Protein AF-0000000069885949 (afdb_homodimer)

Foldseek 3Di:
DPPPPQFFDWDFADAPPGPDGDTDTDSDLVSSVVVNVVVNPDPDDPDDDPPVPVPCLPPPPPDLVDPNNLVVLVVCLVPDDDPVSNVVSVVVNVVNQWDLVFWFCVRAVQQCPPHDPVDGTPLVVLLVLQLVQLVVLLVVLLVCLVVQDDPLSVVSNVLSVVLVVVCVVCVLLSQQQRLPDDPVSHQAHVSQKHWFQFALPDRRNPVGDIARSSIGNVSVVQLSQKFFAFSQHRPPALSVLLSVCSVPVVPFAFQSVLSSCRRRHPNGTGTHRNVRYDPDDNPDHDDPVRGTDDPPPPPPPDPDPPDD/DDPPPQFFDWDFAAAPPGPDGDTDTDSDLVSSVVVNVVVNPDPPDPDDDCPVPVPPLPPPPPDLVDPNNLVVLVVCLVPDDDPVSNVVSVVVNVVNQWDLVFWFCVRAVQQCPPHDPVDGTPLVVLLVLQLVQLVVLLVVLLVCLVVQDDPLSVVSNVLSVVLVVVCVVCVLLSQQQRLPDDPVSHQAHVSQKHWFQFALVDRRNPVGDIARSSIGNVSVVQLSQKDFAFSQHRPPALSVLLSVCSVPVVPFAFQSVLSSCRRRHPNGTGTHRNVRYDPDDNPDHDDPVRGTDDDPPPPPPPPPPPDD

Organism: Camelus bactrianus (NCBI:txid9837)

Structure (mmCIF, N/CA/C/O backbone):
data_AF-0000000069885949-model_v1
#
loop_
_entity.id
_entity.type
_entity.pdbx_description
1 polymer 'DNAation factor subunit beta isoform X9'
#
loop_
_atom_site.group_PDB
_atom_site.id
_atom_site.type_symbol
_atom_site.label_atom_id
_atom_site.label_alt_id
_atom_site.label_comp_id
_atom_site.label_asym_id
_atom_site.label_entity_id
_atom_site.label_seq_id
_atom_site.pdbx_PDB_ins_code
_atom_site.Cartn_x
_atom_site.Cartn_y
_atom_site.Cartn_z
_atom_site.occupancy
_atom_site.B_iso_or_equiv
_atom_site.auth_seq_id
_atom_site.auth_comp_id
_atom_site.auth_asym_id
_atom_site.auth_atom_id
_atom_site.pdbx_PDB_model_num
ATOM 1 N N . MET A 1 1 ? -17.031 -23.406 45.125 1 24.39 1 MET A N 1
ATOM 2 C CA . MET A 1 1 ? -16.891 -23.359 43.656 1 24.39 1 MET A CA 1
ATOM 3 C C . MET A 1 1 ? -18.172 -22.828 43.031 1 24.39 1 MET A C 1
ATOM 5 O O . MET A 1 1 ? -19.094 -23.594 42.719 1 24.39 1 MET A O 1
ATOM 9 N N . SER A 1 2 ? -18.656 -21.734 43.438 1 26.81 2 SER A N 1
ATOM 10 C CA . SER A 1 2 ? -19.969 -21.156 43.219 1 26.81 2 SER A CA 1
ATOM 11 C C . SER A 1 2 ? -20.156 -20.812 41.719 1 26.81 2 SER A C 1
ATOM 13 O O . SER A 1 2 ? -19.312 -20.141 41.125 1 26.81 2 SER A O 1
ATOM 15 N N . ALA A 1 3 ? -20.75 -21.828 41.031 1 33.47 3 ALA A N 1
ATOM 16 C CA . ALA A 1 3 ? -21.203 -21.672 39.625 1 33.47 3 ALA A CA 1
ATOM 17 C C . ALA A 1 3 ? -21.875 -20.328 39.438 1 33.47 3 ALA A C 1
ATOM 19 O O . ALA A 1 3 ? -22.922 -20.047 40.031 1 33.47 3 ALA A O 1
ATOM 20 N N . VAL A 1 4 ? -21.094 -19.312 39.406 1 34.12 4 VAL A N 1
ATOM 21 C CA . VAL A 1 4 ? -21.641 -18.016 39.031 1 34.12 4 VAL A CA 1
ATOM 22 C C . VAL A 1 4 ? -22.609 -18.172 37.875 1 34.12 4 VAL A C 1
ATOM 24 O O . VAL A 1 4 ? -22.203 -18.562 36.781 1 34.12 4 VAL A O 1
ATOM 27 N N . THR A 1 5 ? -23.75 -18.672 38.125 1 37.5 5 THR A N 1
ATOM 28 C CA . THR A 1 5 ? -24.891 -18.766 37.219 1 37.5 5 THR A CA 1
ATOM 29 C C . THR A 1 5 ? -25.016 -17.5 36.375 1 37.5 5 THR A C 1
ATOM 31 O O . THR A 1 5 ? -25.281 -16.422 36.906 1 37.5 5 THR A O 1
ATOM 34 N N . GLN A 1 6 ? -24.125 -17.438 35.562 1 37.69 6 GLN A N 1
ATOM 35 C CA . GLN A 1 6 ? -24.281 -16.297 34.656 1 37.69 6 GLN A CA 1
ATOM 36 C C . GLN A 1 6 ? -25.734 -16.141 34.219 1 37.69 6 GLN A C 1
ATOM 38 O O . GLN A 1 6 ? -26.359 -17.109 33.75 1 37.69 6 GLN A O 1
ATOM 43 N N . LYS A 1 7 ? -26.469 -15.312 34.812 1 43.97 7 LYS A N 1
ATOM 44 C CA . LYS A 1 7 ? -27.859 -14.984 34.562 1 43.97 7 LYS A CA 1
ATOM 45 C C . LYS A 1 7 ? -28.141 -14.859 33.062 1 43.97 7 LYS A C 1
ATOM 47 O O . LYS A 1 7 ? -27.391 -14.227 32.344 1 43.97 7 LYS A O 1
ATOM 52 N N . PRO A 1 8 ? -29.016 -15.789 32.562 1 42.31 8 PRO A N 1
ATOM 53 C CA . PRO A 1 8 ? -29.375 -15.703 31.141 1 42.31 8 PRO A CA 1
ATOM 54 C C . PRO A 1 8 ? -29.859 -14.312 30.734 1 42.31 8 PRO A C 1
ATOM 56 O O . PRO A 1 8 ? -30.516 -13.633 31.516 1 42.31 8 PRO A O 1
ATOM 59 N N . LYS A 1 9 ? -29.094 -13.703 30.031 1 42.62 9 LYS A N 1
ATOM 60 C CA . LYS A 1 9 ? -29.594 -12.438 29.484 1 42.62 9 LYS A CA 1
ATOM 61 C C . LYS A 1 9 ? -30.656 -12.672 28.406 1 42.62 9 LYS A C 1
ATOM 63 O O . LYS A 1 9 ? -30.531 -13.594 27.609 1 42.62 9 LYS A O 1
ATOM 68 N N . THR A 1 10 ? -31.781 -12.289 28.547 1 43.47 10 THR A N 1
ATOM 69 C CA . THR A 1 10 ? -32.938 -12.406 27.656 1 43.47 10 THR A CA 1
ATOM 70 C C . THR A 1 10 ? -32.875 -11.375 26.547 1 43.47 10 THR A C 1
ATOM 72 O O . THR A 1 10 ? -32.594 -10.195 26.781 1 43.47 10 THR A O 1
ATOM 75 N N . PHE A 1 11 ? -32.562 -12 25.5 1 44.53 11 PHE A N 1
ATOM 76 C CA . PHE A 1 11 ? -32.625 -11.133 24.328 1 44.53 11 PHE A CA 1
ATOM 77 C C . PHE A 1 11 ? -33.969 -11.281 23.625 1 44.53 11 PHE A C 1
ATOM 79 O O . PHE A 1 11 ? -34.562 -12.367 23.609 1 44.53 11 PHE A O 1
ATOM 86 N N . LYS A 1 12 ? -34.625 -10.492 23.375 1 44.12 12 LYS A N 1
ATOM 87 C CA . LYS A 1 12 ? -35.875 -10.523 22.609 1 44.12 12 LYS A CA 1
ATOM 88 C C . LYS A 1 12 ? -35.625 -10.422 21.109 1 44.12 12 LYS A C 1
ATOM 90 O O . LYS A 1 12 ? -34.875 -9.539 20.672 1 44.12 12 LYS A O 1
ATOM 95 N N . LEU A 1 13 ? -35.781 -11.719 20.547 1 45.69 13 LEU A N 1
ATOM 96 C CA . LEU A 1 13 ? -35.594 -11.852 19.109 1 45.69 13 LEU A CA 1
ATOM 97 C C . LEU A 1 13 ? -36.906 -11.75 18.344 1 45.69 13 LEU A C 1
ATOM 99 O O . LEU A 1 13 ? -37.969 -12.102 18.875 1 45.69 13 LEU A O 1
ATOM 103 N N . ARG A 1 14 ? -36.969 -11.141 17.422 1 43.66 14 ARG A N 1
ATOM 104 C CA . ARG A 1 14 ? -38.156 -11.062 16.625 1 43.66 14 ARG A CA 1
ATOM 105 C C . ARG A 1 14 ? -37.875 -11.422 15.164 1 43.66 14 ARG A C 1
ATOM 107 O O . ARG A 1 14 ? -36.844 -11.023 14.617 1 43.66 14 ARG A O 1
ATOM 114 N N . ALA A 1 15 ? -38.562 -12.484 14.695 1 42.88 15 ALA A N 1
ATOM 115 C CA . ALA A 1 15 ? -38.5 -12.852 13.289 1 42.88 15 ALA A CA 1
ATOM 116 C C . ALA A 1 15 ? -38.812 -11.664 12.391 1 42.88 15 ALA A C 1
ATOM 118 O O . ALA A 1 15 ? -39.594 -10.789 12.773 1 42.88 15 ALA A O 1
ATOM 119 N N . LEU A 1 16 ? -38.188 -11.633 11.219 1 39.12 16 LEU A N 1
ATOM 120 C CA . LEU A 1 16 ? -38.312 -10.492 10.32 1 39.12 16 LEU A CA 1
ATOM 121 C C . LEU A 1 16 ? -39.781 -10.164 10.062 1 39.12 16 LEU A C 1
ATOM 123 O O . LEU A 1 16 ? -40.156 -8.992 10 1 39.12 16 LEU A O 1
ATOM 127 N N . HIS A 1 17 ? -40.562 -11.234 9.867 1 38.88 17 HIS A N 1
ATOM 128 C CA . HIS A 1 17 ? -41.969 -11.055 9.5 1 38.88 17 HIS A CA 1
ATOM 129 C C . HIS A 1 17 ? -42.906 -11.344 10.672 1 38.88 17 HIS A C 1
ATOM 131 O O . HIS A 1 17 ? -44.125 -11.484 10.5 1 38.88 17 HIS A O 1
ATOM 137 N N . SER A 1 18 ? -42.469 -11.633 11.773 1 41.84 18 SER A N 1
ATOM 138 C CA . SER A 1 18 ? -43.344 -11.953 12.891 1 41.84 18 SER A CA 1
ATOM 139 C C . SER A 1 18 ? -43.281 -10.875 13.969 1 41.84 18 SER A C 1
ATOM 141 O O . SER A 1 18 ? -42.25 -10.25 14.18 1 41.84 18 SER A O 1
ATOM 143 N N . GLN A 1 19 ? -44.5 -10.219 14.266 1 41.59 19 GLN A N 1
ATOM 144 C CA . GLN A 1 19 ? -44.656 -9.312 15.406 1 41.59 19 GLN A CA 1
ATOM 145 C C . GLN A 1 19 ? -44.375 -10.031 16.719 1 41.59 19 GLN A C 1
ATOM 147 O O . GLN A 1 19 ? -44.312 -9.391 17.781 1 41.59 19 GLN A O 1
ATOM 152 N N . LYS A 1 20 ? -44.312 -11.203 16.75 1 44.47 20 LYS A N 1
ATOM 153 C CA . LYS A 1 20 ? -44.125 -11.914 18 1 44.47 20 LYS A CA 1
ATOM 154 C C . LYS A 1 20 ? -42.656 -11.867 18.422 1 44.47 20 LYS A C 1
ATOM 156 O O . LYS A 1 20 ? -41.781 -12.32 17.688 1 44.47 20 LYS A O 1
ATOM 161 N N . LYS A 1 21 ? -42.531 -10.82 19.266 1 43.62 21 LYS A N 1
ATOM 162 C CA . LYS A 1 21 ? -41.25 -10.859 19.953 1 43.62 21 LYS A CA 1
ATOM 163 C C . LYS A 1 21 ? -41.125 -12.094 20.844 1 43.62 21 LYS A C 1
ATOM 165 O O . LYS A 1 21 ? -42.125 -12.516 21.453 1 43.62 21 LYS A O 1
ATOM 170 N N . PHE A 1 22 ? -40.344 -12.914 20.453 1 49.12 22 PHE A N 1
ATOM 171 C CA . PHE A 1 22 ? -40.156 -13.984 21.422 1 49.12 22 PHE A CA 1
ATOM 172 C C . PHE A 1 22 ? -38.844 -13.812 22.156 1 49.12 22 PHE A C 1
ATOM 174 O O . PHE A 1 22 ? -37.875 -13.305 21.594 1 49.12 22 PHE A O 1
ATOM 181 N N . GLY A 1 23 ? -38.906 -13.641 23.406 1 49.66 23 GLY A N 1
ATOM 182 C CA . GLY A 1 23 ? -37.75 -13.672 24.281 1 49.66 23 GLY A CA 1
ATOM 183 C C . GLY A 1 23 ? -36.938 -14.945 24.125 1 49.66 23 GLY A C 1
ATOM 184 O O . GLY A 1 23 ? -37.5 -16.047 24.047 1 49.66 23 GLY A O 1
ATOM 185 N N . VAL A 1 24 ? -35.875 -14.773 23.531 1 50.41 24 VAL A N 1
ATOM 186 C CA . VAL A 1 24 ? -35 -15.922 23.578 1 50.41 24 VAL A CA 1
ATOM 187 C C . VAL A 1 24 ? -34 -15.758 24.719 1 50.41 24 VAL A C 1
ATOM 189 O O . VAL A 1 24 ? -33.344 -14.719 24.844 1 50.41 24 VAL A O 1
ATOM 192 N N . ALA A 1 25 ? -34.156 -16.5 25.719 1 52.97 25 ALA A N 1
ATOM 193 C CA . ALA A 1 25 ? -33.188 -16.562 26.812 1 52.97 25 ALA A CA 1
ATOM 194 C C . ALA A 1 25 ? -32 -17.453 26.484 1 52.97 25 ALA A C 1
ATOM 196 O O . ALA A 1 25 ? -32.156 -18.5 25.844 1 52.97 25 ALA A O 1
ATOM 197 N N . GLY A 1 26 ? -30.922 -16.844 26.312 1 52.84 26 GLY A N 1
ATOM 198 C CA . GLY A 1 26 ? -29.719 -17.641 26.156 1 52.84 26 GLY A CA 1
ATOM 199 C C . GLY A 1 26 ? -28.594 -17.203 27.062 1 52.84 26 GLY A C 1
ATOM 200 O O . GLY A 1 26 ? -28.594 -16.094 27.578 1 52.84 26 GLY A O 1
ATOM 201 N N . LYS A 1 27 ? -27.828 -18.109 27.422 1 54.59 27 LYS A N 1
ATOM 202 C CA . LYS A 1 27 ? -26.719 -17.875 28.328 1 54.59 27 LYS A CA 1
ATOM 203 C C . LYS A 1 27 ? -25.578 -17.141 27.609 1 54.59 27 LYS A C 1
ATOM 205 O O . LYS A 1 27 ? -24.688 -16.594 28.25 1 54.59 27 LYS A O 1
ATOM 210 N N . SER A 1 28 ? -25.656 -17.297 26.141 1 48.66 28 SER A N 1
ATOM 211 C CA . SER A 1 28 ? -24.656 -16.625 25.328 1 48.66 28 SER A CA 1
ATOM 212 C C . SER A 1 28 ? -25.297 -16 24.078 1 48.66 28 SER A C 1
ATOM 214 O O . SER A 1 28 ? -26.406 -16.375 23.703 1 48.66 28 SER A O 1
ATOM 216 N N . CYS A 1 29 ? -24.766 -14.992 23.5 1 49.56 29 CYS A N 1
ATOM 217 C CA . CYS A 1 29 ? -25.234 -14.32 22.297 1 49.56 29 CYS A CA 1
ATOM 218 C C . CYS A 1 29 ? -25.375 -15.312 21.141 1 49.56 29 CYS A C 1
ATOM 220 O O . CYS A 1 29 ? -26.328 -15.227 20.359 1 49.56 29 CYS A O 1
ATOM 222 N N . GLU A 1 30 ? -24.547 -16.234 21.016 1 51.56 30 GLU A N 1
ATOM 223 C CA . GLU A 1 30 ? -24.625 -17.281 20 1 51.56 30 GLU A CA 1
ATOM 224 C C . GLU A 1 30 ? -25.891 -18.125 20.156 1 51.56 30 GLU A C 1
ATOM 226 O O . GLU A 1 30 ? -26.562 -18.438 19.172 1 51.56 30 GLU A O 1
ATOM 231 N N . GLU A 1 31 ? -26.188 -18.406 21.359 1 56.78 31 GLU A N 1
ATOM 232 C CA . GLU A 1 31 ? -27.391 -19.188 21.625 1 56.78 31 GLU A CA 1
ATOM 233 C C . GLU A 1 31 ? -28.656 -18.406 21.281 1 56.78 31 GLU A C 1
ATOM 235 O O . GLU A 1 31 ? -29.594 -18.953 20.703 1 56.78 31 GLU A O 1
ATOM 240 N N . VAL A 1 32 ? -28.578 -17.156 21.578 1 52 32 VAL A N 1
ATOM 241 C CA . VAL A 1 32 ? -29.734 -16.297 21.297 1 52 32 VAL A CA 1
ATOM 242 C C . VAL A 1 32 ? -29.906 -16.125 19.797 1 52 32 VAL A C 1
ATOM 244 O O . VAL A 1 32 ? -31.016 -16.203 19.281 1 52 32 VAL A O 1
ATOM 247 N N . LEU A 1 33 ? -28.891 -16.031 19.016 1 53.84 33 LEU A N 1
ATOM 248 C CA . LEU A 1 33 ? -28.953 -15.906 17.562 1 53.84 33 LEU A CA 1
ATOM 249 C C . LEU A 1 33 ? -29.391 -17.219 16.922 1 53.84 33 LEU A C 1
ATOM 251 O O . LEU A 1 33 ? -30.203 -17.219 15.992 1 53.84 33 LEU A O 1
ATOM 255 N N . ARG A 1 34 ? -28.922 -18.281 17.266 1 55.91 34 ARG A N 1
ATOM 256 C CA . ARG A 1 34 ? -29.344 -19.594 16.766 1 55.91 34 ARG A CA 1
ATOM 257 C C . ARG A 1 34 ? -30.828 -19.828 17.047 1 55.91 34 ARG A C 1
ATOM 259 O O . ARG A 1 34 ? -31.578 -20.234 16.141 1 55.91 34 ARG A O 1
ATOM 266 N N . LYS A 1 35 ? -31.234 -19.609 18.297 1 52.28 35 LYS A N 1
ATOM 267 C CA . LYS A 1 35 ? -32.625 -19.812 18.688 1 52.28 35 LYS A CA 1
ATOM 268 C C . LYS A 1 35 ? -33.531 -18.828 17.953 1 52.28 35 LYS A C 1
ATOM 270 O O . LYS A 1 35 ? -34.656 -19.203 17.531 1 52.28 35 LYS A O 1
ATOM 275 N N . GLY A 1 36 ? -33.031 -17.703 17.797 1 47.97 36 GLY A N 1
ATOM 276 C CA . GLY A 1 36 ? -33.812 -16.703 17.062 1 47.97 36 GLY A CA 1
ATOM 277 C C . GLY A 1 36 ? -33.969 -17.031 15.594 1 47.97 36 GLY A C 1
ATOM 278 O O . GLY A 1 36 ? -35.062 -16.922 15.039 1 47.97 36 GLY A O 1
ATOM 279 N N . CYS A 1 37 ? -32.938 -17.453 14.836 1 49.25 37 CYS A N 1
ATOM 280 C CA . CYS A 1 37 ? -33 -17.891 13.445 1 49.25 37 CYS A CA 1
ATOM 281 C C . CYS A 1 37 ? -33.906 -19.094 13.305 1 49.25 37 CYS A C 1
ATOM 283 O O . CYS A 1 37 ? -34.688 -19.203 12.336 1 49.25 37 CYS A O 1
ATOM 285 N N . LEU A 1 38 ? -33.781 -19.984 14.094 1 50 38 LEU A N 1
ATOM 286 C CA . LEU A 1 38 ? -34.625 -21.172 14.055 1 50 38 LEU A CA 1
ATOM 287 C C . LEU A 1 38 ? -36.094 -20.797 14.234 1 50 38 LEU A C 1
ATOM 289 O O . LEU A 1 38 ? -36.969 -21.375 13.578 1 50 38 LEU A O 1
ATOM 293 N N . ARG A 1 39 ? -36.344 -20.016 15.156 1 47 39 ARG A N 1
ATOM 294 C CA . ARG A 1 39 ? -37.719 -19.656 15.445 1 47 39 ARG A CA 1
ATOM 295 C C . ARG A 1 39 ? -38.344 -18.828 14.312 1 47 39 ARG A C 1
ATOM 297 O O . ARG A 1 39 ? -39.531 -18.891 14.055 1 47 39 ARG A O 1
ATOM 304 N N . LEU A 1 40 ? -37.5 -18.078 13.734 1 45.88 40 LEU A N 1
ATOM 305 C CA . LEU A 1 40 ? -37.969 -17.234 12.633 1 45.88 40 LEU A CA 1
ATOM 306 C C . LEU A 1 40 ? -38.062 -18.047 11.344 1 45.88 40 LEU A C 1
ATOM 308 O O . LEU A 1 40 ? -38.625 -17.594 10.359 1 45.88 40 LEU A O 1
ATOM 312 N N . GLN A 1 41 ? -37.406 -19.125 11.102 1 39.22 41 GLN A N 1
ATOM 313 C CA . GLN A 1 41 ? -37.562 -20.016 9.953 1 39.22 41 GLN A CA 1
ATOM 314 C C . GLN A 1 41 ? -38.969 -20.594 9.883 1 39.22 41 GLN A C 1
ATOM 316 O O . GLN A 1 41 ? -39.5 -21.062 10.891 1 39.22 41 GLN A O 1
ATOM 321 N N . HIS A 1 42 ? -39.844 -19.875 9.008 1 37.12 42 HIS A N 1
ATOM 322 C CA . HIS A 1 42 ? -41.156 -20.469 8.703 1 37.12 42 HIS A CA 1
ATOM 323 C C . HIS A 1 42 ? -41.031 -21.969 8.508 1 37.12 42 HIS A C 1
ATOM 325 O O . HIS A 1 42 ? -40.094 -22.438 7.855 1 37.12 42 HIS A O 1
ATOM 331 N N . PRO A 1 43 ? -41.812 -22.797 9.188 1 31.3 43 PRO A N 1
ATOM 332 C CA . PRO A 1 43 ? -41.969 -24.25 9.125 1 31.3 43 PRO A CA 1
ATOM 333 C C . PRO A 1 43 ? -42.188 -24.766 7.703 1 31.3 43 PRO A C 1
ATOM 335 O O . PRO A 1 43 ? -42.375 -25.953 7.496 1 31.3 43 PRO A O 1
ATOM 338 N N . ARG A 1 44 ? -42.75 -23.984 6.746 1 31.61 44 ARG A N 1
ATOM 339 C CA . ARG A 1 44 ? -43.438 -24.891 5.816 1 31.61 44 ARG A CA 1
ATOM 340 C C . ARG A 1 44 ? -42.406 -25.797 5.117 1 31.61 44 ARG A C 1
ATOM 342 O O . ARG A 1 44 ? -42.656 -27 4.977 1 31.61 44 ARG A O 1
ATOM 349 N N . ARG A 1 45 ? -41.844 -25.438 3.748 1 32.91 45 ARG A N 1
ATOM 350 C CA . ARG A 1 45 ? -41.594 -26.484 2.77 1 32.91 45 ARG A CA 1
ATOM 351 C C . ARG A 1 45 ? -40.406 -27.328 3.166 1 32.91 45 ARG A C 1
ATOM 353 O O . ARG A 1 45 ? -39.281 -26.797 3.33 1 32.91 45 ARG A O 1
ATOM 360 N N . ARG A 1 46 ? -40.438 -28.531 3.662 1 31.55 46 ARG A N 1
ATOM 361 C CA . ARG A 1 46 ? -39.562 -29.672 3.877 1 31.55 46 ARG A CA 1
ATOM 362 C C . ARG A 1 46 ? -38.562 -29.828 2.727 1 31.55 46 ARG A C 1
ATOM 364 O O . ARG A 1 46 ? -37.438 -30.25 2.932 1 31.55 46 ARG A O 1
ATOM 371 N N . GLY A 1 47 ? -39.062 -30.156 1.399 1 31.08 47 GLY A N 1
ATOM 372 C CA . GLY A 1 47 ? -38.344 -30.844 0.344 1 31.08 47 GLY A CA 1
ATOM 373 C C . GLY A 1 47 ? -37.219 -30.016 -0.24 1 31.08 47 GLY A C 1
ATOM 374 O O . GLY A 1 47 ? -36.312 -30.547 -0.896 1 31.08 47 GLY A O 1
ATOM 375 N N . ALA A 1 48 ? -37.625 -28.828 -0.956 1 30.53 48 ALA A N 1
ATOM 376 C CA . ALA A 1 48 ? -36.688 -28.234 -1.891 1 30.53 48 ALA A CA 1
ATOM 377 C C . ALA A 1 48 ? -35.469 -27.641 -1.151 1 30.53 48 ALA A C 1
ATOM 379 O O . ALA A 1 48 ? -35.594 -27.219 0.006 1 30.53 48 ALA A O 1
ATOM 380 N N . ARG A 1 49 ? -34.25 -27.766 -1.77 1 30.44 49 ARG A N 1
ATOM 381 C CA . ARG A 1 49 ? -32.938 -27.328 -1.383 1 30.44 49 ARG A CA 1
ATOM 382 C C . ARG A 1 49 ? -32.969 -25.906 -0.826 1 30.44 49 ARG A C 1
ATOM 384 O O . ARG A 1 49 ? -33.469 -24.984 -1.477 1 30.44 49 ARG A O 1
ATOM 391 N N . ALA A 1 50 ? -33.125 -25.812 0.403 1 30.55 50 ALA A N 1
ATOM 392 C CA . ALA A 1 50 ? -33.125 -24.625 1.238 1 30.55 50 ALA A CA 1
ATOM 393 C C . ALA A 1 50 ? -32.094 -23.594 0.724 1 30.55 50 ALA A C 1
ATOM 395 O O . ALA A 1 50 ? -30.891 -23.828 0.807 1 30.55 50 ALA A O 1
ATOM 396 N N . SER A 1 51 ? -32.375 -23.156 -0.603 1 29.05 51 SER A N 1
ATOM 397 C CA . SER A 1 51 ? -31.562 -21.984 -0.907 1 29.05 51 SER A CA 1
ATOM 398 C C . SER A 1 51 ? -31.484 -21.047 0.294 1 29.05 51 SER A C 1
ATOM 400 O O . SER A 1 51 ? -32.5 -20.531 0.764 1 29.05 51 SER A O 1
ATOM 402 N N . HIS A 1 52 ? -30.781 -21.5 1.282 1 30.06 52 HIS A N 1
ATOM 403 C CA . HIS A 1 52 ? -30.438 -20.703 2.457 1 30.06 52 HIS A CA 1
ATOM 404 C C . HIS A 1 52 ? -30.344 -19.219 2.111 1 30.06 52 HIS A C 1
ATOM 406 O O . HIS A 1 52 ? -29.391 -18.781 1.479 1 30.06 52 HIS A O 1
ATOM 412 N N . HIS A 1 53 ? -31.484 -18.688 1.683 1 29.06 53 HIS A N 1
ATOM 413 C CA . HIS A 1 53 ? -31.594 -17.234 1.645 1 29.06 53 HIS A CA 1
ATOM 414 C C . HIS A 1 53 ? -30.969 -16.609 2.887 1 29.06 53 HIS A C 1
ATOM 416 O O . HIS A 1 53 ? -31.312 -16.984 4.012 1 29.06 53 HIS A O 1
ATOM 422 N N . TRP A 1 54 ? -29.688 -16.562 2.877 1 29.23 54 TRP A N 1
ATOM 423 C CA . TRP A 1 54 ? -28.922 -15.805 3.869 1 29.23 54 TRP A CA 1
ATOM 424 C C . TRP A 1 54 ? -29.734 -14.617 4.391 1 29.23 54 TRP A C 1
ATOM 426 O O . TRP A 1 54 ? -30.141 -13.75 3.619 1 29.23 54 TRP A O 1
ATOM 436 N N . PRO A 1 55 ? -30.562 -14.844 5.371 1 29.45 55 PRO A N 1
ATOM 437 C CA . PRO A 1 55 ? -31.281 -13.75 6.039 1 29.45 55 PRO A CA 1
ATOM 438 C C . PRO A 1 55 ? -30.516 -12.43 6.008 1 29.45 55 PRO A C 1
ATOM 440 O O . PRO A 1 55 ? -29.312 -12.422 5.727 1 29.45 55 PRO A O 1
ATOM 443 N N . ASP A 1 56 ? -31.281 -11.242 6.297 1 28.48 56 ASP A N 1
ATOM 444 C CA . ASP A 1 56 ? -31.062 -9.805 6.195 1 28.48 56 ASP A CA 1
ATOM 445 C C . ASP A 1 56 ? -29.828 -9.391 7 1 28.48 56 ASP A C 1
ATOM 447 O O . ASP A 1 56 ? -29.906 -9.219 8.219 1 28.48 56 ASP A O 1
ATOM 451 N N . LEU A 1 57 ? -28.75 -9.969 6.93 1 30.2 57 LEU A N 1
ATOM 452 C CA . LEU A 1 57 ? -27.5 -9.531 7.516 1 30.2 57 LEU A CA 1
ATOM 453 C C . LEU A 1 57 ? -27.422 -8.008 7.562 1 30.2 57 LEU A C 1
ATOM 455 O O . LEU A 1 57 ? -26.453 -7.441 8.078 1 30.2 57 LEU A O 1
ATOM 459 N N . ALA A 1 58 ? -28.297 -7.324 6.828 1 29.75 58 ALA A N 1
ATOM 460 C CA . ALA A 1 58 ? -28.125 -5.887 6.621 1 29.75 58 ALA A CA 1
ATOM 461 C C . ALA A 1 58 ? -28.297 -5.121 7.934 1 29.75 58 ALA A C 1
ATOM 463 O O . ALA A 1 58 ? -27.797 -4 8.07 1 29.75 58 ALA A O 1
ATOM 464 N N . GLY A 1 59 ? -29.297 -5.48 8.75 1 31.34 59 GLY A N 1
ATOM 465 C CA . GLY A 1 59 ? -29.609 -4.555 9.828 1 31.34 59 GLY A CA 1
ATOM 466 C C . GLY A 1 59 ? -28.547 -4.539 10.922 1 31.34 59 GLY A C 1
ATOM 467 O O . GLY A 1 59 ? -28.859 -4.777 12.086 1 31.34 59 GLY A O 1
ATOM 468 N N . LEU A 1 60 ? -27.391 -5.031 10.734 1 28.59 60 LEU A N 1
ATOM 469 C CA . LEU A 1 60 ? -26.547 -5.023 11.922 1 28.59 60 LEU A CA 1
ATOM 470 C C . LEU A 1 60 ? -26.281 -3.596 12.383 1 28.59 60 LEU A C 1
ATOM 472 O O . LEU A 1 60 ? -25.672 -2.807 11.656 1 28.59 60 LEU A O 1
ATOM 476 N N . VAL A 1 61 ? -27.266 -2.877 12.922 1 32.19 61 VAL A N 1
ATOM 477 C CA . VAL A 1 61 ? -27.031 -1.626 13.641 1 32.19 61 VAL A CA 1
ATOM 478 C C . VAL A 1 61 ? -25.781 -1.757 14.508 1 32.19 61 VAL A C 1
ATOM 480 O O . VAL A 1 61 ? -25.719 -2.637 15.375 1 32.19 61 VAL A O 1
ATOM 483 N N . PHE A 1 62 ? -24.656 -1.312 13.883 1 31.5 62 PHE A N 1
ATOM 484 C CA . PHE A 1 62 ? -23.359 -1.401 14.539 1 31.5 62 PHE A CA 1
ATOM 485 C C . PHE A 1 62 ? -23.375 -0.682 15.883 1 31.5 62 PHE A C 1
ATOM 487 O O . PHE A 1 62 ? -23.375 0.55 15.93 1 31.5 62 PHE A O 1
ATOM 494 N N . GLN A 1 63 ? -24.5 -0.816 16.719 1 35.53 63 GLN A N 1
ATOM 495 C CA . GLN A 1 63 ? -24.109 -0.369 18.047 1 35.53 63 GLN A CA 1
ATOM 496 C C . GLN A 1 63 ? -22.688 -0.82 18.391 1 35.53 63 GLN A C 1
ATOM 498 O O . GLN A 1 63 ? -22.125 -1.677 17.703 1 35.53 63 GLN A O 1
ATOM 503 N N . LYS A 1 64 ? -22.156 -0.239 19.344 1 42.72 64 LYS A N 1
ATOM 504 C CA . LYS A 1 64 ? -20.859 -0.718 19.797 1 42.72 64 LYS A CA 1
ATOM 505 C C . LYS A 1 64 ? -20.703 -2.219 19.547 1 42.72 64 LYS A C 1
ATOM 507 O O . LYS A 1 64 ? -21.578 -3 19.922 1 42.72 64 LYS A O 1
ATOM 512 N N . PRO A 1 65 ? -20.062 -2.473 18.375 1 49.47 65 PRO A N 1
ATOM 513 C CA . PRO A 1 65 ? -19.938 -3.879 18 1 49.47 65 PRO A CA 1
ATOM 514 C C . PRO A 1 65 ? -19.844 -4.816 19.203 1 49.47 65 PRO A C 1
ATOM 516 O O . PRO A 1 65 ? -18.953 -4.656 20.031 1 49.47 65 PRO A O 1
ATOM 519 N N . HIS A 1 66 ? -21.094 -5.086 19.703 1 58.66 66 HIS A N 1
ATOM 520 C CA . HIS A 1 66 ? -21.172 -6.094 20.75 1 58.66 66 HIS A CA 1
ATOM 521 C C . HIS A 1 66 ? -20.547 -7.41 20.297 1 58.66 66 HIS A C 1
ATOM 523 O O . HIS A 1 66 ? -20.453 -7.676 19.094 1 58.66 66 HIS A O 1
ATOM 529 N N . ALA A 1 67 ? -19.828 -8.016 21.188 1 65.88 67 ALA A N 1
ATOM 530 C CA . ALA A 1 67 ? -19.234 -9.344 21.062 1 65.88 67 ALA A CA 1
ATOM 531 C C . ALA A 1 67 ? -20.156 -10.273 20.266 1 65.88 67 ALA A C 1
ATOM 533 O O . ALA A 1 67 ? -19.688 -11.078 19.469 1 65.88 67 ALA A O 1
ATOM 534 N N . GLY A 1 68 ? -21.344 -9.969 20.328 1 65.69 68 GLY A N 1
ATOM 535 C CA . GLY A 1 68 ? -22.297 -10.797 19.609 1 65.69 68 GLY A CA 1
ATOM 536 C C . GLY A 1 68 ? -22.328 -10.531 18.125 1 65.69 68 GLY A C 1
ATOM 537 O O . GLY A 1 68 ? -22.406 -11.469 17.328 1 65.69 68 GLY A O 1
ATOM 538 N N . LEU A 1 69 ? -22.234 -9.312 17.719 1 68.75 69 LEU A N 1
ATOM 539 C CA . LEU A 1 69 ? -22.203 -8.961 16.297 1 68.75 69 LEU A CA 1
ATOM 540 C C . LEU A 1 69 ? -20.969 -9.531 15.617 1 68.75 69 LEU A C 1
ATOM 542 O O . LEU A 1 69 ? -21.047 -10.023 14.492 1 68.75 69 LEU A O 1
ATOM 546 N N . ILE A 1 70 ? -19.938 -9.438 16.312 1 80 70 ILE A N 1
ATOM 547 C CA . ILE A 1 70 ? -18.672 -9.93 15.789 1 80 70 ILE A CA 1
ATOM 548 C C . ILE A 1 70 ? -18.75 -11.438 15.562 1 80 70 ILE A C 1
ATOM 550 O O . ILE A 1 70 ? -18.375 -11.938 14.5 1 80 70 ILE A O 1
ATOM 554 N N . GLN A 1 71 ? -19.344 -12.102 16.516 1 80.5 71 GLN A N 1
ATOM 555 C CA . GLN A 1 71 ? -19.453 -13.555 16.406 1 80.5 71 GLN A CA 1
ATOM 556 C C . GLN A 1 71 ? -20.391 -13.945 15.273 1 80.5 71 GLN A C 1
ATOM 558 O O . GLN A 1 71 ? -20.109 -14.875 14.516 1 80.5 71 GLN A O 1
ATOM 563 N N . ALA A 1 72 ? -21.438 -13.242 15.172 1 76.06 72 ALA A N 1
ATOM 564 C CA . ALA A 1 72 ? -22.375 -13.516 14.102 1 76.06 72 ALA A CA 1
ATOM 565 C C . ALA A 1 72 ? -21.75 -13.281 12.734 1 76.06 72 ALA A C 1
ATOM 567 O O . ALA A 1 72 ? -21.906 -14.102 11.82 1 76.06 72 ALA A O 1
ATOM 568 N N . ALA A 1 73 ? -21.047 -12.18 12.617 1 82.19 73 ALA A N 1
ATOM 569 C CA . ALA A 1 73 ? -20.391 -11.852 11.359 1 82.19 73 ALA A CA 1
ATOM 570 C C . ALA A 1 73 ? -19.328 -12.898 11.008 1 82.19 73 ALA A C 1
ATOM 572 O O . ALA A 1 73 ? -19.188 -13.273 9.844 1 82.19 73 ALA A O 1
ATOM 573 N N . ARG A 1 74 ? -18.656 -13.383 12 1 86.31 74 ARG A N 1
ATOM 574 C CA . ARG A 1 74 ? -17.641 -14.406 11.789 1 86.31 74 ARG A CA 1
ATOM 575 C C . ARG A 1 74 ? -18.25 -15.703 11.281 1 86.31 74 ARG A C 1
ATOM 577 O O . ARG A 1 74 ? -17.719 -16.344 10.375 1 86.31 74 ARG A O 1
ATOM 584 N N . GLN A 1 75 ? -19.328 -16.016 11.867 1 82.62 75 GLN A N 1
ATOM 585 C CA . GLN A 1 75 ? -20.016 -17.234 11.445 1 82.62 75 GLN A CA 1
ATOM 586 C C . GLN A 1 75 ? -20.547 -17.109 10.016 1 82.62 75 GLN A C 1
ATOM 588 O O . GLN A 1 75 ? -20.406 -18.031 9.211 1 82.62 75 GLN A O 1
ATOM 593 N N . LEU A 1 76 ? -21.062 -15.977 9.742 1 81.38 76 LEU A N 1
ATOM 594 C CA . LEU A 1 76 ? -21.562 -15.734 8.398 1 81.38 76 LEU A CA 1
ATOM 595 C C . LEU A 1 76 ? -20.422 -15.789 7.375 1 81.38 76 LEU A C 1
ATOM 597 O O . LEU A 1 76 ? -20.594 -16.344 6.289 1 81.38 76 LEU A O 1
ATOM 601 N N . LEU A 1 77 ? -19.391 -15.25 7.746 1 87.94 77 LEU A N 1
ATOM 602 C CA . LEU A 1 77 ? -18.25 -15.234 6.852 1 87.94 77 LEU A CA 1
ATOM 603 C C . LEU A 1 77 ? -17.734 -16.641 6.59 1 87.94 77 LEU A C 1
ATOM 605 O O . LEU A 1 77 ? -17.359 -16.969 5.461 1 87.94 77 LEU A O 1
ATOM 609 N N . SER A 1 78 ? -17.734 -17.438 7.621 1 86.88 78 SER A N 1
ATOM 610 C CA . SER A 1 78 ? -17.203 -18.797 7.492 1 86.88 78 SER A CA 1
ATOM 611 C C . SER A 1 78 ? -18.016 -19.609 6.484 1 86.88 78 SER A C 1
ATOM 613 O O . SER A 1 78 ? -17.453 -20.438 5.762 1 86.88 78 SER A O 1
ATOM 615 N N . ASP A 1 79 ? -19.219 -19.328 6.281 1 85.19 79 ASP A N 1
ATOM 616 C CA . ASP A 1 79 ? -20.109 -20.125 5.438 1 85.19 79 ASP A CA 1
ATOM 617 C C . ASP A 1 79 ? -20.328 -19.438 4.09 1 85.19 79 ASP A C 1
ATOM 619 O O . ASP A 1 79 ? -20.906 -20.031 3.18 1 85.19 79 ASP A O 1
ATOM 623 N N . GLU A 1 80 ? -19.875 -18.266 4.027 1 86.19 80 GLU A N 1
ATOM 624 C CA . GLU A 1 80 ? -20.172 -17.484 2.836 1 86.19 80 GLU A CA 1
ATOM 625 C C . GLU A 1 80 ? -19.266 -17.875 1.671 1 86.19 80 GLU A C 1
ATOM 627 O O . GLU A 1 80 ? -18.062 -18.016 1.836 1 86.19 80 GLU A O 1
ATOM 632 N N . ARG A 1 81 ? -19.922 -18.078 0.507 1 85.62 81 ARG A N 1
ATOM 633 C CA . ARG A 1 81 ? -19.156 -18.531 -0.653 1 85.62 81 ARG A CA 1
ATOM 634 C C . ARG A 1 81 ? -19.094 -17.438 -1.722 1 85.62 81 ARG A C 1
ATOM 636 O O . ARG A 1 81 ? -18.203 -17.453 -2.566 1 85.62 81 ARG A O 1
ATOM 643 N N . ALA A 1 82 ? -20.078 -16.547 -1.7 1 85.94 82 ALA A N 1
ATOM 644 C CA . ALA A 1 82 ? -20.094 -15.469 -2.684 1 85.94 82 ALA A CA 1
ATOM 645 C C . ALA A 1 82 ? -19 -14.445 -2.387 1 85.94 82 ALA A C 1
ATOM 647 O O . ALA A 1 82 ? -18.953 -13.859 -1.301 1 85.94 82 ALA A O 1
ATOM 648 N N . PRO A 1 83 ? -18.188 -14.148 -3.322 1 89.31 83 PRO A N 1
ATOM 649 C CA . PRO A 1 83 ? -17 -13.328 -3.066 1 89.31 83 PRO A CA 1
ATOM 650 C C . PRO A 1 83 ? -17.344 -11.922 -2.594 1 89.31 83 PRO A C 1
ATOM 652 O O . PRO A 1 83 ? -16.703 -11.406 -1.672 1 89.31 83 PRO A O 1
ATOM 655 N N . LEU A 1 84 ? -18.297 -11.336 -3.219 1 87 84 LEU A N 1
ATOM 656 C CA . LEU A 1 84 ? -18.672 -9.977 -2.846 1 87 84 LEU A CA 1
ATOM 657 C C . LEU A 1 84 ? -19.125 -9.914 -1.393 1 87 84 LEU A C 1
ATOM 659 O O . LEU A 1 84 ? -18.703 -9.031 -0.642 1 87 84 LEU A O 1
ATOM 663 N N . ARG A 1 85 ? -19.891 -10.852 -1.059 1 85.25 85 ARG A N 1
ATOM 664 C CA . ARG A 1 85 ? -20.406 -10.891 0.309 1 85.25 85 ARG A CA 1
ATOM 665 C C . ARG A 1 85 ? -19.281 -11.211 1.299 1 85.25 85 ARG A C 1
ATOM 667 O O . ARG A 1 85 ? -19.25 -10.656 2.398 1 85.25 85 ARG A O 1
ATOM 674 N N . GLN A 1 86 ? -18.469 -12.078 0.918 1 90.38 86 GLN A N 1
ATOM 675 C CA . GLN A 1 86 ? -17.312 -12.375 1.755 1 90.38 86 GLN A CA 1
ATOM 676 C C . GLN A 1 86 ? -16.484 -11.125 2.021 1 90.38 86 GLN A C 1
ATOM 678 O O . GLN A 1 86 ? -16.094 -10.859 3.162 1 90.38 86 GLN A O 1
ATOM 683 N N . LYS A 1 87 ? -16.297 -10.383 0.984 1 91.56 87 LYS A N 1
ATOM 684 C CA . LYS A 1 87 ? -15.516 -9.156 1.099 1 91.56 87 LYS A CA 1
ATOM 685 C C . LYS A 1 87 ? -16.188 -8.164 2.049 1 91.56 87 LYS A C 1
ATOM 687 O O . LYS A 1 87 ? -15.531 -7.598 2.924 1 91.56 87 LYS A O 1
ATOM 692 N N . LEU A 1 88 ? -17.469 -8.008 1.923 1 87.25 88 LEU A N 1
ATOM 693 C CA . LEU A 1 88 ? -18.219 -7.082 2.764 1 87.25 88 LEU A CA 1
ATOM 694 C C . LEU A 1 88 ? -18.156 -7.508 4.227 1 87.25 88 LEU A C 1
ATOM 696 O O . LEU A 1 88 ? -17.938 -6.676 5.109 1 87.25 88 LEU A O 1
ATOM 700 N N . LEU A 1 89 ? -18.297 -8.789 4.422 1 88.06 89 LEU A N 1
ATOM 701 C CA . LEU A 1 89 ? -18.281 -9.312 5.781 1 88.06 89 LEU A CA 1
ATOM 702 C C . LEU A 1 89 ? -16.891 -9.203 6.387 1 88.06 89 LEU A C 1
ATOM 704 O O . LEU A 1 89 ? -16.734 -8.828 7.551 1 88.06 89 LEU A O 1
ATOM 708 N N . ALA A 1 90 ? -15.93 -9.547 5.605 1 92.06 90 ALA A N 1
ATOM 709 C CA . ALA A 1 90 ? -14.547 -9.445 6.074 1 92.06 90 ALA A CA 1
ATOM 710 C C . ALA A 1 90 ? -14.195 -8.008 6.434 1 92.06 90 ALA A C 1
ATOM 712 O O . ALA A 1 90 ? -13.578 -7.754 7.469 1 92.06 90 ALA A O 1
ATOM 713 N N . ASP A 1 91 ? -14.602 -7.051 5.578 1 89.81 91 ASP A N 1
ATOM 714 C CA . ASP A 1 91 ? -14.352 -5.637 5.836 1 89.81 91 ASP A CA 1
ATOM 715 C C . ASP A 1 91 ? -15.055 -5.18 7.117 1 89.81 91 ASP A C 1
ATOM 717 O O . ASP A 1 91 ? -14.477 -4.441 7.914 1 89.81 91 ASP A O 1
ATOM 721 N N . LEU A 1 92 ? -16.25 -5.594 7.242 1 87.38 92 LEU A N 1
ATOM 722 C CA . LEU A 1 92 ? -17.016 -5.262 8.438 1 87.38 92 LEU A CA 1
ATOM 723 C C . LEU A 1 92 ? -16.312 -5.781 9.688 1 87.38 92 LEU A C 1
ATOM 725 O O . LEU A 1 92 ? -16.125 -5.035 10.656 1 87.38 92 LEU A O 1
ATOM 729 N N . LEU A 1 93 ? -15.922 -7.012 9.672 1 89.62 93 LEU A N 1
ATOM 730 C CA . LEU A 1 93 ? -15.273 -7.648 10.812 1 89.62 93 LEU A CA 1
ATOM 731 C C . LEU A 1 93 ? -13.961 -6.941 11.156 1 89.62 93 LEU A C 1
ATOM 733 O O . LEU A 1 93 ? -13.672 -6.707 12.336 1 89.62 93 LEU A O 1
ATOM 737 N N . HIS A 1 94 ? -13.281 -6.59 10.125 1 90.62 94 HIS A N 1
ATOM 738 C CA . HIS A 1 94 ? -12.039 -5.848 10.312 1 90.62 94 HIS A CA 1
ATOM 739 C C . HIS A 1 94 ? -12.289 -4.516 11.008 1 90.62 94 HIS A C 1
ATOM 741 O O . HIS A 1 94 ? -11.539 -4.129 11.906 1 90.62 94 HIS A O 1
ATOM 747 N N . THR A 1 95 ? -13.281 -3.863 10.594 1 88.25 95 THR A N 1
ATOM 748 C CA . THR A 1 95 ? -13.562 -2.52 11.086 1 88.25 95 THR A CA 1
ATOM 749 C C . THR A 1 95 ? -14.078 -2.572 12.523 1 88.25 95 THR A C 1
ATOM 751 O O . THR A 1 95 ? -13.695 -1.754 13.359 1 88.25 95 THR A O 1
ATOM 754 N N . VAL A 1 96 ? -14.867 -3.586 12.852 1 86.62 96 VAL A N 1
ATOM 755 C CA . VAL A 1 96 ? -15.539 -3.602 14.141 1 86.62 96 VAL A CA 1
ATOM 756 C C . VAL A 1 96 ? -14.648 -4.285 15.18 1 86.62 96 VAL A C 1
ATOM 758 O O . VAL A 1 96 ? -14.82 -4.078 16.391 1 86.62 96 VAL A O 1
ATOM 761 N N . SER A 1 97 ? -13.75 -5.188 14.719 1 88 97 SER A N 1
ATOM 762 C CA . SER A 1 97 ? -12.805 -5.828 15.625 1 88 97 SER A CA 1
ATOM 763 C C . SER A 1 97 ? -11.656 -4.883 15.984 1 88 97 SER A C 1
ATOM 765 O O . SER A 1 97 ? -10.555 -5.012 15.445 1 88 97 SER A O 1
ATOM 767 N N . GLU A 1 98 ? -11.992 -3.982 16.938 1 90.81 98 GLU A N 1
ATOM 768 C CA . GLU A 1 98 ? -11.023 -2.928 17.234 1 90.81 98 GLU A CA 1
ATOM 769 C C . GLU A 1 98 ? -10.766 -2.82 18.734 1 90.81 98 GLU A C 1
ATOM 771 O O . GLU A 1 98 ? -11.555 -3.309 19.531 1 90.81 98 GLU A O 1
ATOM 776 N N . ASN A 1 99 ? -9.555 -2.355 19.062 1 94.56 99 ASN A N 1
ATOM 777 C CA . ASN A 1 99 ? -9.164 -2.016 20.438 1 94.56 99 ASN A CA 1
ATOM 778 C C . ASN A 1 99 ? -8.5 -0.642 20.5 1 94.56 99 ASN A C 1
ATOM 780 O O . ASN A 1 99 ? -7.375 -0.513 20.984 1 94.56 99 ASN A O 1
ATOM 784 N N . ILE A 1 100 ? -9.273 0.41 20.156 1 96 100 ILE A N 1
ATOM 785 C CA . ILE A 1 100 ? -8.797 1.777 19.984 1 96 100 ILE A CA 1
ATOM 786 C C . ILE A 1 100 ? -8.359 2.346 21.328 1 96 100 ILE A C 1
ATOM 788 O O . ILE A 1 100 ? -7.367 3.074 21.406 1 96 100 ILE A O 1
ATOM 792 N N . ALA A 1 101 ? -9.094 1.979 22.391 1 95.88 101 ALA A N 1
ATOM 793 C CA . ALA A 1 101 ? -8.859 2.557 23.719 1 95.88 101 ALA A CA 1
ATOM 794 C C . ALA A 1 101 ? -7.516 2.105 24.281 1 95.88 101 ALA A C 1
ATOM 796 O O . ALA A 1 101 ? -6.898 2.818 25.078 1 95.88 101 ALA A O 1
ATOM 797 N N . ALA A 1 102 ? -6.992 0.964 23.844 1 97.44 102 ALA A N 1
ATOM 798 C CA . ALA A 1 102 ? -5.742 0.417 24.359 1 97.44 102 ALA A CA 1
ATOM 799 C C . ALA A 1 102 ? -4.543 1.215 23.859 1 97.44 102 ALA A C 1
ATOM 801 O O . ALA A 1 102 ? -4.586 1.787 22.766 1 97.44 102 ALA A O 1
ATOM 802 N N . GLU A 1 103 ? -3.445 1.271 24.688 1 98.12 103 GLU A N 1
ATOM 803 C CA . GLU A 1 103 ? -2.254 2.029 24.312 1 98.12 103 GLU A CA 1
ATOM 804 C C . GLU A 1 103 ? -0.996 1.175 24.438 1 98.12 103 GLU A C 1
ATOM 806 O O . GLU A 1 103 ? -0.14 1.188 23.562 1 98.12 103 GLU A O 1
ATOM 811 N N . THR A 1 104 ? -0.952 0.365 25.391 1 97.94 104 THR A N 1
ATOM 812 C CA . THR A 1 104 ? 0.295 -0.331 25.688 1 97.94 104 THR A CA 1
ATOM 813 C C . THR A 1 104 ? 0.292 -1.73 25.078 1 97.94 104 THR A C 1
ATOM 815 O O . THR A 1 104 ? -0.768 -2.268 24.75 1 97.94 104 THR A O 1
ATOM 818 N N . ARG A 1 105 ? 1.489 -2.314 24.953 1 96.56 105 ARG A N 1
ATOM 819 C CA . ARG A 1 105 ? 1.667 -3.67 24.438 1 96.56 105 ARG A CA 1
ATOM 820 C C . ARG A 1 105 ? 0.922 -4.684 25.297 1 96.56 105 ARG A C 1
ATOM 822 O O . ARG A 1 105 ? 0.367 -5.656 24.797 1 96.56 105 ARG A O 1
ATOM 829 N N . ALA A 1 106 ? 0.827 -4.457 26.594 1 96.56 106 ALA A N 1
ATOM 830 C CA . ALA A 1 106 ? 0.119 -5.34 27.516 1 96.56 106 ALA A CA 1
ATOM 831 C C . ALA A 1 106 ? -1.388 -5.289 27.281 1 96.56 106 ALA A C 1
ATOM 833 O O . ALA A 1 106 ? -2.066 -6.316 27.359 1 96.56 106 ALA A O 1
ATOM 834 N N . GLU A 1 107 ? -1.9 -4.18 26.906 1 97.56 107 GLU A N 1
ATOM 835 C CA . GLU A 1 107 ? -3.334 -3.975 26.719 1 97.56 107 GLU A CA 1
ATOM 836 C C . GLU A 1 107 ? -3.805 -4.516 25.375 1 97.56 107 GLU A C 1
ATOM 838 O O . GLU A 1 107 ? -4.988 -4.801 25.188 1 97.56 107 GLU A O 1
ATOM 843 N N . ASP A 1 108 ? -2.875 -4.59 24.453 1 97.62 108 ASP A N 1
ATOM 844 C CA . ASP A 1 108 ? -3.25 -4.996 23.094 1 97.62 108 ASP A CA 1
ATOM 845 C C . ASP A 1 108 ? -2.107 -5.734 22.406 1 97.62 108 ASP A C 1
ATOM 847 O O . ASP A 1 108 ? -1.553 -5.246 21.422 1 97.62 108 ASP A O 1
ATOM 851 N N . PRO A 1 109 ? -1.794 -6.859 22.844 1 97.12 109 PRO A N 1
ATOM 852 C CA . PRO A 1 109 ? -0.666 -7.602 22.281 1 97.12 109 PRO A CA 1
ATOM 853 C C . PRO A 1 109 ? -0.822 -7.875 20.781 1 97.12 109 PRO A C 1
ATOM 855 O O . PRO A 1 109 ? 0.135 -7.719 20.016 1 97.12 109 PRO A O 1
ATOM 858 N N . PRO A 1 110 ? -2.039 -8.18 20.25 1 96.06 110 PRO A N 1
ATOM 859 C CA . PRO A 1 110 ? -2.16 -8.461 18.812 1 96.06 110 PRO A CA 1
ATOM 860 C C . PRO A 1 110 ? -1.809 -7.258 17.938 1 96.06 110 PRO A C 1
ATOM 862 O O . PRO A 1 110 ? -1.271 -7.422 16.844 1 96.06 110 PRO A O 1
ATOM 865 N N . TRP A 1 111 ? -1.983 -6.094 18.438 1 97.69 111 TRP A N 1
ATOM 866 C CA . TRP A 1 111 ? -1.675 -4.887 17.672 1 97.69 111 TRP A CA 1
ATOM 867 C C . TRP A 1 111 ? -0.179 -4.785 17.391 1 97.69 111 TRP A C 1
ATOM 869 O O . TRP A 1 111 ? 0.231 -4.312 16.328 1 97.69 111 TRP A O 1
ATOM 879 N N . PHE A 1 112 ? 0.64 -5.305 18.297 1 97.62 112 PHE A N 1
ATOM 880 C CA . PHE A 1 112 ? 2.084 -5.117 18.25 1 97.62 112 PHE A CA 1
ATOM 881 C C . PHE A 1 112 ? 2.762 -6.293 17.547 1 97.62 112 PHE A C 1
ATOM 883 O O . PHE A 1 112 ? 3.986 -6.316 17.406 1 97.62 112 PHE A O 1
ATOM 890 N N . GLU A 1 113 ? 1.951 -7.258 17.156 1 94.38 113 GLU A N 1
ATOM 891 C CA . GLU A 1 113 ? 2.529 -8.398 16.453 1 94.38 113 GLU A CA 1
ATOM 892 C C . GLU A 1 113 ? 3.34 -7.953 15.234 1 94.38 113 GLU A C 1
ATOM 894 O O . GLU A 1 113 ? 2.871 -7.145 14.43 1 94.38 113 GLU A O 1
ATOM 899 N N . GLY A 1 114 ? 4.609 -8.469 15.117 1 91.75 114 GLY A N 1
ATOM 900 C CA . GLY A 1 114 ? 5.488 -8.156 14 1 91.75 114 GLY A CA 1
ATOM 901 C C . GLY A 1 114 ? 6.355 -6.938 14.25 1 91.75 114 GLY A C 1
ATOM 902 O O . GLY A 1 114 ? 7.199 -6.594 13.422 1 91.75 114 GLY A O 1
ATOM 903 N N . LEU A 1 115 ? 6.133 -6.277 15.375 1 95.69 115 LEU A N 1
ATOM 904 C CA . LEU A 1 115 ? 6.914 -5.082 15.68 1 95.69 115 LEU A CA 1
ATOM 905 C C . LEU A 1 115 ? 8.062 -5.414 16.625 1 95.69 115 LEU A C 1
ATOM 907 O O . LEU A 1 115 ? 7.969 -6.348 17.422 1 95.69 115 LEU A O 1
ATOM 911 N N . GLU A 1 116 ? 9.086 -4.652 16.516 1 94.44 116 GLU A N 1
ATOM 912 C CA . GLU A 1 116 ? 10.219 -4.785 17.422 1 94.44 116 GLU A CA 1
ATOM 913 C C . GLU A 1 116 ? 9.805 -4.551 18.875 1 94.44 116 GLU A C 1
ATOM 915 O O . GLU A 1 116 ? 8.883 -3.775 19.141 1 94.44 116 GLU A O 1
ATOM 920 N N . ALA A 1 117 ? 10.516 -5.102 19.797 1 94.19 117 ALA A N 1
ATOM 921 C CA . ALA A 1 117 ? 10.188 -5.078 21.219 1 94.19 117 ALA A CA 1
ATOM 922 C C . ALA A 1 117 ? 10.336 -3.672 21.797 1 94.19 117 ALA A C 1
ATOM 924 O O . ALA A 1 117 ? 9.742 -3.352 22.828 1 94.19 117 ALA A O 1
ATOM 925 N N . ARG A 1 118 ? 11.023 -2.896 21.125 1 96.38 118 ARG A N 1
ATOM 926 C CA . ARG A 1 118 ? 11.281 -1.555 21.641 1 96.38 118 ARG A CA 1
ATOM 927 C C . ARG A 1 118 ? 10.008 -0.712 21.641 1 96.38 118 ARG A C 1
ATOM 929 O O . ARG A 1 118 ? 9.945 0.315 22.312 1 96.38 118 ARG A O 1
ATOM 936 N N . PHE A 1 119 ? 9.102 -1.07 20.828 1 97.31 119 PHE A N 1
ATOM 937 C CA . PHE A 1 119 ? 7.852 -0.318 20.797 1 97.31 119 PHE A CA 1
ATOM 938 C C . PHE A 1 119 ? 6.906 -0.779 21.906 1 97.31 119 PHE A C 1
ATOM 940 O O . PHE A 1 119 ? 6.41 -1.907 21.875 1 97.31 119 PHE A O 1
ATOM 947 N N . ARG A 1 120 ? 6.605 0.154 22.812 1 96.31 120 ARG A N 1
ATOM 948 C CA . ARG A 1 120 ? 5.875 -0.226 24.016 1 96.31 120 ARG A CA 1
ATOM 949 C C . ARG A 1 120 ? 4.445 0.305 23.984 1 96.31 120 ARG A C 1
ATOM 951 O O . ARG A 1 120 ? 3.592 -0.152 24.734 1 96.31 120 ARG A O 1
ATOM 958 N N . ASN A 1 121 ? 4.242 1.291 23.25 1 98.12 121 ASN A N 1
ATOM 959 C CA . ASN A 1 121 ? 2.896 1.836 23.125 1 98.12 121 ASN A CA 1
ATOM 960 C C . ASN A 1 121 ? 2.568 2.199 21.672 1 98.12 121 ASN A C 1
ATOM 962 O O . ASN A 1 121 ? 3.473 2.359 20.844 1 98.12 121 ASN A O 1
ATOM 966 N N . LYS A 1 122 ? 1.321 2.256 21.359 1 98.69 122 LYS A N 1
ATOM 967 C CA . LYS A 1 122 ? 0.847 2.498 20 1 98.69 122 LYS A CA 1
ATOM 968 C C . LYS A 1 122 ? 1.298 3.867 19.5 1 98.69 122 LYS A C 1
ATOM 970 O O . LYS A 1 122 ? 1.786 3.992 18.375 1 98.69 122 LYS A O 1
ATOM 975 N N . SER A 1 123 ? 1.16 4.926 20.312 1 98.5 123 SER A N 1
ATOM 976 C CA . SER A 1 123 ? 1.546 6.285 19.953 1 98.5 123 SER A CA 1
ATOM 977 C C . SER A 1 123 ? 3.033 6.367 19.625 1 98.5 123 SER A C 1
ATOM 979 O O . SER A 1 123 ? 3.432 7.066 18.688 1 98.5 123 SER A O 1
ATOM 981 N N . GLY A 1 124 ? 3.781 5.66 20.359 1 98.19 124 GLY A N 1
ATOM 982 C CA . GLY A 1 124 ? 5.215 5.645 20.109 1 98.19 124 GLY A CA 1
ATOM 983 C C . GLY A 1 124 ? 5.578 5.086 18.75 1 98.19 124 GLY A C 1
ATOM 984 O O . GLY A 1 124 ? 6.43 5.641 18.062 1 98.19 124 GLY A O 1
ATOM 985 N N . TYR A 1 125 ? 5.004 3.984 18.375 1 98.56 125 TYR A N 1
ATOM 986 C CA . TYR A 1 125 ? 5.266 3.402 17.062 1 98.56 125 TYR A CA 1
ATOM 987 C C . TYR A 1 125 ? 4.824 4.344 15.953 1 98.56 125 TYR A C 1
ATOM 989 O O . TYR A 1 125 ? 5.531 4.52 14.961 1 98.56 125 TYR A O 1
ATOM 997 N N . LEU A 1 126 ? 3.617 4.891 16.109 1 98.81 126 LEU A N 1
ATOM 998 C CA . LEU A 1 126 ? 3.102 5.766 15.07 1 98.81 126 LEU A CA 1
ATOM 999 C C . LEU A 1 126 ? 3.953 7.023 14.945 1 98.81 126 LEU A C 1
ATOM 1001 O O . LEU A 1 126 ? 4.168 7.527 13.836 1 98.81 126 LEU A O 1
ATOM 1005 N N . ARG A 1 127 ? 4.434 7.539 16.094 1 98.19 127 ARG A N 1
ATOM 1006 C CA . ARG A 1 127 ? 5.387 8.641 16.062 1 98.19 127 ARG A CA 1
ATOM 1007 C C . ARG A 1 127 ? 6.629 8.266 15.258 1 98.19 127 ARG A C 1
ATOM 1009 O O . ARG A 1 127 ? 7.055 9.023 14.383 1 98.19 127 ARG A O 1
ATOM 1016 N N . TYR A 1 128 ? 7.129 7.172 15.594 1 98.44 128 TYR A N 1
ATOM 1017 C CA . TYR A 1 128 ? 8.312 6.68 14.898 1 98.44 128 TYR A CA 1
ATOM 1018 C C . TYR A 1 128 ? 8.055 6.57 13.398 1 98.44 128 TYR A C 1
ATOM 1020 O O . TYR A 1 128 ? 8.914 6.93 12.594 1 98.44 128 TYR A O 1
ATOM 1028 N N . SER A 1 129 ? 6.941 5.984 13.055 1 98.38 129 SER A N 1
ATOM 1029 C CA . SER A 1 129 ? 6.566 5.828 11.648 1 98.38 129 SER A CA 1
ATOM 1030 C C . SER A 1 129 ? 6.562 7.168 10.93 1 98.38 129 SER A C 1
ATOM 1032 O O . SER A 1 129 ? 7.074 7.281 9.812 1 98.38 129 SER A O 1
ATOM 1034 N N . CYS A 1 130 ? 6.051 8.156 11.531 1 98.69 130 CYS A N 1
ATOM 1035 C CA . CYS A 1 130 ? 6.023 9.5 10.953 1 98.69 130 CYS A CA 1
ATOM 1036 C C . CYS A 1 130 ? 7.43 10.07 10.844 1 98.69 130 CYS A C 1
ATOM 1038 O O . CYS A 1 130 ? 7.816 10.586 9.789 1 98.69 130 CYS A O 1
ATOM 1040 N N . GLU A 1 131 ? 8.188 9.945 11.914 1 98.62 131 GLU A N 1
ATOM 1041 C CA . GLU A 1 131 ? 9.562 10.445 11.914 1 98.62 131 GLU A CA 1
ATOM 1042 C C . GLU A 1 131 ? 10.375 9.82 10.789 1 98.62 131 GLU A C 1
ATOM 1044 O O . GLU A 1 131 ? 11.18 10.5 10.141 1 98.62 131 GLU A O 1
ATOM 1049 N N . SER A 1 132 ? 10.156 8.562 10.633 1 98.38 132 SER A N 1
ATOM 1050 C CA . SER A 1 132 ? 10.898 7.84 9.609 1 98.38 132 SER A CA 1
ATOM 1051 C C . SER A 1 132 ? 10.617 8.414 8.219 1 98.38 132 SER A C 1
ATOM 1053 O O . SER A 1 132 ? 11.523 8.516 7.391 1 98.38 132 SER A O 1
ATOM 1055 N N . ARG A 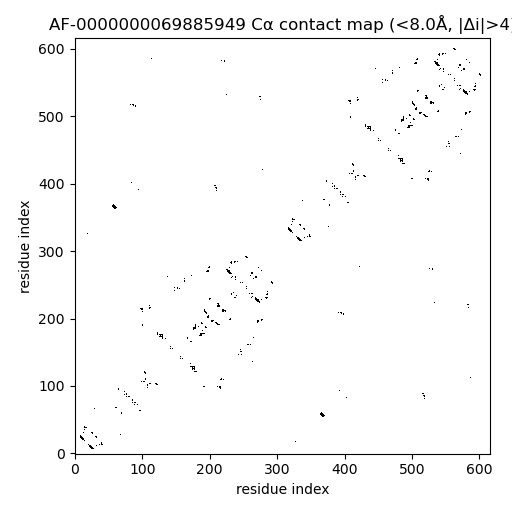1 133 ? 9.422 8.773 7.953 1 98.19 133 ARG A N 1
ATOM 1056 C CA . ARG A 1 133 ? 9.07 9.391 6.68 1 98.19 133 ARG A CA 1
ATOM 1057 C C . ARG A 1 133 ? 9.789 10.727 6.496 1 98.19 133 ARG A C 1
ATOM 1059 O O . ARG A 1 133 ? 10.391 10.969 5.449 1 98.19 133 ARG A O 1
ATOM 1066 N N . ILE A 1 134 ? 9.758 11.531 7.512 1 98.69 134 ILE A N 1
ATOM 1067 C CA . ILE A 1 134 ? 10.375 12.852 7.445 1 98.69 134 ILE A CA 1
ATOM 1068 C C . ILE A 1 134 ? 11.891 12.703 7.289 1 98.69 134 ILE A C 1
ATOM 1070 O O . ILE A 1 134 ? 12.516 13.438 6.52 1 98.69 134 ILE A O 1
ATOM 1074 N N . ARG A 1 135 ? 12.477 11.758 7.961 1 98.56 135 ARG A N 1
ATOM 1075 C CA . ARG A 1 135 ? 13.906 11.5 7.832 1 98.56 135 ARG A CA 1
ATOM 1076 C C . ARG A 1 135 ? 14.266 11.094 6.406 1 98.56 135 ARG A C 1
ATOM 1078 O O . ARG A 1 135 ? 15.328 11.445 5.902 1 98.56 135 ARG A O 1
ATOM 1085 N N . SER A 1 136 ? 13.383 10.328 5.836 1 98.25 136 SER A N 1
ATOM 1086 C CA . SER A 1 136 ? 13.617 9.93 4.449 1 98.25 136 SER A CA 1
ATOM 1087 C C . SER A 1 136 ? 13.633 11.141 3.525 1 98.25 136 SER A C 1
ATOM 1089 O O . SER A 1 136 ? 14.445 11.211 2.594 1 98.25 136 SER A O 1
ATOM 1091 N N . TYR A 1 137 ? 12.789 12.109 3.771 1 98.38 137 TYR A N 1
ATOM 1092 C CA . TYR A 1 137 ? 12.797 13.344 2.996 1 98.38 137 TYR A CA 1
ATOM 1093 C C . TYR A 1 137 ? 14.117 14.078 3.16 1 98.38 137 TYR A C 1
ATOM 1095 O O . TYR A 1 137 ? 14.688 14.578 2.186 1 98.38 137 TYR A O 1
ATOM 1103 N N . LEU A 1 138 ? 14.555 14.156 4.371 1 98.44 138 LEU A N 1
ATOM 1104 C CA . LEU A 1 138 ? 15.82 14.828 4.648 1 98.44 138 LEU A CA 1
ATOM 1105 C C . LEU A 1 138 ? 16.969 14.148 3.918 1 98.44 138 LEU A C 1
ATOM 1107 O O . LEU A 1 138 ? 17.828 14.82 3.35 1 98.44 138 LEU A O 1
ATOM 1111 N N . ARG A 1 139 ? 16.969 12.836 3.908 1 97.69 139 ARG A N 1
ATOM 1112 C CA . ARG A 1 139 ? 18.016 12.094 3.203 1 97.69 139 ARG A CA 1
ATOM 1113 C C . ARG A 1 139 ? 18 12.422 1.713 1 97.69 139 ARG A C 1
ATOM 1115 O O . ARG A 1 139 ? 19.047 12.609 1.104 1 97.69 139 ARG A O 1
ATOM 1122 N N . GLU A 1 140 ? 16.844 12.469 1.208 1 96.75 140 GLU A N 1
ATOM 1123 C CA . GLU A 1 140 ? 16.703 12.789 -0.21 1 96.75 140 GLU A CA 1
ATOM 1124 C C . GLU A 1 140 ? 17.25 14.188 -0.515 1 96.75 140 GLU A C 1
ATOM 1126 O O . GLU A 1 140 ? 17.969 14.383 -1.497 1 96.75 140 GLU A O 1
ATOM 1131 N N . VAL A 1 141 ? 16.922 15.117 0.301 1 97.38 141 VAL A N 1
ATOM 1132 C CA . VAL A 1 141 ? 17.375 16.5 0.127 1 97.38 141 VAL A CA 1
ATOM 1133 C C . VAL A 1 141 ? 18.891 16.562 0.282 1 97.38 141 VAL A C 1
ATOM 1135 O O . VAL A 1 141 ? 19.578 17.25 -0.489 1 97.38 141 VAL A O 1
ATOM 1138 N N . THR A 1 142 ? 19.422 15.867 1.229 1 96.5 142 THR A N 1
ATOM 1139 C CA . THR A 1 142 ? 20.859 15.844 1.506 1 96.5 142 THR A CA 1
ATOM 1140 C C . THR A 1 142 ? 21.625 15.266 0.319 1 96.5 142 THR A C 1
ATOM 1142 O O . THR A 1 142 ? 22.688 15.781 -0.044 1 96.5 142 THR A O 1
ATOM 1145 N N . SER A 1 143 ? 21.062 14.281 -0.282 1 94.5 143 SER A N 1
ATOM 1146 C CA . SER A 1 143 ? 21.734 13.594 -1.38 1 94.5 143 SER A CA 1
ATOM 1147 C C . SER A 1 143 ? 21.844 14.492 -2.604 1 94.5 143 SER A C 1
ATOM 1149 O O . SER A 1 143 ? 22.688 14.25 -3.482 1 94.5 143 SER A O 1
ATOM 1151 N N . CYS A 1 144 ? 21.125 15.531 -2.656 1 91.81 144 CYS A N 1
ATOM 1152 C CA . CYS A 1 144 ? 21.109 16.422 -3.807 1 91.81 144 CYS A CA 1
ATOM 1153 C C . CYS A 1 144 ? 22.234 17.453 -3.693 1 91.81 144 CYS A C 1
ATOM 1155 O O . CYS A 1 144 ? 22.438 18.25 -4.613 1 91.81 144 CYS A O 1
ATOM 1157 N N . ALA A 1 145 ? 22.953 17.484 -2.629 1 90.44 145 ALA A N 1
ATOM 1158 C CA . ALA A 1 145 ? 24.094 18.391 -2.459 1 90.44 145 ALA A CA 1
ATOM 1159 C C . ALA A 1 145 ? 25.125 18.172 -3.553 1 90.44 145 ALA A C 1
ATOM 1161 O O . ALA A 1 145 ? 25.75 19.125 -4.016 1 90.44 145 ALA A O 1
ATOM 1162 N N . SER A 1 146 ? 25.234 16.953 -3.951 1 86.06 146 SER A N 1
ATOM 1163 C CA . SER A 1 146 ? 26.25 16.609 -4.945 1 86.06 146 SER A CA 1
ATOM 1164 C C . SER A 1 146 ? 25.922 17.219 -6.305 1 86.06 146 SER A C 1
ATOM 1166 O O . SER A 1 146 ? 26.797 17.391 -7.148 1 86.06 146 SER A O 1
ATOM 1168 N N . LEU A 1 147 ? 24.719 17.547 -6.383 1 80.56 147 LEU A N 1
ATOM 1169 C CA . LEU A 1 147 ? 24.281 18.109 -7.66 1 80.56 147 LEU A CA 1
ATOM 1170 C C . LEU A 1 147 ? 24.609 19.594 -7.746 1 80.56 147 LEU A C 1
ATOM 1172 O O . LEU A 1 147 ? 24.594 20.172 -8.836 1 80.56 147 LEU A O 1
ATOM 1176 N N . VAL A 1 148 ? 24.922 20.094 -6.453 1 84.06 148 VAL A N 1
ATOM 1177 C CA . VAL A 1 148 ? 25.234 21.516 -6.395 1 84.06 148 VAL A CA 1
ATOM 1178 C C . VAL A 1 148 ? 26.75 21.688 -6.398 1 84.06 148 VAL A C 1
ATOM 1180 O O . VAL A 1 148 ? 27.469 21 -5.672 1 84.06 148 VAL A O 1
ATOM 1183 N N . GLY A 1 149 ? 27.453 22.047 -7.441 1 78.56 149 GLY A N 1
ATOM 1184 C CA . GLY A 1 149 ? 28.891 22.156 -7.656 1 78.56 149 GLY A CA 1
ATOM 1185 C C . GLY A 1 149 ? 29.5 23.391 -7.012 1 78.56 149 GLY A C 1
ATOM 1186 O O . GLY A 1 149 ? 28.797 24.359 -6.734 1 78.56 149 GLY A O 1
ATOM 1187 N N . GLY A 1 150 ? 30.844 23.219 -6.609 1 81.5 150 GLY A N 1
ATOM 1188 C CA . GLY A 1 150 ? 31.703 24.344 -6.242 1 81.5 150 GLY A CA 1
ATOM 1189 C C . GLY A 1 150 ? 31.359 24.953 -4.902 1 81.5 150 GLY A C 1
ATOM 1190 O O . GLY A 1 150 ? 31.031 24.25 -3.949 1 81.5 150 GLY A O 1
ATOM 1191 N N . GLU A 1 151 ? 31.422 26.25 -4.77 1 82 151 GLU A N 1
ATOM 1192 C CA . GLU A 1 151 ? 31.172 27.031 -3.561 1 82 151 GLU A CA 1
ATOM 1193 C C . GLU A 1 151 ? 29.719 26.938 -3.141 1 82 151 GLU A C 1
ATOM 1195 O O . GLU A 1 151 ? 29.406 26.953 -1.947 1 82 151 GLU A O 1
ATOM 1200 N N . ALA A 1 152 ? 28.922 26.688 -4.039 1 90.12 152 ALA A N 1
ATOM 1201 C CA . ALA A 1 152 ? 27.484 26.609 -3.762 1 90.12 152 ALA A CA 1
ATOM 1202 C C . ALA A 1 152 ? 27.156 25.344 -2.973 1 90.12 152 ALA A C 1
ATOM 1204 O O . ALA A 1 152 ? 26.188 25.312 -2.217 1 90.12 152 ALA A O 1
ATOM 1205 N N . GLN A 1 153 ? 27.969 24.312 -3.111 1 93.62 153 GLN A N 1
ATOM 1206 C CA . GLN A 1 153 ? 27.75 23.062 -2.398 1 93.62 153 GLN A CA 1
ATOM 1207 C C . GLN A 1 153 ? 27.906 23.25 -0.892 1 93.62 153 GLN A C 1
ATOM 1209 O O . GLN A 1 153 ? 27.141 22.688 -0.11 1 93.62 153 GLN A O 1
ATOM 1214 N N . GLU A 1 154 ? 28.891 24 -0.538 1 92.12 154 GLU A N 1
ATOM 1215 C CA . GLU A 1 154 ? 29.094 24.266 0.884 1 92.12 154 GLU A CA 1
ATOM 1216 C C . GLU A 1 154 ? 27.906 25.016 1.483 1 92.12 154 GLU A C 1
ATOM 1218 O O . GLU A 1 154 ? 27.453 24.688 2.582 1 92.12 154 GLU A O 1
ATOM 1223 N N . GLU A 1 155 ? 27.469 26 0.73 1 93.88 155 GLU A N 1
ATOM 1224 C CA . GLU A 1 155 ? 26.312 26.75 1.2 1 93.88 155 GLU A CA 1
ATOM 1225 C C . GLU A 1 155 ? 25.062 25.859 1.284 1 93.88 155 GLU A C 1
ATOM 1227 O O . GLU A 1 155 ? 24.297 25.953 2.238 1 93.88 155 GLU A O 1
ATOM 1232 N N . TYR A 1 156 ? 24.891 25.031 0.299 1 96.69 156 TYR A N 1
ATOM 1233 C CA . TYR A 1 156 ? 23.797 24.078 0.301 1 96.69 156 TYR A CA 1
ATOM 1234 C C . TYR A 1 156 ? 23.844 23.188 1.53 1 96.69 156 TYR A C 1
ATOM 1236 O O . TYR A 1 156 ? 22.828 22.984 2.211 1 96.69 156 TYR A O 1
ATOM 1244 N N . GLN A 1 157 ? 24.984 22.672 1.834 1 96.19 157 GLN A N 1
ATOM 1245 C CA . GLN A 1 157 ? 25.172 21.797 2.982 1 96.19 157 GLN A CA 1
ATOM 1246 C C . GLN A 1 157 ? 24.891 22.531 4.289 1 96.19 157 GLN A C 1
ATOM 1248 O O . GLN A 1 157 ? 24.344 21.938 5.23 1 96.19 157 GLN A O 1
ATOM 1253 N N . ARG A 1 158 ? 25.297 23.75 4.312 1 95.75 158 ARG A N 1
ATOM 1254 C CA . ARG A 1 158 ? 25.016 24.562 5.492 1 95.75 158 ARG A CA 1
ATOM 1255 C C . ARG A 1 158 ? 23.516 24.719 5.707 1 95.75 158 ARG A C 1
ATOM 1257 O O . ARG A 1 158 ? 23.031 24.594 6.832 1 95.75 158 ARG A O 1
ATOM 1264 N N . ILE A 1 159 ? 22.812 24.969 4.672 1 97.19 159 ILE A N 1
ATOM 1265 C CA . ILE A 1 159 ? 21.375 25.141 4.719 1 97.19 159 ILE A CA 1
ATOM 1266 C C . ILE A 1 159 ? 20.703 23.844 5.168 1 97.19 159 ILE A C 1
ATOM 1268 O O . ILE A 1 159 ? 19.844 23.844 6.055 1 97.19 159 ILE A O 1
ATOM 1272 N N . VAL A 1 160 ? 21.109 22.719 4.57 1 97.88 160 VAL A N 1
ATOM 1273 C CA . VAL A 1 160 ? 20.562 21.422 4.938 1 97.88 160 VAL A CA 1
ATOM 1274 C C . VAL A 1 160 ? 20.891 21.109 6.398 1 97.88 160 VAL A C 1
ATOM 1276 O O . VAL A 1 160 ? 20.062 20.547 7.117 1 97.88 160 VAL A O 1
ATOM 1279 N N . GLY A 1 161 ? 22.094 21.484 6.789 1 97.94 161 GLY A N 1
ATOM 1280 C CA . GLY A 1 161 ? 22.453 21.344 8.188 1 97.94 161 GLY A CA 1
ATOM 1281 C C . GLY A 1 161 ? 21.547 22.094 9.125 1 97.94 161 GLY A C 1
ATOM 1282 O O . GLY A 1 161 ? 21.156 21.594 10.18 1 97.94 161 GLY A O 1
ATOM 1283 N N . ALA A 1 162 ? 21.188 23.359 8.766 1 98.19 162 ALA A N 1
ATOM 1284 C CA . ALA A 1 162 ? 20.25 24.156 9.555 1 98.19 162 ALA A CA 1
ATOM 1285 C C . ALA A 1 162 ? 18.875 23.5 9.617 1 98.19 162 ALA A C 1
ATOM 1287 O O . ALA A 1 162 ? 18.234 23.453 10.672 1 98.19 162 ALA A O 1
ATOM 1288 N N . MET A 1 163 ? 18.422 22.953 8.539 1 98.5 163 MET A N 1
ATOM 1289 C CA . MET A 1 163 ? 17.156 22.25 8.5 1 98.5 163 MET A CA 1
ATOM 1290 C C . MET A 1 163 ? 17.172 21.016 9.391 1 98.5 163 MET A C 1
ATOM 1292 O O . MET A 1 163 ? 16.203 20.719 10.086 1 98.5 163 MET A O 1
ATOM 1296 N N . CYS A 1 164 ? 18.297 20.297 9.312 1 98.5 164 CYS A N 1
ATOM 1297 C CA . CYS A 1 164 ? 18.453 19.109 10.133 1 98.5 164 CYS A CA 1
ATOM 1298 C C . CYS A 1 164 ? 18.344 19.453 11.617 1 98.5 164 CYS A C 1
ATOM 1300 O O . CYS A 1 164 ? 17.641 18.766 12.359 1 98.5 164 CYS A O 1
ATOM 1302 N N . ARG A 1 165 ? 19.031 20.516 12.047 1 98.5 165 ARG A N 1
ATOM 1303 C CA . ARG A 1 165 ? 18.969 20.953 13.438 1 98.5 165 ARG A CA 1
ATOM 1304 C C . ARG A 1 165 ? 17.531 21.297 13.844 1 98.5 165 ARG A C 1
ATOM 1306 O O . ARG A 1 165 ? 17.078 20.922 14.914 1 98.5 165 ARG A O 1
ATOM 1313 N N . LYS A 1 166 ? 16.875 22.031 12.969 1 98.75 166 LYS A N 1
ATOM 1314 C CA . LYS A 1 166 ? 15.484 22.391 13.258 1 98.75 166 LYS A CA 1
ATOM 1315 C C . LYS A 1 166 ? 14.602 21.156 13.352 1 98.75 166 LYS A C 1
ATOM 1317 O O . LYS A 1 166 ? 13.711 21.078 14.203 1 98.75 166 LYS A O 1
ATOM 1322 N N . LEU A 1 167 ? 14.766 20.125 12.492 1 98.81 167 LEU A N 1
ATOM 1323 C CA . LEU A 1 167 ? 14.008 18.875 12.508 1 98.81 167 LEU A CA 1
ATOM 1324 C C . LEU A 1 167 ? 14.25 18.109 13.805 1 98.81 167 LEU A C 1
ATOM 1326 O O . LEU A 1 167 ? 13.328 17.516 14.367 1 98.81 167 LEU A O 1
ATOM 1330 N N . GLN A 1 168 ? 15.523 18.094 14.219 1 98.56 168 GLN A N 1
ATOM 1331 C CA . GLN A 1 168 ? 15.844 17.438 15.477 1 98.56 168 GLN A CA 1
ATOM 1332 C C . GLN A 1 168 ? 15.117 18.078 16.641 1 98.56 168 GLN A C 1
ATOM 1334 O O . GLN A 1 168 ? 14.562 17.391 17.5 1 98.56 168 GLN A O 1
ATOM 1339 N N . GLU A 1 169 ? 15.062 19.422 16.641 1 98.25 169 GLU A N 1
ATOM 1340 C CA . GLU A 1 169 ? 14.352 20.156 17.688 1 98.25 169 GLU A CA 1
ATOM 1341 C C . GLU A 1 169 ? 12.859 19.859 17.641 1 98.25 169 GLU A C 1
ATOM 1343 O O . GLU A 1 169 ? 12.203 19.781 18.688 1 98.25 169 GLU A O 1
ATOM 1348 N N . ALA A 1 170 ? 12.391 19.703 16.484 1 97.88 170 ALA A N 1
ATOM 1349 C CA . ALA A 1 170 ? 10.969 19.453 16.297 1 97.88 170 ALA A CA 1
ATOM 1350 C C . ALA A 1 170 ? 10.656 17.969 16.391 1 97.88 170 ALA A C 1
ATOM 1352 O O . ALA A 1 170 ? 9.531 17.547 16.141 1 97.88 170 ALA A O 1
ATOM 1353 N N . ARG A 1 171 ? 11.625 17.156 16.672 1 97.81 171 ARG A N 1
ATOM 1354 C CA . ARG A 1 171 ? 11.508 15.703 16.781 1 97.81 171 ARG A CA 1
ATOM 1355 C C . ARG A 1 171 ? 10.93 15.109 15.5 1 97.81 171 ARG A C 1
ATOM 1357 O O . ARG A 1 171 ? 10.008 14.289 15.555 1 97.81 171 ARG A O 1
ATOM 1364 N N . TYR A 1 172 ? 11.359 15.688 14.422 1 98.56 172 TYR A N 1
ATOM 1365 C CA . TYR A 1 172 ? 11.039 15.234 13.07 1 98.56 172 TYR A CA 1
ATOM 1366 C C . TYR A 1 172 ? 9.531 15.188 12.852 1 98.56 172 TYR A C 1
ATOM 1368 O O . TYR A 1 172 ? 9.031 14.328 12.125 1 98.56 172 TYR A O 1
ATOM 1376 N N . HIS A 1 173 ? 8.828 15.984 13.562 1 98.38 173 HIS A N 1
ATOM 1377 C CA . HIS A 1 173 ? 7.387 16.172 13.438 1 98.38 173 HIS A CA 1
ATOM 1378 C C . HIS A 1 173 ? 6.637 14.859 13.625 1 98.38 173 HIS A C 1
ATOM 1380 O O . HIS A 1 173 ? 5.629 14.617 12.953 1 98.38 173 HIS A O 1
ATOM 1386 N N . GLY A 1 174 ? 7.094 13.977 14.453 1 98.44 174 GLY A N 1
ATOM 1387 C CA . GLY A 1 174 ? 6.434 12.719 14.766 1 98.44 174 GLY A CA 1
ATOM 1388 C C . GLY A 1 174 ? 5.043 12.906 15.336 1 98.44 174 GLY A C 1
ATOM 1389 O O . GLY A 1 174 ? 4.223 11.984 15.297 1 98.44 174 GLY A O 1
ATOM 1390 N N . SER A 1 175 ? 4.754 14.125 15.852 1 98.31 175 SER A N 1
ATOM 1391 C CA . SER A 1 175 ? 3.477 14.414 16.5 1 98.31 175 SER A CA 1
ATOM 1392 C C . SER A 1 175 ? 2.32 14.312 15.508 1 98.31 175 SER A C 1
ATOM 1394 O O . SER A 1 175 ? 1.173 14.102 15.906 1 98.31 175 SER A O 1
ATOM 1396 N N . TYR A 1 176 ? 2.582 14.422 14.242 1 98.62 176 TYR A N 1
ATOM 1397 C CA . TYR A 1 176 ? 1.534 14.352 13.227 1 98.62 176 TYR A CA 1
ATOM 1398 C C . TYR A 1 176 ? 0.718 13.078 13.367 1 98.62 176 TYR A C 1
ATOM 1400 O O . TYR A 1 176 ? -0.495 13.078 13.141 1 98.62 176 TYR A O 1
ATOM 1408 N N . PHE A 1 177 ? 1.386 11.938 13.781 1 98.75 177 PHE A N 1
ATOM 1409 C CA . PHE A 1 177 ? 0.71 10.648 13.805 1 98.75 177 PHE A CA 1
ATOM 1410 C C . PHE A 1 177 ? 0.413 10.219 15.234 1 98.75 177 PHE A C 1
ATOM 1412 O O . PHE A 1 177 ? -0.071 9.109 15.469 1 98.75 177 PHE A O 1
ATOM 1419 N N . ASP A 1 178 ? 0.776 11.078 16.219 1 98.38 178 ASP A N 1
ATOM 1420 C CA . ASP A 1 178 ? 0.588 10.789 17.641 1 98.38 178 ASP A CA 1
ATOM 1421 C C . ASP A 1 178 ? -0.745 11.344 18.141 1 98.38 178 ASP A C 1
ATOM 1423 O O . ASP A 1 178 ? -0.906 12.555 18.281 1 98.38 178 ASP A O 1
ATOM 1427 N N . ARG A 1 179 ? -1.634 10.445 18.453 1 98.06 179 ARG A N 1
ATOM 1428 C CA . ARG A 1 179 ? -2.949 10.906 18.875 1 98.06 179 ARG A CA 1
ATOM 1429 C C . ARG A 1 179 ? -2.861 11.641 20.219 1 98.06 179 ARG A C 1
ATOM 1431 O O . ARG A 1 179 ? -3.771 12.391 20.578 1 98.06 179 ARG A O 1
ATOM 1438 N N . GLY A 1 180 ? -1.778 11.445 20.969 1 96.81 180 GLY A N 1
ATOM 1439 C CA . GLY A 1 180 ? -1.577 12.102 22.25 1 96.81 180 GLY A CA 1
ATOM 1440 C C . GLY A 1 180 ? -1.001 13.5 22.109 1 96.81 180 GLY A C 1
ATOM 1441 O O . GLY A 1 180 ? -0.884 14.227 23.109 1 96.81 180 GLY A O 1
ATOM 1442 N N . ALA A 1 181 ? -0.698 13.891 20.922 1 97.31 181 ALA A N 1
ATOM 1443 C CA . ALA A 1 181 ? -0.149 15.227 20.703 1 97.31 181 ALA A CA 1
ATOM 1444 C C . ALA A 1 181 ? -1.235 16.297 20.812 1 97.31 181 ALA A C 1
ATOM 1446 O O . ALA A 1 181 ? -2.428 15.969 20.812 1 97.31 181 ALA A O 1
ATOM 1447 N N . LYS A 1 182 ? -0.823 17.531 20.922 1 95 182 LYS A N 1
ATOM 1448 C CA . LYS A 1 182 ? -1.764 18.656 20.984 1 95 182 LYS A CA 1
ATOM 1449 C C . LYS A 1 182 ? -2.539 18.797 19.672 1 95 182 LYS A C 1
ATOM 1451 O O . LYS A 1 182 ? -2.016 18.484 18.594 1 95 182 LYS A O 1
ATOM 1456 N N . ALA A 1 183 ? -3.764 19.188 19.625 1 91.62 183 ALA A N 1
ATOM 1457 C CA . ALA A 1 183 ? -4.703 19.25 18.516 1 91.62 183 ALA A CA 1
ATOM 1458 C C . ALA A 1 183 ? -4.078 19.938 17.297 1 91.62 183 ALA A C 1
ATOM 1460 O O . ALA A 1 183 ? -4.258 19.484 16.172 1 91.62 183 ALA A O 1
ATOM 1461 N N . GLY A 1 184 ? -3.332 20.906 17.484 1 91.06 184 GLY A N 1
ATOM 1462 C CA . GLY A 1 184 ? -2.727 21.609 16.359 1 91.06 184 GLY A CA 1
ATOM 1463 C C . GLY A 1 184 ? -1.485 20.922 15.828 1 91.06 184 GLY A C 1
ATOM 1464 O O . GLY A 1 184 ? -1.016 21.234 14.734 1 91.06 184 GLY A O 1
ATOM 1465 N N . GLY A 1 185 ? -1.097 19.891 16.453 1 94.88 185 GLY A N 1
ATOM 1466 C CA . GLY A 1 185 ? 0.148 19.234 16.062 1 94.88 185 GLY A CA 1
ATOM 1467 C C . GLY A 1 185 ? -0.05 17.828 15.539 1 94.88 185 GLY A C 1
ATOM 1468 O O . GLY A 1 185 ? 0.911 17.172 15.133 1 94.88 185 GLY A O 1
ATOM 1469 N N . ARG A 1 186 ? -1.304 17.344 15.578 1 97.81 186 ARG A N 1
ATOM 1470 C CA . ARG A 1 186 ? -1.601 15.992 15.117 1 97.81 186 ARG A CA 1
ATOM 1471 C C . ARG A 1 186 ? -2.568 16.016 13.938 1 97.81 186 ARG A C 1
ATOM 1473 O O . ARG A 1 186 ? -3.307 16.984 13.758 1 97.81 186 ARG A O 1
ATOM 1480 N N . LEU A 1 187 ? -2.561 14.969 13.156 1 98.19 187 LEU A N 1
ATOM 1481 C CA . LEU A 1 187 ? -3.404 14.891 11.969 1 98.19 187 LEU A CA 1
ATOM 1482 C C . LEU A 1 187 ? -4.605 13.984 12.219 1 98.19 187 LEU A C 1
ATOM 1484 O O . LEU A 1 187 ? -5.355 13.68 11.289 1 98.19 187 LEU A O 1
ATOM 1488 N N . CYS A 1 188 ? -4.75 13.5 13.438 1 98 188 CYS A N 1
ATOM 1489 C CA . CYS A 1 188 ? -5.855 12.602 13.758 1 98 188 CYS A CA 1
ATOM 1490 C C . CYS A 1 188 ? -6.707 13.156 14.891 1 98 188 CYS A C 1
ATOM 1492 O O . CYS A 1 188 ? -6.332 14.141 15.523 1 98 188 CYS A O 1
ATOM 1494 N N . THR A 1 189 ? -7.922 12.641 15.055 1 96.62 189 THR A N 1
ATOM 1495 C CA . THR A 1 189 ? -8.75 12.961 16.219 1 96.62 189 THR A CA 1
ATOM 1496 C C . THR A 1 189 ? -8.125 12.391 17.484 1 96.62 189 THR A C 1
ATOM 1498 O O . THR A 1 189 ? -7.188 11.594 17.438 1 96.62 189 THR A O 1
ATOM 1501 N N . PRO A 1 190 ? -8.656 12.797 18.578 1 96.12 190 PRO A N 1
ATOM 1502 C CA . PRO A 1 190 ? -8.117 12.273 19.828 1 96.12 190 PRO A CA 1
ATOM 1503 C C . PRO A 1 190 ? -8.242 10.75 19.938 1 96.12 190 PRO A C 1
ATOM 1505 O O . PRO A 1 190 ? -7.465 10.109 20.641 1 96.12 190 PRO A O 1
ATOM 1508 N N . GLU A 1 191 ? -9.203 10.172 19.188 1 95.88 191 GLU A N 1
ATOM 1509 C CA . GLU A 1 191 ? -9.398 8.719 19.219 1 95.88 191 GLU A CA 1
ATOM 1510 C C . GLU A 1 191 ? -8.445 8.023 18.25 1 95.88 191 GLU A C 1
ATOM 1512 O O . GLU A 1 191 ? -8.289 6.801 18.297 1 95.88 191 GLU A O 1
ATOM 1517 N N . GLY A 1 192 ? -7.816 8.828 17.328 1 98.06 192 GLY A N 1
ATOM 1518 C CA . GLY A 1 192 ? -6.84 8.234 16.438 1 98.06 192 GLY A CA 1
ATOM 1519 C C . GLY A 1 192 ? -7.344 8.086 15.008 1 98.06 192 GLY A C 1
ATOM 1520 O O . GLY A 1 192 ? -6.75 7.367 14.203 1 98.06 192 GLY A O 1
ATOM 1521 N N . TRP A 1 193 ? -8.445 8.805 14.68 1 97.81 193 TRP A N 1
ATOM 1522 C CA . TRP A 1 193 ? -8.984 8.719 13.328 1 97.81 193 TRP A CA 1
ATOM 1523 C C . TRP A 1 193 ? -8.281 9.711 12.398 1 97.81 193 TRP A C 1
ATOM 1525 O O . TRP A 1 193 ? -8.273 10.914 12.656 1 97.81 193 TRP A O 1
ATOM 1535 N N . PHE A 1 194 ? -7.715 9.195 11.375 1 98.38 194 PHE A N 1
ATOM 1536 C CA . PHE A 1 194 ? -7.109 9.992 10.32 1 98.38 194 PHE A CA 1
ATOM 1537 C C . PHE A 1 194 ? -8.039 10.086 9.117 1 98.38 194 PHE A C 1
ATOM 1539 O O . PHE A 1 194 ? -8.641 9.094 8.711 1 98.38 194 PHE A O 1
ATOM 1546 N N . SER A 1 195 ? -8.133 11.234 8.57 1 96.94 195 SER A N 1
ATOM 1547 C CA . SER A 1 195 ? -8.938 11.461 7.375 1 96.94 195 SER A CA 1
ATOM 1548 C C . SER A 1 195 ? -8.07 11.883 6.195 1 96.94 195 SER A C 1
ATOM 1550 O O . SER A 1 195 ? -7.141 12.68 6.355 1 96.94 195 SER A O 1
ATOM 1552 N N . CYS A 1 196 ? -8.367 11.258 5.082 1 97.75 196 CYS A N 1
ATOM 1553 C CA . CYS A 1 196 ? -7.695 11.641 3.848 1 97.75 196 CYS A CA 1
ATOM 1554 C C . CYS A 1 196 ? -8.008 13.094 3.488 1 97.75 196 CYS A C 1
ATOM 1556 O O . CYS A 1 196 ? -9.164 13.516 3.533 1 97.75 196 CYS A O 1
ATOM 1558 N N . GLN A 1 197 ? -7.008 13.828 3.119 1 97.56 197 GLN A N 1
ATOM 1559 C CA . GLN A 1 197 ? -7.176 15.242 2.824 1 97.56 197 GLN A CA 1
ATOM 1560 C C . GLN A 1 197 ? -7.383 15.477 1.331 1 97.56 197 GLN A C 1
ATOM 1562 O O . GLN A 1 197 ? -7.465 16.625 0.88 1 97.56 197 GLN A O 1
ATOM 1567 N N . GLY A 1 198 ? -7.398 14.406 0.556 1 96.44 198 GLY A N 1
ATOM 1568 C CA . GLY A 1 198 ? -7.641 14.5 -0.876 1 96.44 198 GLY A CA 1
ATOM 1569 C C . GLY A 1 198 ? -6.375 14.727 -1.682 1 96.44 198 GLY A C 1
ATOM 1570 O O . GLY A 1 198 ? -5.324 15.039 -1.121 1 96.44 198 GLY A O 1
ATOM 1571 N N . PRO A 1 199 ? -6.465 14.57 -3.033 1 96.44 199 PRO A N 1
ATOM 1572 C CA . PRO A 1 199 ? -5.309 14.828 -3.896 1 96.44 199 PRO A CA 1
ATOM 1573 C C . PRO A 1 199 ? -4.801 16.266 -3.789 1 96.44 199 PRO A C 1
ATOM 1575 O O . PRO A 1 199 ? -5.492 17.125 -3.242 1 96.44 199 PRO A O 1
ATOM 1578 N N . PHE A 1 200 ? -3.645 16.469 -4.336 1 96.38 200 PHE A N 1
ATOM 1579 C CA . PHE A 1 200 ? -2.943 17.734 -4.152 1 96.38 200 PHE A CA 1
ATOM 1580 C C . PHE A 1 200 ? -3.742 18.891 -4.742 1 96.38 200 PHE A C 1
ATOM 1582 O O . PHE A 1 200 ? -3.617 20.031 -4.297 1 96.38 200 PHE A O 1
ATOM 1589 N N . ASP A 1 201 ? -4.586 18.578 -5.707 1 95 201 ASP A N 1
ATOM 1590 C CA . ASP A 1 201 ? -5.211 19.625 -6.496 1 95 201 ASP A CA 1
ATOM 1591 C C . ASP A 1 201 ? -6.645 19.875 -6.039 1 95 201 ASP A C 1
ATOM 1593 O O . ASP A 1 201 ? -7.398 20.594 -6.703 1 95 201 ASP A O 1
ATOM 1597 N N . VAL A 1 202 ? -7.09 19.234 -4.988 1 94.88 202 VAL A N 1
ATOM 1598 C CA . VAL A 1 202 ? -8.406 19.5 -4.426 1 94.88 202 VAL A CA 1
ATOM 1599 C C . VAL A 1 202 ? -8.297 19.734 -2.922 1 94.88 202 VAL A C 1
ATOM 1601 O O . VAL A 1 202 ? -7.285 19.375 -2.309 1 94.88 202 VAL A O 1
ATOM 1604 N N . ASP A 1 203 ? -9.312 20.234 -2.311 1 92.31 203 ASP A N 1
ATOM 1605 C CA . ASP A 1 203 ? -9.25 20.656 -0.912 1 92.31 203 ASP A CA 1
ATOM 1606 C C . ASP A 1 203 ? -9.625 19.5 0.018 1 92.31 203 ASP A C 1
ATOM 1608 O O . ASP A 1 203 ? -9.133 19.422 1.146 1 92.31 203 ASP A O 1
ATOM 1612 N N . ASP A 1 204 ? -10.469 18.625 -0.478 1 93.56 204 ASP A N 1
ATOM 1613 C CA . ASP A 1 204 ? -10.938 17.547 0.394 1 93.56 204 ASP A CA 1
ATOM 1614 C C . ASP A 1 204 ? -11.055 16.234 -0.367 1 93.56 204 ASP A C 1
ATOM 1616 O O . ASP A 1 204 ? -11.039 16.219 -1.6 1 93.56 204 ASP A O 1
ATOM 1620 N N . CYS A 1 205 ? -11.141 15.227 0.36 1 95.44 205 CYS A N 1
ATOM 1621 C CA . CYS A 1 205 ? -11.297 13.883 -0.193 1 95.44 205 CYS A CA 1
ATOM 1622 C C . CYS A 1 205 ? -12.766 13.602 -0.521 1 95.44 205 CYS A C 1
ATOM 1624 O O . CYS A 1 205 ? -13.594 13.477 0.382 1 95.44 205 CYS A O 1
ATOM 1626 N N . ALA A 1 206 ? -13.078 13.398 -1.753 1 90.88 206 ALA A N 1
ATOM 1627 C CA . ALA A 1 206 ? -14.453 13.156 -2.184 1 90.88 206 ALA A CA 1
ATOM 1628 C C . ALA A 1 206 ? -14.953 11.812 -1.68 1 90.88 206 ALA A C 1
ATOM 1630 O O . ALA A 1 206 ? -16.141 11.648 -1.405 1 90.88 206 ALA A O 1
ATOM 1631 N N . SER A 1 207 ? -14.086 10.867 -1.504 1 92.25 207 SER A N 1
ATOM 1632 C CA . SER A 1 207 ? -14.461 9.516 -1.093 1 92.25 207 SER A CA 1
ATOM 1633 C C . SER A 1 207 ? -14.492 9.391 0.427 1 92.25 207 SER A C 1
ATOM 1635 O O . SER A 1 207 ? -14.883 8.352 0.96 1 92.25 207 SER A O 1
ATOM 1637 N N . ARG A 1 208 ? -13.984 10.453 1.137 1 94.25 208 ARG A N 1
ATOM 1638 C CA . ARG A 1 208 ? -13.977 10.492 2.596 1 94.25 208 ARG A CA 1
ATOM 1639 C C . ARG A 1 208 ? -13.25 9.281 3.174 1 94.25 208 ARG A C 1
ATOM 1641 O O . ARG A 1 208 ? -13.766 8.617 4.078 1 94.25 208 ARG A O 1
ATOM 1648 N N . HIS A 1 209 ? -12.125 8.984 2.598 1 95.81 209 HIS A N 1
ATOM 1649 C CA . HIS A 1 209 ? -11.305 7.914 3.146 1 95.81 209 HIS A CA 1
ATOM 1650 C C . HIS A 1 209 ? -10.867 8.227 4.574 1 95.81 209 HIS A C 1
ATOM 1652 O O . HIS A 1 209 ? -10.531 9.367 4.887 1 95.81 209 HIS A O 1
ATOM 1658 N N . SER A 1 210 ? -10.945 7.297 5.438 1 96.94 210 SER A N 1
ATOM 1659 C CA . SER A 1 210 ? -10.477 7.445 6.812 1 96.94 210 SER A CA 1
ATOM 1660 C C . SER A 1 210 ? -9.93 6.133 7.359 1 96.94 210 SER A C 1
ATOM 1662 O O . SER A 1 210 ? -10.188 5.066 6.793 1 96.94 210 SER A O 1
ATOM 1664 N N . ILE A 1 211 ? -9.148 6.219 8.391 1 97.81 211 ILE A N 1
ATOM 1665 C CA . ILE A 1 211 ? -8.539 5.035 8.992 1 97.81 211 ILE A CA 1
ATOM 1666 C C . ILE A 1 211 ? -8.141 5.336 10.43 1 97.81 211 ILE A C 1
ATOM 1668 O O . ILE A 1 211 ? -7.844 6.484 10.773 1 97.81 211 ILE A O 1
ATOM 1672 N N . ASN A 1 212 ? -8.234 4.379 11.273 1 98.19 212 ASN A N 1
ATOM 1673 C CA . ASN A 1 212 ? -7.688 4.465 12.625 1 98.19 212 ASN A CA 1
ATOM 1674 C C . ASN A 1 212 ? -6.621 3.404 12.867 1 98.19 212 ASN A C 1
ATOM 1676 O O . ASN A 1 212 ? -6.938 2.268 13.227 1 98.19 212 ASN A O 1
ATOM 1680 N N . PRO A 1 213 ? -5.363 3.785 12.695 1 98.56 213 PRO A N 1
ATOM 1681 C CA . PRO A 1 213 ? -4.281 2.811 12.859 1 98.56 213 PRO A CA 1
ATOM 1682 C C . PRO A 1 213 ? -4.117 2.354 14.305 1 98.56 213 PRO A C 1
ATOM 1684 O O . PRO A 1 213 ? -3.365 1.415 14.578 1 98.56 213 PRO A O 1
ATOM 1687 N N . TYR A 1 214 ? -4.82 2.959 15.227 1 98.5 214 TYR A N 1
ATOM 1688 C CA . TYR A 1 214 ? -4.785 2.553 16.625 1 98.5 214 TYR A CA 1
ATOM 1689 C C . TYR A 1 214 ? -5.746 1.399 16.875 1 98.5 214 TYR A C 1
ATOM 1691 O O . TYR A 1 214 ? -5.73 0.802 17.953 1 98.5 214 TYR A O 1
ATOM 1699 N N . SER A 1 215 ? -6.555 1.03 15.953 1 97.19 215 SER A N 1
ATOM 1700 C CA . SER A 1 215 ? -7.66 0.095 16.141 1 97.19 215 SER A CA 1
ATOM 1701 C C . SER A 1 215 ? -7.16 -1.344 16.219 1 97.19 215 SER A C 1
ATOM 1703 O O . SER A 1 215 ? -7.508 -2.078 17.141 1 97.19 215 SER A O 1
ATOM 1705 N N . ASN A 1 216 ? -6.449 -1.764 15.227 1 97 216 ASN A N 1
ATOM 1706 C CA . ASN A 1 216 ? -5.945 -3.133 15.148 1 97 216 ASN A CA 1
ATOM 1707 C C . ASN A 1 216 ? -4.727 -3.23 14.234 1 97 216 ASN A C 1
ATOM 1709 O O . ASN A 1 216 ? -4.34 -2.248 13.602 1 97 216 ASN A O 1
ATOM 1713 N N . ARG A 1 217 ? -4.074 -4.34 14.211 1 97.19 217 ARG A N 1
ATOM 1714 C CA . ARG A 1 217 ? -2.822 -4.555 13.484 1 97.19 217 ARG A CA 1
ATOM 1715 C C . ARG A 1 217 ? -2.998 -4.285 11.992 1 97.19 217 ARG A C 1
ATOM 1717 O O . ARG A 1 217 ? -2.16 -3.627 11.375 1 97.19 217 ARG A O 1
ATOM 1724 N N . GLU A 1 218 ? -4.035 -4.781 11.438 1 96.25 218 GLU A N 1
ATOM 1725 C CA . GLU A 1 218 ? -4.254 -4.617 10.008 1 96.25 218 GLU A CA 1
ATOM 1726 C C . GLU A 1 218 ? -4.391 -3.145 9.633 1 96.25 218 GLU A C 1
ATOM 1728 O O . GLU A 1 218 ? -3.82 -2.697 8.633 1 96.25 218 GLU A O 1
ATOM 1733 N N . SER A 1 219 ? -5.117 -2.408 10.398 1 97.62 219 SER A N 1
ATOM 1734 C CA . SER A 1 219 ? -5.242 -0.974 10.156 1 97.62 219 SER A CA 1
ATOM 1735 C C . SER A 1 219 ? -3.893 -0.274 10.266 1 97.62 219 SER A C 1
ATOM 1737 O O . SER A 1 219 ? -3.604 0.65 9.5 1 97.62 219 SER A O 1
ATOM 1739 N N . ARG A 1 220 ? -3.17 -0.713 11.25 1 98.19 220 ARG A N 1
ATOM 1740 C CA . ARG A 1 220 ? -1.822 -0.173 11.398 1 98.19 220 ARG A CA 1
ATOM 1741 C C . ARG A 1 220 ? -1 -0.407 10.133 1 98.19 220 ARG A C 1
ATOM 1743 O O . ARG A 1 220 ? -0.368 0.517 9.617 1 98.19 220 ARG A O 1
ATOM 1750 N N . VAL A 1 221 ? -1.031 -1.571 9.617 1 97.25 221 VAL A N 1
ATOM 1751 C CA . VAL A 1 221 ? -0.273 -1.93 8.422 1 97.25 221 VAL A CA 1
ATOM 1752 C C . VAL A 1 221 ? -0.809 -1.156 7.223 1 97.25 221 VAL A C 1
ATOM 1754 O O . VAL A 1 221 ? -0.035 -0.6 6.441 1 97.25 221 VAL A O 1
ATOM 1757 N N . LEU A 1 222 ? -2.113 -1.114 7.062 1 97.44 222 LEU A N 1
ATOM 1758 C CA . LEU A 1 222 ? -2.732 -0.409 5.945 1 97.44 222 LEU A CA 1
ATOM 1759 C C . LEU A 1 222 ? -2.363 1.07 5.965 1 97.44 222 LEU A C 1
ATOM 1761 O O . LEU A 1 222 ? -2.211 1.69 4.91 1 97.44 222 LEU A O 1
ATOM 1765 N N . PHE A 1 223 ? -2.24 1.673 7.184 1 98.56 223 PHE A N 1
ATOM 1766 C CA . PHE A 1 223 ? -1.905 3.086 7.316 1 98.56 223 PHE A CA 1
ATOM 1767 C C . PHE A 1 223 ? -0.535 3.377 6.715 1 98.56 223 PHE A C 1
ATOM 1769 O O . PHE A 1 223 ? -0.277 4.488 6.254 1 98.56 223 PHE A O 1
ATOM 1776 N N . SER A 1 224 ? 0.353 2.416 6.715 1 97.06 224 SER A N 1
ATOM 1777 C CA . SER A 1 224 ? 1.681 2.607 6.141 1 97.06 224 SER A CA 1
ATOM 1778 C C . SER A 1 224 ? 1.604 2.877 4.641 1 97.06 224 SER A C 1
ATOM 1780 O O . SER A 1 224 ? 2.561 3.373 4.043 1 97.06 224 SER A O 1
ATOM 1782 N N . THR A 1 225 ? 0.441 2.508 4.016 1 97.06 225 THR A N 1
ATOM 1783 C CA . THR A 1 225 ? 0.283 2.738 2.582 1 97.06 225 THR A CA 1
ATOM 1784 C C . THR A 1 225 ? -0.186 4.164 2.311 1 97.06 225 THR A C 1
ATOM 1786 O O . THR A 1 225 ? -0.233 4.598 1.158 1 97.06 225 THR A O 1
ATOM 1789 N N . TRP A 1 226 ? -0.626 4.844 3.326 1 98.19 226 TRP A N 1
ATOM 1790 C CA . TRP A 1 226 ? -0.979 6.25 3.172 1 98.19 226 TRP A CA 1
ATOM 1791 C C . TRP A 1 226 ? 0.265 7.102 2.949 1 98.19 226 TRP A C 1
ATOM 1793 O O . TRP A 1 226 ? 1.366 6.719 3.352 1 98.19 226 TRP A O 1
ATOM 1803 N N . ASN A 1 227 ? 0.073 8.227 2.33 1 97.19 227 ASN A N 1
ATOM 1804 C CA . ASN A 1 227 ? 1.229 9.039 1.973 1 97.19 227 ASN A CA 1
ATOM 1805 C C . ASN A 1 227 ? 1.096 10.469 2.506 1 97.19 227 ASN A C 1
ATOM 1807 O O . ASN A 1 227 ? -0.016 10.953 2.717 1 97.19 227 ASN A O 1
ATOM 1811 N N . LEU A 1 228 ? 2.166 11.062 2.889 1 97.81 228 LEU A N 1
ATOM 1812 C CA . LEU A 1 228 ? 2.281 12.508 2.994 1 97.81 228 LEU A CA 1
ATOM 1813 C C . LEU A 1 228 ? 2.771 13.117 1.683 1 97.81 228 LEU A C 1
ATOM 1815 O O . LEU A 1 228 ? 3.977 13.156 1.425 1 97.81 228 LEU A O 1
ATOM 1819 N N . ASP A 1 229 ? 1.843 13.523 0.891 1 97.25 229 ASP A N 1
ATOM 1820 C CA . ASP A 1 229 ? 2.137 13.984 -0.463 1 97.25 229 ASP A CA 1
ATOM 1821 C C . ASP A 1 229 ? 2.496 15.469 -0.474 1 97.25 229 ASP A C 1
ATOM 1823 O O . ASP A 1 229 ? 1.79 16.281 0.118 1 97.25 229 ASP A O 1
ATOM 1827 N N . HIS A 1 230 ? 3.586 15.828 -1.067 1 98.12 230 HIS A N 1
ATOM 1828 C CA . HIS A 1 230 ? 3.961 17.234 -1.244 1 98.12 230 HIS A CA 1
ATOM 1829 C C . HIS A 1 230 ? 3.111 17.891 -2.32 1 98.12 230 HIS A C 1
ATOM 1831 O O . HIS A 1 230 ? 3.125 17.469 -3.479 1 98.12 230 HIS A O 1
ATOM 1837 N N . ILE A 1 231 ? 2.426 18.922 -1.975 1 97.88 231 ILE A N 1
ATOM 1838 C CA . ILE A 1 231 ? 1.626 19.672 -2.941 1 97.88 231 ILE A CA 1
ATOM 1839 C C . ILE A 1 231 ? 2.533 20.266 -4.016 1 97.88 231 ILE A C 1
ATOM 1841 O O . ILE A 1 231 ? 2.305 20.078 -5.211 1 97.88 231 ILE A O 1
ATOM 1845 N N . ILE A 1 232 ? 3.455 21.062 -3.564 1 98.44 232 ILE A N 1
ATOM 1846 C CA . ILE A 1 232 ? 4.578 21.391 -4.43 1 98.44 232 ILE A CA 1
ATOM 1847 C C . ILE A 1 232 ? 5.609 20.266 -4.391 1 98.44 232 ILE A C 1
ATOM 1849 O O . ILE A 1 232 ? 6.203 20 -3.344 1 98.44 232 ILE A O 1
ATOM 1853 N N . GLU A 1 233 ? 5.906 19.641 -5.484 1 97.75 233 GLU A N 1
ATOM 1854 C CA . GLU A 1 233 ? 6.652 18.391 -5.551 1 97.75 233 GLU A CA 1
ATOM 1855 C C . GLU A 1 233 ? 8.062 18.547 -4.996 1 97.75 233 GLU A C 1
ATOM 1857 O O . GLU A 1 233 ? 8.75 19.516 -5.32 1 97.75 233 GLU A O 1
ATOM 1862 N N . LYS A 1 234 ? 8.508 17.578 -4.258 1 97.31 234 LYS A N 1
ATOM 1863 C CA . LYS A 1 234 ? 9.805 17.594 -3.594 1 97.31 234 LYS A CA 1
ATOM 1864 C C . LYS A 1 234 ? 10.938 17.453 -4.609 1 97.31 234 LYS A C 1
ATOM 1866 O O . LYS A 1 234 ? 11.688 18.406 -4.84 1 97.31 234 LYS A O 1
ATOM 1871 N N . ARG A 1 235 ? 10.906 16.375 -5.371 1 94.25 235 ARG A N 1
ATOM 1872 C CA . ARG A 1 235 ? 12.031 16 -6.215 1 94.25 235 ARG A CA 1
ATOM 1873 C C . ARG A 1 235 ? 12.078 16.844 -7.484 1 94.25 235 ARG A C 1
ATOM 1875 O O . ARG A 1 235 ? 13.148 17.266 -7.922 1 94.25 235 ARG A O 1
ATOM 1882 N N . ARG A 1 236 ? 10.984 17.219 -8.008 1 94.69 236 ARG A N 1
ATOM 1883 C CA . ARG A 1 236 ? 10.945 17.844 -9.32 1 94.69 236 ARG A CA 1
ATOM 1884 C C . ARG A 1 236 ? 10.906 19.375 -9.203 1 94.69 236 ARG A C 1
ATOM 1886 O O . ARG A 1 236 ? 11.18 20.078 -10.172 1 94.69 236 ARG A O 1
ATOM 1893 N N . THR A 1 237 ? 10.578 19.859 -8 1 97.25 237 THR A N 1
ATOM 1894 C CA . THR A 1 237 ? 10.359 21.297 -7.941 1 97.25 237 THR A CA 1
ATOM 1895 C C . THR A 1 237 ? 11.102 21.922 -6.754 1 97.25 237 THR A C 1
ATOM 1897 O O . THR A 1 237 ? 11.977 22.766 -6.93 1 97.25 237 THR A O 1
ATOM 1900 N N . VAL A 1 238 ? 10.844 21.531 -5.535 1 98.12 238 VAL A N 1
ATOM 1901 C CA . VAL A 1 238 ? 11.336 22.203 -4.344 1 98.12 238 VAL A CA 1
ATOM 1902 C C . VAL A 1 238 ? 12.859 22.078 -4.273 1 98.12 238 VAL A C 1
ATOM 1904 O O . VAL A 1 238 ? 13.562 23.078 -4.121 1 98.12 238 VAL A O 1
ATOM 1907 N N . VAL A 1 239 ? 13.352 20.891 -4.445 1 97.12 239 VAL A N 1
ATOM 1908 C CA . VAL A 1 239 ? 14.781 20.641 -4.281 1 97.12 239 VAL A CA 1
ATOM 1909 C C . VAL A 1 239 ? 15.555 21.328 -5.402 1 97.12 239 VAL A C 1
ATOM 1911 O O . VAL A 1 239 ? 16.516 22.047 -5.145 1 97.12 239 VAL A O 1
ATOM 1914 N N . PRO A 1 240 ? 15.117 21.172 -6.668 1 95.62 240 PRO A N 1
ATOM 1915 C CA . PRO A 1 240 ? 15.82 21.906 -7.727 1 95.62 240 PRO A CA 1
ATOM 1916 C C . PRO A 1 240 ? 15.758 23.422 -7.535 1 95.62 240 PRO A C 1
ATOM 1918 O O . PRO A 1 240 ? 16.734 24.109 -7.812 1 95.62 240 PRO A O 1
ATOM 1921 N N . THR A 1 241 ? 14.656 23.938 -7.086 1 97.19 241 THR A N 1
ATOM 1922 C CA . THR A 1 241 ? 14.523 25.359 -6.848 1 97.19 241 THR A CA 1
ATOM 1923 C C . THR A 1 241 ? 15.469 25.812 -5.738 1 97.19 241 THR A C 1
ATOM 1925 O O . THR A 1 241 ? 16.094 26.875 -5.84 1 97.19 241 THR A O 1
ATOM 1928 N N . LEU A 1 242 ? 15.562 25.062 -4.691 1 97.25 242 LEU A N 1
ATOM 1929 C CA . LEU A 1 242 ? 16.5 25.359 -3.613 1 97.25 242 LEU A CA 1
ATOM 1930 C C . LEU A 1 242 ? 17.938 25.391 -4.133 1 97.25 242 LEU A C 1
ATOM 1932 O O . LEU A 1 242 ? 18.688 26.328 -3.854 1 97.25 242 LEU A O 1
ATOM 1936 N N . ALA A 1 243 ? 18.266 24.375 -4.918 1 95.56 243 ALA A N 1
ATOM 1937 C CA . ALA A 1 243 ? 19.609 24.312 -5.492 1 95.56 243 ALA A CA 1
ATOM 1938 C C . ALA A 1 243 ? 19.891 25.531 -6.371 1 95.56 243 ALA A C 1
ATOM 1940 O O . ALA A 1 243 ? 20.969 26.125 -6.277 1 95.56 243 ALA A O 1
ATOM 1941 N N . ALA A 1 244 ? 18.969 25.875 -7.18 1 94.69 244 ALA A N 1
ATOM 1942 C CA . ALA A 1 244 ? 19.109 27.031 -8.062 1 94.69 244 ALA A CA 1
ATOM 1943 C C . ALA A 1 244 ? 19.234 28.328 -7.254 1 94.69 244 ALA A C 1
ATOM 1945 O O . ALA A 1 244 ? 20.016 29.203 -7.602 1 94.69 244 ALA A O 1
ATOM 1946 N N . ALA A 1 245 ? 18.438 28.438 -6.211 1 96 245 ALA A N 1
ATOM 1947 C CA . ALA A 1 245 ? 18.484 29.609 -5.352 1 96 245 ALA A CA 1
ATOM 1948 C C . ALA A 1 245 ? 19.844 29.766 -4.699 1 96 245 ALA A C 1
ATOM 1950 O O . ALA A 1 245 ? 20.375 30.875 -4.582 1 96 245 ALA A O 1
ATOM 1951 N N . VAL A 1 246 ? 20.422 28.688 -4.293 1 95.44 246 VAL A N 1
ATOM 1952 C CA . VAL A 1 246 ? 21.734 28.703 -3.658 1 95.44 246 VAL A CA 1
ATOM 1953 C C . VAL A 1 246 ? 22.797 29.125 -4.672 1 95.44 246 VAL A C 1
ATOM 1955 O O . VAL A 1 246 ? 23.641 29.969 -4.383 1 95.44 246 VAL A O 1
ATOM 1958 N N . ARG A 1 247 ? 22.719 28.609 -5.859 1 93.44 247 ARG A N 1
ATOM 1959 C CA . ARG A 1 247 ? 23.672 28.938 -6.918 1 93.44 247 ARG A CA 1
ATOM 1960 C C . ARG A 1 247 ? 23.562 30.406 -7.316 1 93.44 247 ARG A C 1
ATOM 1962 O O . ARG A 1 247 ? 24.578 31.047 -7.605 1 93.44 247 ARG A O 1
ATOM 1969 N N . GLY A 1 248 ? 22.391 30.859 -7.277 1 91.69 248 GLY A N 1
ATOM 1970 C CA . GLY A 1 248 ? 22.156 32.219 -7.773 1 91.69 248 GLY A CA 1
ATOM 1971 C C . GLY A 1 248 ? 22.031 33.25 -6.664 1 91.69 248 GLY A C 1
ATOM 1972 O O . GLY A 1 248 ? 21.5 34.344 -6.883 1 91.69 248 GLY A O 1
ATOM 1973 N N . ALA A 1 249 ? 22.438 32.938 -5.504 1 91.12 249 ALA A N 1
ATOM 1974 C CA . ALA A 1 249 ? 22.188 33.781 -4.348 1 91.12 249 ALA A CA 1
ATOM 1975 C C . ALA A 1 249 ? 22.859 35.156 -4.52 1 91.12 249 ALA A C 1
ATOM 1977 O O . ALA A 1 249 ? 22.312 36.188 -4.078 1 91.12 249 ALA A O 1
ATOM 1978 N N . GLN A 1 250 ? 23.953 35.281 -5.238 1 88.62 250 GLN A N 1
ATOM 1979 C CA . GLN A 1 250 ? 24.641 36.531 -5.488 1 88.62 250 GLN A CA 1
ATOM 1980 C C . GLN A 1 250 ? 24.641 37.406 -4.246 1 88.62 250 GLN A C 1
ATOM 1982 O O . GLN A 1 250 ? 24.25 38.594 -4.316 1 88.62 250 GLN A O 1
ATOM 1987 N N . GLY A 1 251 ? 25.031 36.906 -3.053 1 87.81 251 GLY A N 1
ATOM 1988 C CA . GLY A 1 251 ? 25.172 37.656 -1.818 1 87.81 251 GLY A CA 1
ATOM 1989 C C . GLY A 1 251 ? 23.906 37.688 -0.982 1 87.81 251 GLY A C 1
ATOM 1990 O O . GLY A 1 251 ? 23.938 38.125 0.172 1 87.81 251 GLY A O 1
ATOM 1991 N N . ARG A 1 252 ? 22.828 37.281 -1.529 1 93.56 252 ARG A N 1
ATOM 1992 C CA . ARG A 1 252 ? 21.578 37.188 -0.783 1 93.56 252 ARG A CA 1
ATOM 1993 C C . ARG A 1 252 ? 21.562 35.906 0.079 1 93.56 252 ARG A C 1
ATOM 1995 O O . ARG A 1 252 ? 22.328 34.969 -0.166 1 93.56 252 ARG A O 1
ATOM 2002 N N . GLU A 1 253 ? 20.75 36 1.089 1 94.75 253 GLU A N 1
ATOM 2003 C CA . GLU A 1 253 ? 20.594 34.812 1.958 1 94.75 253 GLU A CA 1
ATOM 2004 C C . GLU A 1 253 ? 19.344 34.031 1.597 1 94.75 253 GLU A C 1
ATOM 2006 O O . GLU A 1 253 ? 18.234 34.562 1.62 1 94.75 253 GLU A O 1
ATOM 2011 N N . VAL A 1 254 ? 19.484 32.812 1.276 1 96.69 254 VAL A N 1
ATOM 2012 C CA . VAL A 1 254 ? 18.359 31.938 0.95 1 96.69 254 VAL A CA 1
ATOM 2013 C C . VAL A 1 254 ? 17.469 31.766 2.17 1 96.69 254 VAL A C 1
ATOM 2015 O O . VAL A 1 254 ? 17.953 31.594 3.289 1 96.69 254 VAL A O 1
ATOM 2018 N N . ASP A 1 255 ? 16.188 31.938 2.01 1 97.81 255 ASP A N 1
ATOM 2019 C CA . ASP A 1 255 ? 15.227 31.688 3.082 1 97.81 255 ASP A CA 1
ATOM 2020 C C . ASP A 1 255 ? 15.016 30.188 3.285 1 97.81 255 ASP A C 1
ATOM 2022 O O . ASP A 1 255 ? 13.969 29.656 2.908 1 97.81 255 ASP A O 1
ATOM 2026 N N . TRP A 1 256 ? 15.891 29.578 4.004 1 97.75 256 TRP A N 1
ATOM 2027 C CA . TRP A 1 256 ? 15.836 28.125 4.141 1 97.75 256 TRP A CA 1
ATOM 2028 C C . TRP A 1 256 ? 14.625 27.703 4.957 1 97.75 256 TRP A C 1
ATOM 2030 O O . TRP A 1 256 ? 14.164 26.562 4.852 1 97.75 256 TRP A O 1
ATOM 2040 N N . GLU A 1 257 ? 14.023 28.578 5.773 1 98.12 257 GLU A N 1
ATOM 2041 C CA . GLU A 1 257 ? 12.836 28.234 6.551 1 98.12 257 GLU A CA 1
ATOM 2042 C C . GLU A 1 257 ? 11.625 28.062 5.648 1 98.12 257 GLU A C 1
ATOM 2044 O O . GLU A 1 257 ? 10.75 27.234 5.934 1 98.12 257 GLU A O 1
ATOM 2049 N N . TYR A 1 258 ? 11.562 28.922 4.613 1 98.44 258 TYR A N 1
ATOM 2050 C CA . TYR A 1 258 ? 10.531 28.719 3.602 1 98.44 258 TYR A CA 1
ATOM 2051 C C . TYR A 1 258 ? 10.594 27.312 3.021 1 98.44 258 TYR A C 1
ATOM 2053 O O . TYR A 1 258 ? 9.586 26.609 2.986 1 98.44 258 TYR A O 1
ATOM 2061 N N . PHE A 1 259 ? 11.773 26.859 2.66 1 98.62 259 PHE A N 1
ATOM 2062 C CA . PHE A 1 259 ? 11.961 25.547 2.07 1 98.62 259 PHE A CA 1
ATOM 2063 C C . PHE A 1 259 ? 11.727 24.453 3.105 1 98.62 259 PHE A C 1
ATOM 2065 O O . PHE A 1 259 ? 11.195 23.391 2.781 1 98.62 259 PHE A O 1
ATOM 2072 N N . TYR A 1 260 ? 12.125 24.75 4.328 1 98.81 260 TYR A N 1
ATOM 2073 C CA . TYR A 1 260 ? 11.82 23.828 5.422 1 98.81 260 TYR A CA 1
ATOM 2074 C C . TYR A 1 260 ? 10.32 23.562 5.5 1 98.81 260 TYR A C 1
ATOM 2076 O O . TYR A 1 260 ? 9.898 22.406 5.598 1 98.81 260 TYR A O 1
ATOM 2084 N N . GLY A 1 261 ? 9.578 24.609 5.418 1 98.69 261 GLY A N 1
ATOM 2085 C CA . GLY A 1 261 ? 8.125 24.469 5.453 1 98.69 261 GLY A CA 1
ATOM 2086 C C . GLY A 1 261 ? 7.578 23.641 4.309 1 98.69 261 GLY A C 1
ATOM 2087 O O . GLY A 1 261 ? 6.684 22.812 4.508 1 98.69 261 GLY A O 1
ATOM 2088 N N . LEU A 1 262 ? 8.109 23.781 3.145 1 98.75 262 LEU A N 1
ATOM 2089 C CA . LEU A 1 262 ? 7.66 23.062 1.958 1 98.75 262 LEU A CA 1
ATOM 2090 C C . LEU A 1 262 ? 8.055 21.594 2.031 1 98.75 262 LEU A C 1
ATOM 2092 O O . LEU A 1 262 ? 7.309 20.719 1.574 1 98.75 262 LEU A O 1
ATOM 2096 N N . LEU A 1 263 ? 9.164 21.266 2.66 1 98.69 263 LEU A N 1
ATOM 2097 C CA . LEU A 1 263 ? 9.75 19.938 2.58 1 98.69 263 LEU A CA 1
ATOM 2098 C C . LEU A 1 263 ? 9.242 19.062 3.719 1 98.69 263 LEU A C 1
ATOM 2100 O O . LEU A 1 263 ? 9.07 17.844 3.545 1 98.69 263 LEU A O 1
ATOM 2104 N N . PHE A 1 264 ? 8.922 19.703 4.945 1 98.75 264 PHE A N 1
ATOM 2105 C CA . PHE A 1 264 ? 8.852 18.828 6.102 1 98.75 264 PHE A CA 1
ATOM 2106 C C . PHE A 1 264 ? 7.586 19.094 6.91 1 98.75 264 PHE A C 1
ATOM 2108 O O . PHE A 1 264 ? 7.309 18.406 7.891 1 98.75 264 PHE A O 1
ATOM 2115 N N . THR A 1 265 ? 6.77 20.047 6.484 1 98.56 265 THR A N 1
ATOM 2116 C CA . THR A 1 265 ? 5.641 20.391 7.344 1 98.56 265 THR A CA 1
ATOM 2117 C C . THR A 1 265 ? 4.324 20.266 6.582 1 98.56 265 THR A C 1
ATOM 2119 O O . THR A 1 265 ? 4.316 20.109 5.359 1 98.56 265 THR A O 1
ATOM 2122 N N . SER A 1 266 ? 3.25 20.422 7.34 1 96.94 266 SER A N 1
ATOM 2123 C CA . SER A 1 266 ? 1.901 20.297 6.797 1 96.94 266 SER A CA 1
ATOM 2124 C C . SER A 1 266 ? 1.515 21.516 5.969 1 96.94 266 SER A C 1
ATOM 2126 O O . SER A 1 266 ? 0.434 21.547 5.379 1 96.94 266 SER A O 1
ATOM 2128 N N . GLU A 1 267 ? 2.438 22.469 5.914 1 96.38 267 GLU A N 1
ATOM 2129 C CA . GLU A 1 267 ? 2.205 23.594 5 1 96.38 267 GLU A CA 1
ATOM 2130 C C . GLU A 1 267 ? 2.148 23.109 3.551 1 96.38 267 GLU A C 1
ATOM 2132 O O . GLU A 1 267 ? 1.443 23.688 2.725 1 96.38 267 GLU A O 1
ATOM 2137 N N . ASN A 1 268 ? 2.893 22.047 3.273 1 98.31 268 ASN A N 1
ATOM 2138 C CA . ASN A 1 268 ? 2.982 21.547 1.904 1 98.31 268 ASN A CA 1
ATOM 2139 C C . ASN A 1 268 ? 2.742 20.047 1.838 1 98.31 268 ASN A C 1
ATOM 2141 O O . ASN A 1 268 ? 2.705 19.469 0.751 1 98.31 268 ASN A O 1
ATOM 2145 N N . LEU A 1 269 ? 2.604 19.391 3 1 98.06 269 LEU A N 1
ATOM 2146 C CA . LEU A 1 269 ? 2.352 17.953 3.057 1 98.06 269 LEU A CA 1
ATOM 2147 C C . LEU A 1 269 ? 0.871 17.672 3.295 1 98.06 269 LEU A C 1
ATOM 2149 O O . LEU A 1 269 ? 0.266 18.234 4.211 1 98.06 269 LEU A O 1
ATOM 2153 N N . LYS A 1 270 ? 0.352 16.812 2.48 1 97.62 270 LYS A N 1
ATOM 2154 C CA . LYS A 1 270 ? -1.028 16.359 2.623 1 97.62 270 LYS A CA 1
ATOM 2155 C C . LYS A 1 270 ? -1.088 14.867 2.898 1 97.62 270 LYS A C 1
ATOM 2157 O O . LYS A 1 270 ? -0.464 14.078 2.188 1 97.62 270 LYS A O 1
ATOM 2162 N N . LEU A 1 271 ? -1.809 14.508 4.004 1 98.44 271 LEU A N 1
ATOM 2163 C CA . LEU A 1 271 ? -2.035 13.086 4.25 1 98.44 271 LEU A CA 1
ATOM 2164 C C . LEU A 1 271 ? -3.082 12.531 3.293 1 98.44 271 LEU A C 1
ATOM 2166 O O . LEU A 1 271 ? -4.23 12.984 3.289 1 98.44 271 LEU A O 1
ATOM 2170 N N . VAL A 1 272 ? -2.678 11.547 2.492 1 98.25 272 VAL A N 1
ATOM 2171 C CA . VAL A 1 272 ? -3.58 11.102 1.438 1 98.25 272 VAL A CA 1
ATOM 2172 C C . VAL A 1 272 ? -3.613 9.57 1.396 1 98.25 272 VAL A C 1
ATOM 2174 O O . VAL A 1 272 ? -2.584 8.922 1.586 1 98.25 272 VAL A O 1
ATOM 2177 N N . HIS A 1 273 ? -4.828 9.055 1.229 1 97.94 273 HIS A N 1
ATOM 2178 C CA . HIS A 1 273 ? -5.016 7.648 0.905 1 97.94 273 HIS A CA 1
ATOM 2179 C C . HIS A 1 273 ? -4.352 7.293 -0.42 1 97.94 273 HIS A C 1
ATOM 2181 O O . HIS A 1 273 ? -4.266 8.133 -1.321 1 97.94 273 HIS A O 1
ATOM 2187 N N . ILE A 1 274 ? -3.943 6.109 -0.534 1 97.12 274 ILE A N 1
ATOM 2188 C CA . ILE A 1 274 ? -3.178 5.688 -1.702 1 97.12 274 ILE A CA 1
ATOM 2189 C C . ILE A 1 274 ? -4.012 5.895 -2.965 1 97.12 274 ILE A C 1
ATOM 2191 O O . ILE A 1 274 ? -3.471 6.23 -4.023 1 97.12 274 ILE A O 1
ATOM 2195 N N . ALA A 1 275 ? -5.289 5.742 -2.877 1 95.62 275 ALA A N 1
ATOM 2196 C CA . ALA A 1 275 ? -6.176 5.926 -4.023 1 95.62 275 ALA A CA 1
ATOM 2197 C C . ALA A 1 275 ? -6.273 7.398 -4.41 1 95.62 275 ALA A C 1
ATOM 2199 O O . ALA A 1 275 ? -6.676 7.727 -5.531 1 95.62 275 ALA A O 1
ATOM 2200 N N . CYS A 1 276 ? -5.977 8.242 -3.504 1 96.5 276 CYS A N 1
ATOM 2201 C CA . CYS A 1 276 ? -6.062 9.68 -3.742 1 96.5 276 CYS A CA 1
ATOM 2202 C C . CYS A 1 276 ? -4.695 10.266 -4.07 1 96.5 276 CYS A C 1
ATOM 2204 O O . CYS A 1 276 ? -4.566 11.477 -4.285 1 96.5 276 CYS A O 1
ATOM 2206 N N . HIS A 1 277 ? -3.703 9.492 -4.035 1 96.06 277 HIS A N 1
ATOM 2207 C CA . HIS A 1 277 ? -2.355 9.938 -4.363 1 96.06 277 HIS A CA 1
ATOM 2208 C C . HIS A 1 277 ? -2.125 9.93 -5.871 1 96.06 277 HIS A C 1
ATOM 2210 O O . HIS A 1 277 ? -1.865 8.875 -6.457 1 96.06 277 HIS A O 1
ATOM 2216 N N . LYS A 1 278 ? -2.191 11.062 -6.508 1 90.25 278 LYS A N 1
ATOM 2217 C CA . LYS A 1 278 ? -1.953 11.18 -7.941 1 90.25 278 LYS A CA 1
ATOM 2218 C C . LYS A 1 278 ? -0.458 11.188 -8.25 1 90.25 278 LYS A C 1
ATOM 2220 O O . LYS A 1 278 ? 0.26 12.109 -7.855 1 90.25 278 LYS A O 1
ATOM 2225 N N . LYS A 1 279 ? 0.022 10.211 -8.977 1 83.5 279 LYS A N 1
ATOM 2226 C CA . LYS A 1 279 ? 1.438 10.102 -9.312 1 83.5 279 LYS A CA 1
ATOM 2227 C C . LYS A 1 279 ? 1.747 10.805 -10.633 1 83.5 279 LYS A C 1
ATOM 2229 O O . LYS A 1 279 ? 2.234 10.18 -11.578 1 83.5 279 LYS A O 1
ATOM 2234 N N . THR A 1 280 ? 1.3 11.984 -10.805 1 86.38 280 THR A N 1
ATOM 2235 C CA . THR A 1 280 ? 1.54 12.82 -11.977 1 86.38 280 THR A CA 1
ATOM 2236 C C . THR A 1 280 ? 2.291 14.094 -11.586 1 86.38 280 THR A C 1
ATOM 2238 O O . THR A 1 280 ? 2.535 14.336 -10.398 1 86.38 280 THR A O 1
ATOM 2241 N N . THR A 1 281 ? 2.736 14.734 -12.586 1 90.69 281 THR A N 1
ATOM 2242 C CA . THR A 1 281 ? 3.348 16.031 -12.336 1 90.69 281 THR A CA 1
ATOM 2243 C C . THR A 1 281 ? 2.307 17.031 -11.836 1 90.69 281 THR A C 1
ATOM 2245 O O . THR A 1 281 ? 1.227 17.156 -12.414 1 90.69 281 THR A O 1
ATOM 2248 N N . HIS A 1 282 ? 2.617 17.734 -10.734 1 93.88 282 HIS A N 1
ATOM 2249 C CA . HIS A 1 282 ? 1.659 18.625 -10.094 1 93.88 282 HIS A CA 1
ATOM 2250 C C . HIS A 1 282 ? 1.646 19.984 -10.773 1 93.88 282 HIS A C 1
ATOM 2252 O O . HIS A 1 282 ? 0.665 20.734 -10.664 1 93.88 282 HIS A O 1
ATOM 2258 N N . HIS A 1 283 ? 2.65 20.359 -11.391 1 92.5 283 HIS A N 1
ATOM 2259 C CA . HIS A 1 283 ? 2.801 21.641 -12.078 1 92.5 283 HIS A CA 1
ATOM 2260 C C . HIS A 1 283 ? 2.607 22.812 -11.117 1 92.5 283 HIS A C 1
ATOM 2262 O O . HIS A 1 283 ? 1.954 23.797 -11.461 1 92.5 283 HIS A O 1
ATOM 2268 N N . ARG A 1 284 ? 2.967 22.688 -9.859 1 95.38 284 ARG A N 1
ATOM 2269 C CA . ARG A 1 284 ? 3.014 23.75 -8.859 1 95.38 284 ARG A CA 1
ATOM 2270 C C . ARG A 1 284 ? 4.434 24.281 -8.688 1 95.38 284 ARG A C 1
ATOM 2272 O O . ARG A 1 284 ? 5.402 23.547 -8.906 1 95.38 284 ARG A O 1
ATOM 2279 N N . ARG A 1 285 ? 4.496 25.562 -8.32 1 96.88 285 ARG A N 1
ATOM 2280 C CA . ARG A 1 285 ? 5.809 26.188 -8.25 1 96.88 285 ARG A CA 1
ATOM 2281 C C . ARG A 1 285 ? 6.047 26.797 -6.871 1 96.88 285 ARG A C 1
ATOM 2283 O O . ARG A 1 285 ? 5.094 27.094 -6.148 1 96.88 285 ARG A O 1
ATOM 2290 N N . CYS A 1 286 ? 7.328 26.938 -6.59 1 98.06 286 CYS A N 1
ATOM 2291 C CA . CYS A 1 286 ? 7.699 27.688 -5.391 1 98.06 286 CYS A CA 1
ATOM 2292 C C . CYS A 1 286 ? 7.418 29.172 -5.562 1 98.06 286 CYS A C 1
ATOM 2294 O O . CYS A 1 286 ? 7.406 29.672 -6.688 1 98.06 286 CYS A O 1
ATOM 2296 N N . ASP A 1 287 ? 7.164 29.859 -4.496 1 97.5 287 ASP A N 1
ATOM 2297 C CA . ASP A 1 287 ? 6.957 31.312 -4.504 1 97.5 287 ASP A CA 1
ATOM 2298 C C . ASP A 1 287 ? 8.281 32.062 -4.684 1 97.5 287 ASP A C 1
ATOM 2300 O O . ASP A 1 287 ? 9.109 32.094 -3.773 1 97.5 287 ASP A O 1
ATOM 2304 N N . PRO A 1 288 ? 8.445 32.719 -5.777 1 96.12 288 PRO A N 1
ATOM 2305 C CA . PRO A 1 288 ? 9.727 33.375 -6.043 1 96.12 288 PRO A CA 1
ATOM 2306 C C . PRO A 1 288 ? 10.055 34.469 -5.023 1 96.12 288 PRO A C 1
ATOM 2308 O O . PRO A 1 288 ? 11.227 34.75 -4.77 1 96.12 288 PRO A O 1
ATOM 2311 N N . SER A 1 289 ? 9.07 35.062 -4.445 1 96.19 289 SER A N 1
ATOM 2312 C CA . SER A 1 289 ? 9.273 36.156 -3.516 1 96.19 289 SER A CA 1
ATOM 2313 C C . SER A 1 289 ? 9.758 35.656 -2.16 1 96.19 289 SER A C 1
ATOM 2315 O O . SER A 1 289 ? 10.203 36.438 -1.323 1 96.19 289 SER A O 1
ATOM 2317 N N . ARG A 1 290 ? 9.766 34.344 -2.037 1 96.94 290 ARG A N 1
ATOM 2318 C CA . ARG A 1 290 ? 10.102 33.781 -0.727 1 96.94 290 ARG A CA 1
ATOM 2319 C C . ARG A 1 290 ? 11.422 33.031 -0.776 1 96.94 290 ARG A C 1
ATOM 2321 O O . ARG A 1 290 ? 11.797 32.375 0.192 1 96.94 290 ARG A O 1
ATOM 2328 N N . LEU A 1 291 ? 12.109 33.094 -1.812 1 97.31 291 LEU A N 1
ATOM 2329 C CA . LEU A 1 291 ? 13.328 32.312 -1.979 1 97.31 291 LEU A CA 1
ATOM 2330 C C . LEU A 1 291 ? 14.453 32.875 -1.119 1 97.31 291 LEU A C 1
ATOM 2332 O O . LEU A 1 291 ? 15.328 32.125 -0.674 1 97.31 291 LEU A O 1
ATOM 2336 N N . TYR A 1 292 ? 14.469 34.219 -0.964 1 96.88 292 TYR A N 1
ATOM 2337 C CA . TYR A 1 292 ? 15.531 34.875 -0.227 1 96.88 292 TYR A CA 1
ATOM 2338 C C . TYR A 1 292 ? 14.969 35.719 0.925 1 96.88 292 TYR A C 1
ATOM 2340 O O . TYR A 1 292 ? 13.852 36.219 0.843 1 96.88 292 TYR A O 1
ATOM 2348 N N . ARG A 1 293 ? 15.75 35.844 2.033 1 93.69 293 ARG A N 1
ATOM 2349 C CA . ARG A 1 293 ? 15.344 36.656 3.188 1 93.69 293 ARG A CA 1
ATOM 2350 C C . ARG A 1 293 ? 15.328 38.125 2.852 1 93.69 293 ARG A C 1
ATOM 2352 O O . ARG A 1 293 ? 16.188 38.625 2.113 1 93.69 293 ARG A O 1
ATOM 2359 N N . ALA A 1 294 ? 14.336 38.844 3.322 1 84.38 294 ALA A N 1
ATOM 2360 C CA . ALA A 1 294 ? 14.258 40.281 3.109 1 84.38 294 ALA A CA 1
ATOM 2361 C C . ALA A 1 294 ? 15.422 41 3.775 1 84.38 294 ALA A C 1
ATOM 2363 O O . ALA A 1 294 ? 15.867 40.594 4.855 1 84.38 294 ALA A O 1
ATOM 2364 N N . ARG A 1 295 ? 16.234 41.844 3.037 1 69.81 295 ARG A N 1
ATOM 2365 C CA . ARG A 1 295 ? 17.328 42.656 3.57 1 69.81 295 ARG A CA 1
ATOM 2366 C C . ARG A 1 295 ? 16.812 43.594 4.68 1 69.81 295 ARG A C 1
ATOM 2368 O O . ARG A 1 295 ? 15.727 44.156 4.574 1 69.81 295 ARG A O 1
ATOM 2375 N N . ALA A 1 296 ? 17.188 43.25 5.938 1 58.97 296 ALA A N 1
ATOM 2376 C CA . ALA A 1 296 ? 16.859 44.188 7.008 1 58.97 296 ALA A CA 1
ATOM 2377 C C . ALA A 1 296 ? 17.062 45.625 6.555 1 58.97 296 ALA A C 1
ATOM 2379 O O . ALA A 1 296 ? 18.031 45.938 5.859 1 58.97 296 ALA A O 1
ATOM 2380 N N . ALA A 1 297 ? 15.969 46.312 6.336 1 55.44 297 ALA A N 1
ATOM 2381 C CA . ALA A 1 297 ? 16.078 47.75 6.051 1 55.44 297 ALA A CA 1
ATOM 2382 C C . ALA A 1 297 ? 17.172 48.406 6.895 1 55.44 297 ALA A C 1
ATOM 2384 O O . ALA A 1 297 ? 17.297 48.094 8.086 1 55.44 297 ALA A O 1
ATOM 2385 N N . PRO A 1 298 ? 18.25 48.812 6.297 1 54.91 298 PRO A N 1
ATOM 2386 C CA . PRO A 1 298 ? 19.234 49.531 7.129 1 54.91 298 PRO A CA 1
ATOM 2387 C C . PRO A 1 298 ? 18.578 50.438 8.164 1 54.91 298 PRO A C 1
ATOM 2389 O O . PRO A 1 298 ? 17.578 51.094 7.871 1 54.91 298 PRO A O 1
ATOM 2392 N N . ARG A 1 299 ? 18.578 50.062 9.539 1 54.81 299 ARG A N 1
ATOM 2393 C CA . ARG A 1 299 ? 18.125 51 10.57 1 54.81 299 ARG A CA 1
ATOM 2394 C C . ARG A 1 299 ? 18.578 52.438 10.25 1 54.81 299 ARG A C 1
ATOM 2396 O O . ARG A 1 299 ? 19.766 52.656 10.031 1 54.81 299 ARG A O 1
ATOM 2403 N N . ARG A 1 300 ? 17.797 53.25 9.758 1 57.38 300 ARG A N 1
ATOM 2404 C CA . ARG A 1 300 ? 18.078 54.688 9.586 1 57.38 300 ARG A CA 1
ATOM 2405 C C . ARG A 1 300 ? 18.719 55.25 10.836 1 57.38 300 ARG A C 1
ATOM 2407 O O . ARG A 1 300 ? 18.156 55.156 11.93 1 57.38 300 ARG A O 1
ATOM 2414 N N . LYS A 1 301 ? 20.062 55.344 10.914 1 56.97 301 LYS A N 1
ATOM 2415 C CA . LYS A 1 301 ? 20.75 56.094 11.961 1 56.97 301 LYS A CA 1
ATOM 2416 C C . LYS A 1 301 ? 20.062 57.438 12.203 1 56.97 301 LYS A C 1
ATOM 2418 O O . LYS A 1 301 ? 19.844 58.219 11.273 1 56.97 301 LYS A O 1
ATOM 2423 N N . ARG A 1 302 ? 19.297 57.5 13.281 1 58.81 302 ARG A N 1
ATOM 2424 C CA . ARG A 1 302 ? 18.734 58.781 13.688 1 58.81 302 ARG A CA 1
ATOM 2425 C C . ARG A 1 302 ? 19.812 59.875 13.75 1 58.81 302 ARG A C 1
ATOM 2427 O O . ARG A 1 302 ? 20.859 59.656 14.375 1 58.81 302 ARG A O 1
ATOM 2434 N N . PRO A 1 303 ? 19.859 60.875 12.953 1 62.78 303 PRO A N 1
ATOM 2435 C CA . PRO A 1 303 ? 20.844 61.969 12.977 1 62.78 303 PRO A CA 1
ATOM 2436 C C . PRO A 1 303 ? 21.078 62.531 14.375 1 62.78 303 PRO A C 1
ATOM 2438 O O . PRO A 1 303 ? 20.141 62.594 15.18 1 62.78 303 PRO A O 1
ATOM 2441 N N . ALA A 1 304 ? 22.328 62.406 14.992 1 59.03 304 ALA A N 1
ATOM 2442 C CA . ALA A 1 304 ? 22.719 62.969 16.281 1 59.03 304 ALA A CA 1
ATOM 2443 C C . ALA A 1 304 ? 22.281 64.438 16.406 1 59.03 304 ALA A C 1
ATOM 2445 O O . ALA A 1 304 ? 22.547 65.25 15.516 1 59.03 304 ALA A O 1
ATOM 2446 N N . ARG A 1 305 ? 21.312 64.812 17.078 1 48.31 305 ARG A N 1
ATOM 2447 C CA . ARG A 1 305 ? 20.906 66.188 17.359 1 48.31 305 ARG A CA 1
ATOM 2448 C C . ARG A 1 305 ? 22.078 67 17.891 1 48.31 305 ARG A C 1
ATOM 2450 O O . ARG A 1 305 ? 22.75 66.562 18.844 1 48.31 305 ARG A O 1
ATOM 2457 N N . LYS A 1 306 ? 22.781 67.688 16.984 1 54.34 306 LYS A N 1
ATOM 2458 C CA . LYS A 1 306 ? 23.75 68.688 17.391 1 54.34 306 LYS A CA 1
ATOM 2459 C C . LYS A 1 306 ? 23.25 69.438 18.625 1 54.34 306 LYS A C 1
ATOM 2461 O O . LYS A 1 306 ? 22.141 69.938 18.625 1 54.34 306 LYS A O 1
ATOM 2466 N N . ARG A 1 307 ? 23.719 69.062 19.891 1 45.72 307 ARG A N 1
ATOM 2467 C CA . ARG A 1 307 ? 23.484 69.938 21.031 1 45.72 307 ARG A CA 1
ATOM 2468 C C . ARG A 1 307 ? 23.734 71.375 20.688 1 45.72 307 ARG A C 1
ATOM 2470 O O . ARG A 1 307 ? 24.688 71.688 19.984 1 45.72 307 ARG A O 1
ATOM 2477 N N . PRO A 1 308 ? 22.812 72.312 21.109 1 48.75 308 PRO A N 1
ATOM 2478 C CA . PRO A 1 308 ? 23.094 73.75 20.922 1 48.75 308 PRO A CA 1
ATOM 2479 C C . PRO A 1 308 ? 24.406 74.188 21.547 1 48.75 308 PRO A C 1
ATOM 2481 O O . PRO A 1 308 ? 24.859 73.562 22.516 1 48.75 308 PRO A O 1
ATOM 2484 N N . MET B 1 1 ? -42.688 13.977 -29.062 1 24.98 1 MET B N 1
ATOM 2485 C CA . MET B 1 1 ? -41.688 14.031 -27.984 1 24.98 1 MET B CA 1
ATOM 2486 C C . MET B 1 1 ? -42.219 13.344 -26.734 1 24.98 1 MET B C 1
ATOM 2488 O O . MET B 1 1 ? -42.938 13.953 -25.938 1 24.98 1 MET B O 1
ATOM 2492 N N . SER B 1 2 ? -42.562 12.102 -26.766 1 27.55 2 SER B N 1
ATOM 2493 C CA . SER B 1 2 ? -43.438 11.281 -25.906 1 27.55 2 SER B CA 1
ATOM 2494 C C . SER B 1 2 ? -42.781 11.07 -24.531 1 27.55 2 SER B C 1
ATOM 2496 O O . SER B 1 2 ? -41.625 10.648 -24.438 1 27.55 2 SER B O 1
ATOM 2498 N N . ALA B 1 3 ? -43.156 11.992 -23.609 1 34.06 3 ALA B N 1
ATOM 2499 C CA . ALA B 1 3 ? -42.812 11.867 -22.203 1 34.06 3 ALA B CA 1
ATOM 2500 C C . ALA B 1 3 ? -42.969 10.43 -21.719 1 34.06 3 ALA B C 1
ATOM 2502 O O . ALA B 1 3 ? -44.094 9.891 -21.703 1 34.06 3 ALA B O 1
ATOM 2503 N N . VAL B 1 4 ? -42.062 9.617 -22.109 1 34.81 4 VAL B N 1
ATOM 2504 C CA . VAL B 1 4 ? -42.031 8.258 -21.562 1 34.81 4 VAL B CA 1
ATOM 2505 C C . VAL B 1 4 ? -42.281 8.305 -20.062 1 34.81 4 VAL B C 1
ATOM 2507 O O . VAL B 1 4 ? -41.5 8.875 -19.297 1 34.81 4 VAL B O 1
ATOM 2510 N N . THR B 1 5 ? -43.5 8.516 -19.672 1 38.09 5 THR B N 1
ATOM 2511 C CA . THR B 1 5 ? -44.031 8.422 -18.312 1 38.09 5 THR B CA 1
ATOM 2512 C C . THR B 1 5 ? -43.406 7.238 -17.578 1 38.09 5 THR B C 1
ATOM 2514 O O . THR B 1 5 ? -43.625 6.086 -17.953 1 38.09 5 THR B O 1
ATOM 2517 N N . GLN B 1 6 ? -42.25 7.445 -17.281 1 38.12 6 GLN B N 1
ATOM 2518 C CA . GLN B 1 6 ? -41.625 6.379 -16.484 1 38.12 6 GLN B CA 1
ATOM 2519 C C . GLN B 1 6 ? -42.594 5.914 -15.383 1 38.12 6 GLN B C 1
ATOM 2521 O O . GLN B 1 6 ? -43.125 6.734 -14.633 1 38.12 6 GLN B O 1
ATOM 2526 N N . LYS B 1 7 ? -43.312 4.895 -15.586 1 44.81 7 LYS B N 1
ATOM 2527 C CA . LYS B 1 7 ? -44.25 4.246 -14.695 1 44.81 7 LYS B CA 1
ATOM 2528 C C . LYS B 1 7 ? -43.719 4.148 -13.273 1 44.81 7 LYS B C 1
ATOM 2530 O O . LYS B 1 7 ? -42.562 3.756 -13.078 1 44.81 7 LYS B O 1
ATOM 2535 N N . PRO B 1 8 ? -44.375 4.871 -12.344 1 43.72 8 PRO B N 1
ATOM 2536 C CA . PRO B 1 8 ? -43.938 4.781 -10.953 1 43.72 8 PRO B CA 1
ATOM 2537 C C . PRO B 1 8 ? -43.781 3.34 -10.469 1 43.72 8 PRO B C 1
ATOM 2539 O O . PRO B 1 8 ? -44.562 2.471 -10.867 1 43.72 8 PRO B O 1
ATOM 2542 N N . LYS B 1 9 ? -42.656 2.984 -10.266 1 44.12 9 LYS B N 1
ATOM 2543 C CA . LYS B 1 9 ? -42.469 1.672 -9.648 1 44.12 9 LYS B CA 1
ATOM 2544 C C . LYS B 1 9 ? -42.875 1.694 -8.18 1 44.12 9 LYS B C 1
ATOM 2546 O O . LYS B 1 9 ? -42.594 2.668 -7.473 1 44.12 9 LYS B O 1
ATOM 2551 N N . THR B 1 10 ? -43.781 1 -7.754 1 44.84 10 THR B N 1
ATOM 2552 C CA . THR B 1 10 ? -44.312 0.873 -6.402 1 44.84 10 THR B CA 1
ATOM 2553 C C . THR B 1 10 ? -43.406 -0.02 -5.547 1 44.84 10 THR B C 1
ATOM 2555 O O . THR B 1 10 ? -43.031 -1.106 -5.977 1 44.84 10 THR B O 1
ATOM 2558 N N . PHE B 1 11 ? -42.844 0.726 -4.738 1 46.06 11 PHE B N 1
ATOM 2559 C CA . PHE B 1 11 ? -42.094 -0.043 -3.756 1 46.06 11 PHE B CA 1
ATOM 2560 C C . PHE B 1 11 ? -42.875 -0.204 -2.467 1 46.06 11 PHE B C 1
ATOM 2562 O O . PHE B 1 11 ? -43.625 0.689 -2.084 1 46.06 11 PHE B O 1
ATOM 2569 N N . LYS B 1 12 ? -43.094 -1.121 -1.974 1 45.09 12 LYS B N 1
ATOM 2570 C CA . LYS B 1 12 ? -43.75 -1.363 -0.689 1 45.09 12 LYS B CA 1
ATOM 2571 C C . LYS B 1 12 ? -42.719 -1.271 0.46 1 45.09 12 LYS B C 1
ATOM 2573 O O . LYS B 1 12 ? -41.656 -1.895 0.415 1 45.09 12 LYS B O 1
ATOM 2578 N N . LEU B 1 13 ? -42.969 -0.045 1.143 1 46.53 13 LEU B N 1
ATOM 2579 C CA . LEU B 1 13 ? -42.094 0.247 2.279 1 46.53 13 LEU B CA 1
ATOM 2580 C C . LEU B 1 13 ? -42.75 -0.143 3.59 1 46.53 13 LEU B C 1
ATOM 2582 O O . LEU B 1 13 ? -44 -0.136 3.689 1 46.53 13 LEU B O 1
ATOM 2586 N N . ARG B 1 14 ? -42.156 -0.636 4.371 1 44.16 14 ARG B N 1
ATOM 2587 C CA . ARG B 1 14 ? -42.719 -0.975 5.676 1 44.16 14 ARG B CA 1
ATOM 2588 C C . ARG B 1 14 ? -41.844 -0.449 6.805 1 44.16 14 ARG B C 1
ATOM 2590 O O . ARG B 1 14 ? -40.625 -0.515 6.719 1 44.16 14 ARG B O 1
ATOM 2597 N N . ALA B 1 15 ? -42.469 0.424 7.648 1 43.16 15 ALA B N 1
ATOM 2598 C CA . ALA B 1 15 ? -41.75 0.895 8.844 1 43.16 15 ALA B CA 1
ATOM 2599 C C . ALA B 1 15 ? -41.25 -0.275 9.68 1 43.16 15 ALA B C 1
ATOM 2601 O O . ALA B 1 15 ? -41.875 -1.352 9.688 1 43.16 15 ALA B O 1
ATOM 2602 N N . LEU B 1 16 ? -40.125 -0.034 10.344 1 40 16 LEU B N 1
ATOM 2603 C CA . LEU B 1 16 ? -39.469 -1.101 11.094 1 40 16 LEU B CA 1
ATOM 2604 C C . LEU B 1 16 ? -40.438 -1.792 12.031 1 40 16 LEU B C 1
ATOM 2606 O O . LEU B 1 16 ? -40.406 -3.014 12.188 1 40 16 LEU B O 1
ATOM 2610 N N . HIS B 1 17 ? -41.312 -0.97 12.672 1 39.69 17 HIS B N 1
ATOM 2611 C CA . HIS B 1 17 ? -42.219 -1.486 13.688 1 39.69 17 HIS B CA 1
ATOM 2612 C C . HIS B 1 17 ? -43.656 -1.527 13.172 1 39.69 17 HIS B C 1
ATOM 2614 O O . HIS B 1 17 ? -44.594 -1.674 13.953 1 39.69 17 HIS B O 1
ATOM 2620 N N . SER B 1 18 ? -43.938 -1.255 12.031 1 42.5 18 SER B N 1
ATOM 2621 C CA . SER B 1 18 ? -45.312 -1.266 11.531 1 42.5 18 SER B CA 1
ATOM 2622 C C . SER B 1 18 ? -45.5 -2.365 10.5 1 42.5 18 SER B C 1
ATOM 2624 O O . SER B 1 18 ? -44.594 -2.701 9.75 1 42.5 18 SER B O 1
ATOM 2626 N N . GLN B 1 19 ? -46.5 -3.332 10.773 1 42.03 19 GLN B N 1
ATOM 2627 C CA . GLN B 1 19 ? -46.938 -4.324 9.805 1 42.03 19 GLN B CA 1
ATOM 2628 C C . GLN B 1 19 ? -47.562 -3.654 8.586 1 42.03 19 GLN B C 1
ATOM 2630 O O . GLN B 1 19 ? -47.875 -4.32 7.59 1 42.03 19 GLN B O 1
ATOM 2635 N N . LYS B 1 20 ? -47.875 -2.539 8.641 1 45.12 20 LYS B N 1
ATOM 2636 C CA . LYS B 1 20 ? -48.531 -1.888 7.512 1 45.12 20 LYS B CA 1
ATOM 2637 C C . LYS B 1 20 ? -47.531 -1.559 6.41 1 45.12 20 LYS B C 1
ATOM 2639 O O . LYS B 1 20 ? -46.562 -0.834 6.641 1 45.12 20 LYS B O 1
ATOM 2644 N N . LYS B 1 21 ? -47.562 -2.586 5.551 1 45.09 21 LYS B N 1
ATOM 2645 C CA . LYS B 1 21 ? -46.875 -2.244 4.312 1 45.09 21 LYS B CA 1
ATOM 2646 C C . LYS B 1 21 ? -47.562 -1.103 3.584 1 45.09 21 LYS B C 1
ATOM 2648 O O . LYS B 1 21 ? -48.812 -1.014 3.596 1 45.09 21 LYS B O 1
ATOM 2653 N N . PHE B 1 22 ? -46.906 -0.083 3.576 1 50.81 22 PHE B N 1
ATOM 2654 C CA . PHE B 1 22 ? -47.531 0.923 2.721 1 50.81 22 PHE B CA 1
ATOM 2655 C C . PHE B 1 22 ? -46.75 1.06 1.407 1 50.81 22 PHE B C 1
ATOM 2657 O O . PHE B 1 22 ? -45.531 0.875 1.366 1 50.81 22 PHE B O 1
ATOM 2664 N N . GLY B 1 23 ? -47.406 0.787 0.366 1 51.03 23 GLY B N 1
ATOM 2665 C CA . GLY B 1 23 ? -46.875 1.061 -0.966 1 51.03 23 GLY B CA 1
ATOM 2666 C C . GLY B 1 23 ? -46.469 2.506 -1.16 1 51.03 23 GLY B C 1
ATOM 2667 O O . GLY B 1 23 ? -47.156 3.424 -0.731 1 51.03 23 GLY B O 1
ATOM 2668 N N . VAL B 1 24 ? -45.281 2.641 -1.208 1 51.75 24 VAL B N 1
ATOM 2669 C CA . VAL B 1 24 ? -44.844 3.977 -1.622 1 51.75 24 VAL B CA 1
ATOM 2670 C C . VAL B 1 24 ? -44.562 3.984 -3.121 1 51.75 24 VAL B C 1
ATOM 2672 O O . VAL B 1 24 ? -43.812 3.135 -3.617 1 51.75 24 VAL B O 1
ATOM 2675 N N . ALA B 1 25 ? -45.375 4.613 -3.852 1 54.25 25 ALA B N 1
ATOM 2676 C CA . ALA B 1 25 ? -45.125 4.824 -5.277 1 54.25 25 ALA B CA 1
ATOM 2677 C C . ALA B 1 25 ? -44.219 6.02 -5.52 1 54.25 25 ALA B C 1
ATOM 2679 O O . ALA B 1 25 ? -44.312 7.035 -4.828 1 54.25 25 ALA B O 1
ATOM 2680 N N . GLY B 1 26 ? -43.094 5.727 -5.961 1 54.22 26 GLY B N 1
ATOM 2681 C CA . GLY B 1 26 ? -42.219 6.828 -6.367 1 54.22 26 GLY B CA 1
ATOM 2682 C C . GLY B 1 26 ? -41.625 6.629 -7.746 1 54.22 26 GLY B C 1
ATOM 2683 O O . GLY B 1 26 ? -41.594 5.512 -8.266 1 54.22 26 GLY B O 1
ATOM 2684 N N . LYS B 1 27 ? -41.406 7.68 -8.383 1 55.56 27 LYS B N 1
ATOM 2685 C CA . LYS B 1 27 ? -40.844 7.672 -9.734 1 55.56 27 LYS B CA 1
ATOM 2686 C C . LYS B 1 27 ? -39.344 7.332 -9.719 1 55.56 27 LYS B C 1
ATOM 2688 O O . LYS B 1 27 ? -38.781 6.996 -10.758 1 55.56 27 LYS B O 1
ATOM 2693 N N . SER B 1 28 ? -38.75 7.582 -8.398 1 49.44 28 SER B N 1
ATOM 2694 C CA . SER B 1 28 ? -37.344 7.266 -8.219 1 49.44 28 SER B CA 1
ATOM 2695 C C . SER B 1 28 ? -37.062 6.605 -6.867 1 49.44 28 SER B C 1
ATOM 2697 O O . SER B 1 28 ? -37.906 6.695 -5.961 1 49.44 28 SER B O 1
ATOM 2699 N N . CYS B 1 29 ? -36.062 5.84 -6.691 1 50.53 29 CYS B N 1
ATOM 2700 C CA . CYS B 1 29 ? -35.688 5.172 -5.453 1 50.53 29 CYS B CA 1
ATOM 2701 C C . CYS B 1 29 ? -35.5 6.176 -4.324 1 50.53 29 CYS B C 1
ATOM 2703 O O . CYS B 1 29 ? -35.875 5.914 -3.182 1 50.53 29 CYS B O 1
ATOM 2705 N N . GLU B 1 30 ? -35 7.297 -4.57 1 52.44 30 GLU B N 1
ATOM 2706 C CA . GLU B 1 30 ? -34.812 8.367 -3.592 1 52.44 30 GLU B CA 1
ATOM 2707 C C . GLU B 1 30 ? -36.188 8.828 -3.051 1 52.44 30 GLU B C 1
ATOM 2709 O O . GLU B 1 30 ? -36.344 9.031 -1.846 1 52.44 30 GLU B O 1
ATOM 2714 N N . GLU B 1 31 ? -37.094 8.914 -3.936 1 57.47 31 GLU B N 1
ATOM 2715 C CA . GLU B 1 31 ? -38.438 9.328 -3.527 1 57.47 31 GLU B CA 1
ATOM 2716 C C . GLU B 1 31 ? -39.094 8.273 -2.654 1 57.47 31 GLU B C 1
ATOM 2718 O O . GLU B 1 31 ? -39.75 8.602 -1.65 1 57.47 31 GLU B O 1
ATOM 2723 N N . VAL B 1 32 ? -38.844 7.062 -3.014 1 53.22 32 VAL B N 1
ATOM 2724 C CA . VAL B 1 32 ? -39.438 5.961 -2.262 1 53.22 32 VAL B CA 1
ATOM 2725 C C . VAL B 1 32 ? -38.781 5.875 -0.879 1 53.22 32 VAL B C 1
ATOM 2727 O O . VAL B 1 32 ? -39.469 5.695 0.125 1 53.22 32 VAL B O 1
ATOM 2730 N N . LEU B 1 33 ? -37.531 6.117 -0.713 1 54.78 33 LEU B N 1
ATOM 2731 C CA . LEU B 1 33 ? -36.844 6.102 0.564 1 54.78 33 LEU B CA 1
ATOM 2732 C C . LEU B 1 33 ? -37.25 7.297 1.421 1 54.78 33 LEU B C 1
ATOM 2734 O O . LEU B 1 33 ? -37.438 7.156 2.627 1 54.78 33 LEU B O 1
ATOM 2738 N N . ARG B 1 34 ? -37.312 8.422 0.956 1 56.34 34 ARG B N 1
ATOM 2739 C CA . ARG B 1 34 ? -37.781 9.602 1.677 1 56.34 34 ARG B CA 1
ATOM 2740 C C . ARG B 1 34 ? -39.188 9.422 2.184 1 56.34 34 ARG B C 1
ATOM 2742 O O . ARG B 1 34 ? -39.469 9.68 3.355 1 56.34 34 ARG B O 1
ATOM 2749 N N . LYS B 1 35 ? -40.094 8.984 1.274 1 52.97 35 LYS B N 1
ATOM 2750 C CA . LYS B 1 35 ? -41.5 8.781 1.65 1 52.97 35 LYS B CA 1
ATOM 2751 C C . LYS B 1 35 ? -41.625 7.66 2.682 1 52.97 35 LYS B C 1
ATOM 2753 O O . LYS B 1 35 ? -42.406 7.758 3.611 1 52.97 35 LYS B O 1
ATOM 2758 N N . GLY B 1 36 ? -40.812 6.723 2.486 1 48.91 36 GLY B N 1
ATOM 2759 C CA . GLY B 1 36 ? -40.812 5.617 3.434 1 48.91 36 GLY B CA 1
ATOM 2760 C C . GLY B 1 36 ? -40.312 6.016 4.809 1 48.91 36 GLY B C 1
ATOM 2761 O O . GLY B 1 36 ? -40.906 5.652 5.824 1 48.91 36 GLY B O 1
ATOM 2762 N N . CYS B 1 37 ? -39.219 6.73 4.977 1 50.09 37 CYS B N 1
ATOM 2763 C CA . CYS B 1 37 ? -38.688 7.25 6.238 1 50.09 37 CYS B CA 1
ATOM 2764 C C . CYS B 1 37 ? -39.688 8.188 6.895 1 50.09 37 CYS B C 1
ATOM 2766 O O . CYS B 1 37 ? -39.875 8.164 8.117 1 50.09 37 CYS B O 1
ATOM 2768 N N . LEU B 1 38 ? -40.219 9.023 6.199 1 50.84 38 LEU B N 1
ATOM 2769 C CA . LEU B 1 38 ? -41.219 9.938 6.73 1 50.84 38 LEU B CA 1
ATOM 2770 C C . LEU B 1 38 ? -42.406 9.172 7.285 1 50.84 38 LEU B C 1
ATOM 2772 O O . LEU B 1 38 ? -42.969 9.539 8.32 1 50.84 38 LEU B O 1
ATOM 2776 N N . ARG B 1 39 ? -42.875 8.289 6.566 1 47.59 39 ARG B N 1
ATOM 2777 C CA . ARG B 1 39 ? -44.062 7.543 6.984 1 47.59 39 ARG B CA 1
ATOM 2778 C C . ARG B 1 39 ? -43.75 6.68 8.203 1 47.59 39 ARG B C 1
ATOM 2780 O O . ARG B 1 39 ? -44.625 6.453 9.039 1 47.59 39 ARG B O 1
ATOM 2787 N N . LEU B 1 40 ? -42.594 6.227 8.227 1 46.66 40 LEU B N 1
ATOM 2788 C CA . LEU B 1 40 ? -42.188 5.387 9.359 1 46.66 40 LEU B CA 1
ATOM 2789 C C . LEU B 1 40 ? -41.844 6.238 10.57 1 46.66 40 LEU B C 1
ATOM 2791 O O . LEU B 1 40 ? -41.719 5.719 11.68 1 46.66 40 LEU B O 1
ATOM 2795 N N . GLN B 1 41 ? -41.469 7.461 10.531 1 39.78 41 GLN B N 1
ATOM 2796 C CA . GLN B 1 41 ? -41.25 8.359 11.656 1 39.78 41 GLN B CA 1
ATOM 2797 C C . GLN B 1 41 ? -42.531 8.547 12.469 1 39.78 41 GLN B C 1
ATOM 2799 O O . GLN B 1 41 ? -43.625 8.75 11.906 1 39.78 41 GLN B O 1
ATOM 2804 N N . HIS B 1 42 ? -42.625 7.703 13.617 1 37.44 42 HIS B N 1
ATOM 2805 C CA . HIS B 1 42 ? -43.688 7.949 14.57 1 37.44 42 HIS B CA 1
ATOM 2806 C C . HIS B 1 42 ? -43.906 9.445 14.781 1 37.44 42 HIS B C 1
ATOM 2808 O O . HIS B 1 42 ? -42.969 10.211 14.898 1 37.44 42 HIS B O 1
ATOM 2814 N N . PRO B 1 43 ? -45.125 9.969 14.625 1 31.66 43 PRO B N 1
ATOM 2815 C CA . PRO B 1 43 ? -45.594 11.328 14.844 1 31.66 43 PRO B CA 1
ATOM 2816 C C . PRO B 1 43 ? -45.188 11.891 16.203 1 31.66 43 PRO B C 1
ATOM 2818 O O . PRO B 1 43 ? -45.594 13.008 16.562 1 31.66 43 PRO B O 1
ATOM 2821 N N . ARG B 1 44 ? -45 11.086 17.281 1 31.88 44 ARG B N 1
ATOM 2822 C CA . ARG B 1 44 ? -45.312 11.859 18.484 1 31.88 44 ARG B CA 1
ATOM 2823 C C . ARG B 1 44 ? -44.375 13.062 18.609 1 31.88 44 ARG B C 1
ATOM 2825 O O . ARG B 1 44 ? -44.812 14.164 18.953 1 31.88 44 ARG B O 1
ATOM 2832 N N . ARG B 1 45 ? -43.125 12.977 19.438 1 33.38 45 ARG B N 1
ATOM 2833 C CA . ARG B 1 45 ? -42.688 14.148 20.188 1 33.38 45 ARG B CA 1
ATOM 2834 C C . ARG B 1 45 ? -42.156 15.227 19.266 1 33.38 45 ARG B C 1
ATOM 2836 O O . ARG B 1 45 ? -41.188 15 18.516 1 33.38 45 ARG B O 1
ATOM 2843 N N . ARG B 1 46 ? -42.781 16.281 18.875 1 31.7 46 ARG B N 1
ATOM 2844 C CA . ARG B 1 46 ? -42.469 17.578 18.266 1 31.7 46 ARG B CA 1
ATOM 2845 C C . ARG B 1 46 ? -41.156 18.125 18.781 1 31.7 46 ARG B C 1
ATOM 2847 O O . ARG B 1 46 ? -40.438 18.828 18.062 1 31.7 46 ARG B O 1
ATOM 2854 N N . GLY B 1 47 ? -41.031 18.438 20.188 1 31.19 47 GLY B N 1
ATOM 2855 C CA . GLY B 1 47 ? -40.094 19.391 20.781 1 31.19 47 GLY B CA 1
ATOM 2856 C C . GLY B 1 47 ? -38.656 18.969 20.688 1 31.19 47 GLY B C 1
ATOM 2857 O O . GLY B 1 47 ? -37.75 19.797 20.844 1 31.19 47 GLY B O 1
ATOM 2858 N N . ALA B 1 48 ? -38.281 17.797 21.453 1 30.73 48 ALA B N 1
ATOM 2859 C CA . ALA B 1 48 ? -36.875 17.609 21.75 1 30.73 48 ALA B CA 1
ATOM 2860 C C . ALA B 1 48 ? -36.094 17.297 20.484 1 30.73 48 ALA B C 1
ATOM 2862 O O . ALA B 1 48 ? -36.625 16.75 19.516 1 30.73 48 ALA B O 1
ATOM 2863 N N . ARG B 1 49 ? -34.812 17.797 20.422 1 30.77 49 ARG B N 1
ATOM 2864 C CA . ARG B 1 49 ? -33.781 17.688 19.406 1 30.77 49 ARG B CA 1
ATOM 2865 C C . ARG B 1 49 ? -33.688 16.266 18.844 1 30.77 49 ARG B C 1
ATOM 2867 O O . ARG B 1 49 ? -33.562 15.305 19.594 1 30.77 49 ARG B O 1
ATOM 2874 N N . ALA B 1 50 ? -34.375 16.047 17.844 1 30.39 50 ALA B N 1
ATOM 2875 C CA . ALA B 1 50 ? -34.469 14.836 17.031 1 30.39 50 ALA B CA 1
ATOM 2876 C C . ALA B 1 50 ? -33.094 14.172 16.891 1 30.39 50 ALA B C 1
ATOM 2878 O O . ALA B 1 50 ? -32.219 14.695 16.203 1 30.39 50 ALA B O 1
ATOM 2879 N N . SER B 1 51 ? -32.531 13.812 18.141 1 29.33 51 SER B N 1
ATOM 2880 C CA . SER B 1 51 ? -31.391 12.93 17.922 1 29.33 51 SER B CA 1
ATOM 2881 C C . SER B 1 51 ? -31.672 11.93 16.812 1 29.33 51 SER B C 1
ATOM 2883 O O . SER B 1 51 ? -32.594 11.125 16.906 1 29.33 51 SER B O 1
ATOM 2885 N N . HIS B 1 52 ? -31.703 12.445 15.625 1 30.2 52 HIS B N 1
ATOM 2886 C CA . HIS B 1 52 ? -31.797 11.641 14.406 1 30.2 52 HIS B CA 1
ATOM 2887 C C . HIS B 1 52 ? -31.141 10.281 14.594 1 30.2 52 HIS B C 1
ATOM 2889 O O . HIS B 1 52 ? -29.906 10.18 14.625 1 30.2 52 HIS B O 1
ATOM 2895 N N . HIS B 1 53 ? -31.719 9.516 15.508 1 29.14 53 HIS B N 1
ATOM 2896 C CA . HIS B 1 53 ? -31.375 8.094 15.523 1 29.14 53 HIS B CA 1
ATOM 2897 C C . HIS B 1 53 ? -31.281 7.535 14.102 1 29.14 53 HIS B C 1
ATOM 2899 O O . HIS B 1 53 ? -32.219 7.684 13.32 1 29.14 53 HIS B O 1
ATOM 2905 N N . TRP B 1 54 ? -30.219 7.848 13.469 1 29.19 54 TRP B N 1
ATOM 2906 C CA . TRP B 1 54 ? -29.859 7.227 12.195 1 29.19 54 TRP B CA 1
ATOM 2907 C C . TRP B 1 54 ? -30.438 5.82 12.094 1 29.19 54 TRP B C 1
ATOM 2909 O O . TRP B 1 54 ? -30.141 4.961 12.93 1 29.19 54 TRP B O 1
ATOM 2919 N N . PRO B 1 55 ? -31.672 5.699 11.703 1 29.55 55 PRO B N 1
ATOM 2920 C CA . PRO B 1 55 ? -32.281 4.395 11.445 1 29.55 55 PRO B CA 1
ATOM 2921 C C . PRO B 1 55 ? -31.266 3.342 11.016 1 29.55 55 PRO B C 1
ATOM 2923 O O . PRO B 1 55 ? -30.141 3.682 10.633 1 29.55 55 PRO B O 1
ATOM 2926 N N . ASP B 1 56 ? -31.703 1.967 11.133 1 28.72 56 ASP B N 1
ATOM 2927 C CA . ASP B 1 56 ? -31.031 0.668 11.039 1 28.72 56 ASP B CA 1
ATOM 2928 C C . ASP B 1 56 ? -30.328 0.504 9.688 1 28.72 56 ASP B C 1
ATOM 2930 O O . ASP B 1 56 ? -30.969 0.189 8.68 1 28.72 56 ASP B O 1
ATOM 2934 N N . LEU B 1 57 ? -29.578 1.347 9.227 1 30.27 57 LEU B N 1
ATOM 2935 C CA . LEU B 1 57 ? -28.719 1.193 8.055 1 30.27 57 LEU B CA 1
ATOM 2936 C C . LEU B 1 57 ? -28.281 -0.255 7.895 1 30.27 57 LEU B C 1
ATOM 2938 O O . LEU B 1 57 ? -27.578 -0.591 6.934 1 30.27 57 LEU B O 1
ATOM 2942 N N . ALA B 1 58 ? -28.438 -1.082 8.938 1 29.81 58 ALA B N 1
ATOM 2943 C CA . ALA B 1 58 ? -27.812 -2.402 8.938 1 29.81 58 ALA B CA 1
ATOM 2944 C C . ALA B 1 58 ? -28.406 -3.287 7.844 1 29.81 58 ALA B C 1
ATOM 2946 O O . ALA B 1 58 ? -27.766 -4.242 7.398 1 29.81 58 ALA B O 1
ATOM 2947 N N . GLY B 1 59 ? -29.734 -3.264 7.66 1 31.48 59 GLY B N 1
ATOM 2948 C CA . GLY B 1 59 ? -30.297 -4.324 6.836 1 31.48 59 GLY B CA 1
ATOM 2949 C C . GLY B 1 59 ? -29.984 -4.16 5.359 1 31.48 59 GLY B C 1
ATOM 2950 O O . GLY B 1 59 ? -30.875 -4.148 4.523 1 31.48 59 GLY B O 1
ATOM 2951 N N . LEU B 1 60 ? -29.078 -3.359 4.977 1 28.83 60 LEU B N 1
ATOM 2952 C CA . LEU B 1 60 ? -28.984 -3.236 3.525 1 28.83 60 LEU B CA 1
ATOM 2953 C C . LEU B 1 60 ? -28.625 -4.57 2.889 1 28.83 60 LEU B C 1
ATOM 2955 O O . LEU B 1 60 ? -27.531 -5.102 3.133 1 28.83 60 LEU B O 1
ATOM 2959 N N . VAL B 1 61 ? -29.516 -5.566 2.896 1 32.31 61 VAL B N 1
ATOM 2960 C CA . VAL B 1 61 ? -29.344 -6.758 2.07 1 32.31 61 VAL B CA 1
ATOM 2961 C C . VAL B 1 61 ? -28.844 -6.359 0.689 1 32.31 61 VAL B C 1
ATOM 2963 O O . VAL B 1 61 ? -29.469 -5.57 -0.014 1 32.31 61 VAL B O 1
ATOM 2966 N N . PHE B 1 62 ? -27.484 -6.414 0.593 1 31.67 62 PHE B N 1
ATOM 2967 C CA . PHE B 1 62 ? -26.781 -6.02 -0.62 1 31.67 62 PHE B CA 1
ATOM 2968 C C . PHE B 1 62 ? -27.281 -6.809 -1.821 1 31.67 62 PHE B C 1
ATOM 2970 O O . PHE B 1 62 ? -27 -8 -1.955 1 31.67 62 PHE B O 1
ATOM 2977 N N . GLN B 1 63 ? -28.672 -7.027 -1.958 1 35.62 63 GLN B N 1
ATOM 2978 C CA . GLN B 1 63 ? -28.906 -7.457 -3.332 1 35.62 63 GLN B CA 1
ATOM 2979 C C . GLN B 1 63 ? -28.031 -6.684 -4.312 1 35.62 63 GLN B C 1
ATOM 2981 O O . GLN B 1 63 ? -27.453 -5.664 -3.951 1 35.62 63 GLN B O 1
ATOM 2986 N N . LYS B 1 64 ? -27.953 -7.16 -5.457 1 42.59 64 LYS B N 1
ATOM 2987 C CA . LYS B 1 64 ? -27.234 -6.398 -6.48 1 42.59 64 LYS B CA 1
ATOM 2988 C C . LYS B 1 64 ? -27.391 -4.895 -6.254 1 42.59 64 LYS B C 1
ATOM 2990 O O . LYS B 1 64 ? -28.516 -4.402 -6.066 1 42.59 64 LYS B O 1
ATOM 2995 N N . PRO B 1 65 ? -26.344 -4.383 -5.57 1 48.94 65 PRO B N 1
ATOM 2996 C CA . PRO B 1 65 ? -26.406 -2.961 -5.223 1 48.94 65 PRO B CA 1
ATOM 2997 C C . PRO B 1 65 ? -27.172 -2.137 -6.242 1 48.94 65 PRO B C 1
ATOM 2999 O O . PRO B 1 65 ? -26.828 -2.129 -7.43 1 48.94 65 PRO B O 1
ATOM 3002 N N . HIS B 1 66 ? -28.531 -2.23 -6.02 1 58.19 66 HIS B N 1
ATOM 3003 C CA . HIS B 1 66 ? -29.375 -1.358 -6.82 1 58.19 66 HIS B CA 1
ATOM 3004 C C . HIS B 1 66 ? -28.984 0.105 -6.648 1 58.19 66 HIS B C 1
ATOM 3006 O O . HIS B 1 66 ? -28.375 0.474 -5.648 1 58.19 66 HIS B O 1
ATOM 3012 N N . ALA B 1 67 ? -28.984 0.817 -7.738 1 65.75 67 ALA B N 1
ATOM 3013 C CA . ALA B 1 67 ? -28.797 2.262 -7.836 1 65.75 67 ALA B CA 1
ATOM 3014 C C . ALA B 1 67 ? -29.391 2.977 -6.625 1 65.75 67 ALA B C 1
ATOM 3016 O O . ALA B 1 67 ? -28.812 3.934 -6.113 1 65.75 67 ALA B O 1
ATOM 3017 N N . GLY B 1 68 ? -30.328 2.361 -6.098 1 65.81 68 GLY B N 1
ATOM 3018 C CA . GLY B 1 68 ? -30.969 2.963 -4.945 1 65.81 68 GLY B CA 1
ATOM 3019 C C . GLY B 1 68 ? -30.172 2.816 -3.666 1 65.81 68 GLY B C 1
ATOM 3020 O O . GLY B 1 68 ? -30.078 3.758 -2.875 1 65.81 68 GLY B O 1
ATOM 3021 N N . LEU B 1 69 ? -29.562 1.695 -3.451 1 68.88 69 LEU B N 1
ATOM 3022 C CA . LEU B 1 69 ? -28.75 1.468 -2.268 1 68.88 69 LEU B CA 1
ATOM 3023 C C . LEU B 1 69 ? -27.531 2.387 -2.266 1 68.88 69 LEU B C 1
ATOM 3025 O O . LEU B 1 69 ? -27.156 2.924 -1.22 1 68.88 69 LEU B O 1
ATOM 3029 N N . ILE B 1 70 ? -27 2.514 -3.389 1 80.12 70 ILE B N 1
ATOM 3030 C CA . ILE B 1 70 ? -25.828 3.354 -3.529 1 80.12 70 ILE B CA 1
ATOM 3031 C C . ILE B 1 70 ? -26.172 4.801 -3.186 1 80.12 70 ILE B C 1
ATOM 3033 O O . ILE B 1 70 ? -25.453 5.453 -2.422 1 80.12 70 ILE B O 1
ATOM 3037 N N . GLN B 1 71 ? -27.297 5.227 -3.678 1 80.56 71 GLN B N 1
ATOM 3038 C CA . GLN B 1 71 ? -27.719 6.602 -3.426 1 80.56 71 GLN B CA 1
ATOM 3039 C C . GLN B 1 71 ? -28.031 6.82 -1.948 1 80.56 71 GLN B C 1
ATOM 3041 O O . GLN B 1 71 ? -27.656 7.84 -1.373 1 80.56 71 GLN B O 1
ATOM 3046 N N . ALA B 1 72 ? -28.656 5.879 -1.392 1 76.38 72 ALA B N 1
ATOM 3047 C CA . ALA B 1 72 ? -28.984 5.973 0.031 1 76.38 72 ALA B CA 1
ATOM 3048 C C . ALA B 1 72 ? -27.719 6.012 0.878 1 76.38 72 ALA B C 1
ATOM 3050 O O . ALA B 1 72 ? -27.594 6.824 1.797 1 76.38 72 ALA B O 1
ATOM 3051 N N . ALA B 1 73 ? -26.797 5.133 0.553 1 82.38 73 ALA B N 1
ATOM 3052 C CA . ALA B 1 73 ? -25.531 5.082 1.291 1 82.38 73 ALA B CA 1
ATOM 3053 C C . ALA B 1 73 ? -24.75 6.383 1.133 1 82.38 73 ALA B C 1
ATOM 3055 O O . ALA B 1 73 ? -24.141 6.867 2.088 1 82.38 73 ALA B O 1
ATOM 3056 N N . ARG B 1 74 ? -24.812 6.953 -0.03 1 86.44 74 ARG B N 1
ATOM 3057 C CA . ARG B 1 74 ? -24.141 8.219 -0.287 1 86.44 74 ARG B CA 1
ATOM 3058 C C . ARG B 1 74 ? -24.734 9.344 0.552 1 86.44 74 ARG B C 1
ATOM 3060 O O . ARG B 1 74 ? -24 10.164 1.109 1 86.44 74 ARG B O 1
ATOM 3067 N N . GLN B 1 75 ? -25.984 9.344 0.602 1 82.75 75 GLN B N 1
ATOM 3068 C CA . GLN B 1 75 ? -26.672 10.359 1.396 1 82.75 75 GLN B CA 1
ATOM 3069 C C . GLN B 1 75 ? -26.359 10.195 2.881 1 82.75 75 GLN B C 1
ATOM 3071 O O . GLN B 1 75 ? -26.078 11.18 3.574 1 82.75 75 GLN B O 1
ATOM 3076 N N . LEU B 1 76 ? -26.344 8.992 3.303 1 81.56 76 LEU B N 1
ATOM 3077 C CA . LEU B 1 76 ? -26.031 8.727 4.703 1 81.56 76 LEU B CA 1
ATOM 3078 C C . LEU B 1 76 ? -24.594 9.141 5.02 1 81.56 76 LEU B C 1
ATOM 3080 O O . LEU B 1 76 ? -24.328 9.719 6.082 1 81.56 76 LEU B O 1
ATOM 3084 N N . LEU B 1 77 ? -23.797 8.867 4.152 1 88.12 77 LEU B N 1
ATOM 3085 C CA . LEU B 1 77 ? -22.391 9.211 4.352 1 88.12 77 LEU B CA 1
ATOM 3086 C C . LEU B 1 77 ? -22.203 10.719 4.422 1 88.12 77 LEU B C 1
ATOM 3088 O O . LEU B 1 77 ? -21.422 11.219 5.234 1 88.12 77 LEU B O 1
ATOM 3092 N N . SER B 1 78 ? -22.922 11.414 3.582 1 87.12 78 SER B N 1
ATOM 3093 C CA . SER B 1 78 ? -22.766 12.867 3.523 1 87.12 78 SER B CA 1
ATOM 3094 C C . SER B 1 78 ? -23.141 13.516 4.855 1 87.12 78 SER B C 1
ATOM 3096 O O . SER B 1 78 ? -22.531 14.5 5.258 1 87.12 78 SER B O 1
ATOM 3098 N N . ASP B 1 79 ? -23.953 12.961 5.602 1 85.19 79 ASP B N 1
ATOM 3099 C CA . ASP B 1 79 ? -24.469 13.555 6.832 1 85.19 79 ASP B CA 1
ATOM 3100 C C . ASP B 1 79 ? -23.812 12.93 8.062 1 85.19 79 ASP B C 1
ATOM 3102 O O . ASP B 1 79 ? -24 13.414 9.18 1 85.19 79 ASP B O 1
ATOM 3106 N N . GLU B 1 80 ? -23.094 11.914 7.816 1 86.31 80 GLU B N 1
ATOM 3107 C CA . GLU B 1 80 ? -22.547 11.156 8.938 1 86.31 80 GLU B CA 1
ATOM 3108 C C . GLU B 1 80 ? -21.328 11.859 9.523 1 86.31 80 GLU B C 1
ATOM 3110 O O . GLU B 1 80 ? -20.438 12.289 8.789 1 86.31 80 GLU B O 1
ATOM 3115 N N . ARG B 1 81 ? -21.344 11.969 10.859 1 85.75 81 ARG B N 1
ATOM 3116 C CA . ARG B 1 81 ? -20.25 12.688 11.516 1 85.75 81 ARG B CA 1
ATOM 3117 C C . ARG B 1 81 ? -19.391 11.727 12.336 1 85.75 81 ARG B C 1
ATOM 3119 O O . ARG B 1 81 ? -18.234 12.023 12.625 1 85.75 81 ARG B O 1
ATOM 3126 N N . ALA B 1 82 ? -19.969 10.602 12.719 1 86.06 82 ALA B N 1
ATOM 3127 C CA . ALA B 1 82 ? -19.219 9.625 13.5 1 86.06 82 ALA B CA 1
ATOM 3128 C C . ALA B 1 82 ? -18.188 8.906 12.633 1 86.06 82 ALA B C 1
ATOM 3130 O O . ALA B 1 82 ? -18.547 8.273 11.633 1 86.06 82 ALA B O 1
ATOM 3131 N N . PRO B 1 83 ? -16.984 8.883 13.023 1 89.44 83 PRO B N 1
ATOM 3132 C CA . PRO B 1 83 ? -15.922 8.391 12.156 1 89.44 83 PRO B CA 1
ATOM 3133 C C . PRO B 1 83 ? -16.078 6.906 11.82 1 89.44 83 PRO B C 1
ATOM 3135 O O . PRO B 1 83 ? -15.875 6.508 10.664 1 89.44 83 PRO B O 1
ATOM 3138 N N . LEU B 1 84 ? -16.406 6.145 12.797 1 87.06 84 LEU B N 1
ATOM 3139 C CA . LEU B 1 84 ? -16.547 4.711 12.555 1 87.06 84 LEU B CA 1
ATOM 3140 C C . LEU B 1 84 ? -17.625 4.434 11.523 1 87.06 84 LEU B C 1
ATOM 3142 O O . LEU B 1 84 ? -17.438 3.637 10.609 1 87.06 84 LEU B O 1
ATOM 3146 N N . ARG B 1 85 ? -18.672 5.117 11.688 1 85.38 85 ARG B N 1
ATOM 3147 C CA . ARG B 1 85 ? -19.781 4.926 10.766 1 85.38 85 ARG B CA 1
ATOM 3148 C C . ARG B 1 85 ? -19.438 5.457 9.375 1 85.38 85 ARG B C 1
ATOM 3150 O O . ARG B 1 85 ? -19.812 4.852 8.367 1 85.38 85 ARG B O 1
ATOM 3157 N N . GLN B 1 86 ? -18.797 6.527 9.352 1 90.5 86 GLN B N 1
ATOM 3158 C CA . GLN B 1 86 ? -18.328 7.059 8.078 1 90.5 86 GLN B CA 1
ATOM 3159 C C . GLN B 1 86 ? -17.453 6.043 7.348 1 90.5 86 GLN B C 1
ATOM 3161 O O . GLN B 1 86 ? -17.641 5.801 6.152 1 90.5 86 GLN B O 1
ATOM 3166 N N . LYS B 1 87 ? -16.594 5.453 8.102 1 91.69 87 LYS B N 1
ATOM 3167 C CA . LYS B 1 87 ? -15.688 4.457 7.527 1 91.69 87 LYS B CA 1
ATOM 3168 C C . LYS B 1 87 ? -16.469 3.266 6.969 1 91.69 87 LYS B C 1
ATOM 3170 O O . LYS B 1 87 ? -16.203 2.824 5.848 1 91.69 87 LYS B O 1
ATOM 3175 N N . LEU B 1 88 ? -17.406 2.799 7.707 1 87.31 88 LEU B N 1
ATOM 3176 C CA . LEU B 1 88 ? -18.219 1.651 7.289 1 87.31 88 LEU B CA 1
ATOM 3177 C C . LEU B 1 88 ? -19 1.973 6.023 1 87.31 88 LEU B C 1
ATOM 3179 O O . LEU B 1 88 ? -19.047 1.168 5.09 1 87.31 88 LEU B O 1
ATOM 3183 N N . LEU B 1 89 ? -19.562 3.154 6.016 1 88.19 89 LEU B N 1
ATOM 3184 C CA . LEU B 1 89 ? -20.359 3.57 4.867 1 88.19 89 LEU B CA 1
ATOM 3185 C C . LEU B 1 89 ? -19.469 3.783 3.641 1 88.19 89 LEU B C 1
ATOM 3187 O O . LEU B 1 89 ? -19.828 3.377 2.533 1 88.19 89 LEU B O 1
ATOM 3191 N N . ALA B 1 90 ? -18.375 4.414 3.865 1 92.25 90 ALA B N 1
ATOM 3192 C CA . ALA B 1 90 ? -17.438 4.637 2.764 1 92.25 90 ALA B CA 1
ATOM 3193 C C . ALA B 1 90 ? -16.969 3.314 2.178 1 92.25 90 ALA B C 1
ATOM 3195 O O . ALA B 1 90 ? -16.891 3.156 0.958 1 92.25 90 ALA B O 1
ATOM 3196 N N . ASP B 1 91 ? -16.625 2.352 3.047 1 90 91 ASP B N 1
ATOM 3197 C CA . ASP B 1 91 ? -16.172 1.033 2.6 1 90 91 ASP B CA 1
ATOM 3198 C C . ASP B 1 91 ? -17.281 0.324 1.812 1 90 91 ASP B C 1
ATOM 3200 O O . ASP B 1 91 ? -17.016 -0.296 0.782 1 90 91 ASP B O 1
ATOM 3204 N N . LEU B 1 92 ? -18.438 0.412 2.332 1 87.31 92 LEU B N 1
ATOM 3205 C CA . LEU B 1 92 ? -19.578 -0.187 1.653 1 87.31 92 LEU B CA 1
ATOM 3206 C C . LEU B 1 92 ? -19.75 0.404 0.258 1 87.31 92 LEU B C 1
ATOM 3208 O O . LEU B 1 92 ? -19.891 -0.333 -0.722 1 87.31 92 LEU B O 1
ATOM 3212 N N . LEU B 1 93 ? -19.75 1.689 0.163 1 89.69 93 LEU B N 1
ATOM 3213 C CA . LEU B 1 93 ? -19.938 2.387 -1.104 1 89.69 93 LEU B CA 1
ATOM 3214 C C . LEU B 1 93 ? -18.844 2.014 -2.102 1 89.69 93 LEU B C 1
ATOM 3216 O O . LEU B 1 93 ? -19.125 1.784 -3.279 1 89.69 93 LEU B O 1
ATOM 3220 N N . HIS B 1 94 ? -17.672 1.924 -1.572 1 90.69 94 HIS B N 1
ATOM 3221 C CA . HIS B 1 94 ? -16.547 1.515 -2.402 1 90.69 94 HIS B CA 1
ATOM 3222 C C . HIS B 1 94 ? -16.766 0.116 -2.971 1 90.69 94 HIS B C 1
ATOM 3224 O O . HIS B 1 94 ? -16.5 -0.123 -4.152 1 90.69 94 HIS B O 1
ATOM 3230 N N . THR B 1 95 ? -17.203 -0.738 -2.164 1 88.38 95 THR B N 1
ATOM 3231 C CA . THR B 1 95 ? -17.344 -2.139 -2.549 1 88.38 95 THR B CA 1
ATOM 3232 C C . THR B 1 95 ? -18.5 -2.324 -3.525 1 88.38 95 THR B C 1
ATOM 3234 O O . THR B 1 95 ? -18.391 -3.07 -4.5 1 88.38 95 THR B O 1
ATOM 3237 N N . VAL B 1 96 ? -19.578 -1.578 -3.342 1 86.62 96 VAL B N 1
ATOM 3238 C CA . VAL B 1 96 ? -20.781 -1.829 -4.121 1 86.62 96 VAL B CA 1
ATOM 3239 C C . VAL B 1 96 ? -20.734 -1.016 -5.414 1 86.62 96 VAL B C 1
ATOM 3241 O O . VAL B 1 96 ? -21.422 -1.342 -6.383 1 86.62 96 VAL B O 1
ATOM 3244 N N . SER B 1 97 ? -19.984 0.118 -5.398 1 87.88 97 SER B N 1
ATOM 3245 C CA . SER B 1 97 ? -19.828 0.914 -6.609 1 87.88 97 SER B CA 1
ATOM 3246 C C . SER B 1 97 ? -18.812 0.275 -7.555 1 87.88 97 SER B C 1
ATOM 3248 O O . SER B 1 97 ? -17.656 0.718 -7.633 1 87.88 97 SER B O 1
ATOM 3250 N N . GLU B 1 98 ? -19.328 -0.75 -8.281 1 90.81 98 GLU B N 1
ATOM 3251 C CA . GLU B 1 98 ? -18.406 -1.535 -9.086 1 90.81 98 GLU B CA 1
ATOM 3252 C C . GLU B 1 98 ? -18.906 -1.683 -10.523 1 90.81 98 GLU B C 1
ATOM 3254 O O . GLU B 1 98 ? -20.094 -1.473 -10.789 1 90.81 98 GLU B O 1
ATOM 3259 N N . ASN B 1 99 ? -17.969 -1.837 -11.453 1 94.56 99 ASN B N 1
ATOM 3260 C CA . ASN B 1 99 ? -18.234 -2.16 -12.852 1 94.56 99 ASN B CA 1
ATOM 3261 C C . ASN B 1 99 ? -17.359 -3.316 -13.336 1 94.56 99 ASN B C 1
ATOM 3263 O O . ASN B 1 99 ? -16.641 -3.182 -14.32 1 94.56 99 ASN B O 1
ATOM 3267 N N . ILE B 1 100 ? -17.562 -4.504 -12.727 1 96 100 ILE B N 1
ATOM 3268 C CA . ILE B 1 100 ? -16.719 -5.684 -12.914 1 96 100 ILE B CA 1
ATOM 3269 C C . ILE B 1 100 ? -16.891 -6.215 -14.336 1 96 100 ILE B C 1
ATOM 3271 O O . ILE B 1 100 ? -15.922 -6.668 -14.961 1 96 100 ILE B O 1
ATOM 3275 N N . ALA B 1 101 ? -18.125 -6.125 -14.867 1 95.94 101 ALA B N 1
ATOM 3276 C CA . ALA B 1 101 ? -18.438 -6.715 -16.172 1 95.94 101 ALA B CA 1
ATOM 3277 C C . ALA B 1 101 ? -17.719 -5.973 -17.297 1 95.94 101 ALA B C 1
ATOM 3279 O O . ALA B 1 101 ? -17.422 -6.555 -18.344 1 95.94 101 ALA B O 1
ATOM 3280 N N . ALA B 1 102 ? -17.359 -4.707 -17.094 1 97.44 102 ALA B N 1
ATOM 3281 C CA . ALA B 1 102 ? -16.719 -3.891 -18.125 1 97.44 102 ALA B CA 1
ATOM 3282 C C . ALA B 1 102 ? -15.273 -4.312 -18.344 1 97.44 102 ALA B C 1
ATOM 3284 O O . ALA B 1 102 ? -14.617 -4.805 -17.422 1 97.44 102 ALA B O 1
ATOM 3285 N N . GLU B 1 103 ? -14.766 -4.133 -19.625 1 98.12 103 GLU B N 1
ATOM 3286 C CA . GLU B 1 103 ? -13.398 -4.527 -19.953 1 98.12 103 GLU B CA 1
ATOM 3287 C C . GLU B 1 103 ? -12.641 -3.385 -20.625 1 98.12 103 GLU B C 1
ATOM 3289 O O . GLU B 1 103 ? -11.492 -3.113 -20.281 1 98.12 103 GLU B O 1
ATOM 3294 N N . THR B 1 104 ? -13.289 -2.664 -21.406 1 97.94 104 THR B N 1
ATOM 3295 C CA . THR B 1 104 ? -12.586 -1.691 -22.234 1 97.94 104 THR B CA 1
ATOM 3296 C C . THR B 1 104 ? -12.648 -0.301 -21.609 1 97.94 104 THR B C 1
ATOM 3298 O O . THR B 1 104 ? -13.5 -0.035 -20.75 1 97.94 104 THR B O 1
ATOM 3301 N N . ARG B 1 105 ? -11.75 0.582 -22.047 1 96.56 105 ARG B N 1
ATOM 3302 C CA . ARG B 1 105 ? -11.703 1.97 -21.609 1 96.56 105 ARG B CA 1
ATOM 3303 C C . ARG B 1 105 ? -13.008 2.688 -21.906 1 96.56 105 ARG B C 1
ATOM 3305 O O . ARG B 1 105 ? -13.469 3.514 -21.109 1 96.56 105 ARG B O 1
ATOM 3312 N N . ALA B 1 106 ? -13.68 2.359 -22.984 1 96.56 106 ALA B N 1
ATOM 3313 C CA . ALA B 1 106 ? -14.961 2.955 -23.359 1 96.56 106 ALA B CA 1
ATOM 3314 C C . ALA B 1 106 ? -16.062 2.529 -22.406 1 96.56 106 ALA B C 1
ATOM 3316 O O . ALA B 1 106 ? -16.938 3.332 -22.062 1 96.56 106 ALA B O 1
ATOM 3317 N N . GLU B 1 107 ? -16 1.354 -21.906 1 97.56 107 GLU B N 1
ATOM 3318 C CA . GLU B 1 107 ? -17.047 0.793 -21.062 1 97.56 107 GLU B CA 1
ATOM 3319 C C . GLU B 1 107 ? -16.906 1.283 -19.625 1 97.56 107 GLU B C 1
ATOM 3321 O O . GLU B 1 107 ? -17.859 1.257 -18.844 1 97.56 107 GLU B O 1
ATOM 3326 N N . ASP B 1 108 ? -15.703 1.676 -19.281 1 97.62 108 ASP B N 1
ATOM 3327 C CA . ASP B 1 108 ? -15.445 2.064 -17.891 1 97.62 108 ASP B CA 1
ATOM 3328 C C . ASP B 1 108 ? -14.344 3.123 -17.812 1 97.62 108 ASP B C 1
ATOM 3330 O O . ASP B 1 108 ? -13.266 2.867 -17.266 1 97.62 108 ASP B O 1
ATOM 3334 N N . PRO B 1 109 ? -14.586 4.258 -18.266 1 97.12 109 PRO B N 1
ATOM 3335 C CA . PRO B 1 109 ? -13.562 5.309 -18.297 1 97.12 109 PRO B CA 1
ATOM 3336 C C . PRO B 1 109 ? -13.016 5.633 -16.906 1 97.12 109 PRO B C 1
ATOM 3338 O O . PRO B 1 109 ? -11.805 5.785 -16.734 1 97.12 109 PRO B O 1
ATOM 3341 N N . PRO B 1 110 ? -13.844 5.648 -15.812 1 96.12 110 PRO B N 1
ATOM 3342 C CA . PRO B 1 110 ? -13.305 5.992 -14.492 1 96.12 110 PRO B CA 1
ATOM 3343 C C . PRO B 1 110 ? -12.266 4.988 -14 1 96.12 110 PRO B C 1
ATOM 3345 O O . PRO B 1 110 ? -11.312 5.363 -13.312 1 96.12 110 PRO B O 1
ATOM 3348 N N . TRP B 1 111 ? -12.344 3.783 -14.414 1 97.69 111 TRP B N 1
ATOM 3349 C CA . TRP B 1 111 ? -11.398 2.752 -14 1 97.69 111 TRP B CA 1
ATOM 3350 C C . TRP B 1 111 ? -10 3.061 -14.516 1 97.69 111 TRP B C 1
ATOM 3352 O O . TRP B 1 111 ? -9.008 2.789 -13.836 1 97.69 111 TRP B O 1
ATOM 3362 N N . PHE B 1 112 ? -9.898 3.709 -15.656 1 97.69 112 PHE B N 1
ATOM 3363 C CA . PHE B 1 112 ? -8.633 3.906 -16.359 1 97.69 112 PHE B CA 1
ATOM 3364 C C . PHE B 1 112 ? -8.031 5.262 -16.016 1 97.69 112 PHE B C 1
ATOM 3366 O O . PHE B 1 112 ? -6.949 5.605 -16.484 1 97.69 112 PHE B O 1
ATOM 3373 N N . GLU B 1 113 ? -8.75 6.016 -15.188 1 94.5 113 GLU B N 1
ATOM 3374 C CA . GLU B 1 113 ? -8.227 7.316 -14.797 1 94.5 113 GLU B CA 1
ATOM 3375 C C . GLU B 1 113 ? -6.832 7.18 -14.18 1 94.5 113 GLU B C 1
ATOM 3377 O O . GLU B 1 113 ? -6.609 6.34 -13.312 1 94.5 113 GLU B O 1
ATOM 3382 N N . GLY B 1 114 ? -5.855 8.016 -14.68 1 91.94 114 GLY B N 1
ATOM 3383 C CA . GLY B 1 114 ? -4.492 8.016 -14.172 1 91.94 114 GLY B CA 1
ATOM 3384 C C . GLY B 1 114 ? -3.58 7.055 -14.906 1 91.94 114 GLY B C 1
ATOM 3385 O O . GLY B 1 114 ? -2.379 7 -14.633 1 91.94 114 GLY B O 1
ATOM 3386 N N . LEU B 1 115 ? -4.148 6.277 -15.812 1 95.81 115 LEU B N 1
ATOM 3387 C CA . LEU B 1 115 ? -3.342 5.309 -16.547 1 95.81 115 LEU B CA 1
ATOM 3388 C C . LEU B 1 115 ? -2.949 5.855 -17.922 1 95.81 115 LEU B C 1
ATOM 3390 O O . LEU B 1 115 ? -3.67 6.676 -18.484 1 95.81 115 LEU B O 1
ATOM 3394 N N . GLU B 1 116 ? -1.865 5.391 -18.391 1 94.56 116 GLU B N 1
ATOM 3395 C CA . GLU B 1 116 ? -1.413 5.75 -19.734 1 94.56 116 GLU B CA 1
ATOM 3396 C C . GLU B 1 116 ? -2.422 5.312 -20.797 1 94.56 116 GLU B C 1
ATOM 3398 O O . GLU B 1 116 ? -3.111 4.305 -20.625 1 94.56 116 GLU B O 1
ATOM 3403 N N . ALA B 1 117 ? -2.422 5.961 -21.906 1 94.31 117 ALA B N 1
ATOM 3404 C CA . ALA B 1 117 ? -3.398 5.75 -22.969 1 94.31 117 ALA B CA 1
ATOM 3405 C C . ALA B 1 117 ? -3.197 4.391 -23.641 1 94.31 117 ALA B C 1
ATOM 3407 O O . ALA B 1 117 ? -4.121 3.852 -24.25 1 94.31 117 ALA B O 1
ATOM 3408 N N . ARG B 1 118 ? -2.104 3.867 -23.469 1 96.38 118 ARG B N 1
ATOM 3409 C CA . ARG B 1 118 ? -1.793 2.605 -24.125 1 96.38 118 ARG B CA 1
ATOM 3410 C C . ARG B 1 118 ? -2.631 1.466 -23.547 1 96.38 118 ARG B C 1
ATOM 3412 O O . ARG B 1 118 ? -2.762 0.411 -24.172 1 96.38 118 ARG B O 1
ATOM 3419 N N . PHE B 1 119 ? -3.076 1.644 -22.359 1 97.38 119 PHE B N 1
ATOM 3420 C CA . PHE B 1 119 ? -3.898 0.6 -21.766 1 97.38 119 PHE B CA 1
ATOM 3421 C C . PHE B 1 119 ? -5.348 0.725 -22.219 1 97.38 119 PHE B C 1
ATOM 3423 O O . PHE B 1 119 ? -6.035 1.687 -21.859 1 97.38 119 PHE B O 1
ATOM 3430 N N . ARG B 1 120 ? -5.812 -0.319 -22.922 1 96.38 120 ARG B N 1
ATOM 3431 C CA . ARG B 1 120 ? -7.113 -0.225 -23.578 1 96.38 120 ARG B CA 1
ATOM 3432 C C . ARG B 1 120 ? -8.141 -1.108 -22.875 1 96.38 120 ARG B C 1
ATOM 3434 O O . ARG B 1 120 ? -9.344 -0.946 -23.078 1 96.38 120 ARG B O 1
ATOM 3441 N N . ASN B 1 121 ? -7.691 -2.057 -22.203 1 98.12 121 ASN B N 1
ATOM 3442 C CA . ASN B 1 121 ? -8.602 -2.924 -21.453 1 98.12 121 ASN B CA 1
ATOM 3443 C C . ASN B 1 121 ? -8.055 -3.254 -20.078 1 98.12 121 ASN B C 1
ATOM 3445 O O . ASN B 1 121 ? -6.859 -3.115 -19.828 1 98.12 121 ASN B O 1
ATOM 3449 N N . LYS B 1 122 ? -8.914 -3.615 -19.172 1 98.75 122 LYS B N 1
ATOM 3450 C CA . LYS B 1 122 ? -8.562 -3.873 -17.781 1 98.75 122 LYS B CA 1
ATOM 3451 C C . LYS B 1 122 ? -7.586 -5.039 -17.672 1 98.75 122 LYS B C 1
ATOM 3453 O O . LYS B 1 122 ? -6.586 -4.953 -16.953 1 98.75 122 LYS B O 1
ATOM 3458 N N . SER B 1 123 ? -7.836 -6.148 -18.391 1 98.56 123 SER B N 1
ATOM 3459 C CA . SER B 1 123 ? -6.98 -7.332 -18.359 1 98.56 123 SER B CA 1
ATOM 3460 C C . SER B 1 123 ? -5.566 -7.004 -18.828 1 98.56 123 SER B C 1
ATOM 3462 O O . SER B 1 123 ? -4.59 -7.508 -18.266 1 98.56 123 SER B O 1
ATOM 3464 N N . GLY B 1 124 ? -5.504 -6.184 -19.797 1 98.19 124 GLY B N 1
ATOM 3465 C CA . GLY B 1 124 ? -4.199 -5.781 -20.297 1 98.19 124 GLY B CA 1
ATOM 3466 C C . GLY B 1 124 ? -3.365 -5.051 -19.25 1 98.19 124 GLY B C 1
ATOM 3467 O O . GLY B 1 124 ? -2.168 -5.316 -19.109 1 98.19 124 GLY B O 1
ATOM 3468 N N . TYR B 1 125 ? -3.938 -4.117 -18.562 1 98.56 125 TYR B N 1
ATOM 3469 C CA . TYR B 1 125 ? -3.217 -3.396 -17.516 1 98.56 125 TYR B CA 1
ATOM 3470 C C . TYR B 1 125 ? -2.787 -4.34 -16.406 1 98.56 125 TYR B C 1
ATOM 3472 O O . TYR B 1 125 ? -1.659 -4.254 -15.906 1 98.56 125 TYR B O 1
ATOM 3480 N N . LEU B 1 126 ? -3.719 -5.188 -15.984 1 98.81 126 LEU B N 1
ATOM 3481 C CA . LEU B 1 126 ? -3.398 -6.094 -14.883 1 98.81 126 LEU B CA 1
ATOM 3482 C C . LEU B 1 126 ? -2.305 -7.074 -15.289 1 98.81 126 LEU B C 1
ATOM 3484 O O . LEU B 1 126 ? -1.443 -7.422 -14.477 1 98.81 126 LEU B O 1
ATOM 3488 N N . ARG B 1 127 ? -2.352 -7.531 -16.562 1 98.19 127 ARG B N 1
ATOM 3489 C CA . ARG B 1 127 ? -1.262 -8.344 -17.078 1 98.19 127 ARG B CA 1
ATOM 3490 C C . ARG B 1 127 ? 0.07 -7.605 -16.984 1 98.19 127 ARG B C 1
ATOM 3492 O O . ARG B 1 127 ? 1.056 -8.164 -16.484 1 98.19 127 ARG B O 1
ATOM 3499 N N . TYR B 1 128 ? 0.039 -6.445 -17.453 1 98.44 128 TYR B N 1
ATOM 3500 C CA . TYR B 1 128 ? 1.239 -5.617 -17.406 1 98.44 128 TYR B CA 1
ATOM 3501 C C . TYR B 1 128 ? 1.747 -5.465 -15.984 1 98.44 128 TYR B C 1
ATOM 3503 O O . TYR B 1 128 ? 2.953 -5.531 -15.734 1 98.44 128 TYR B O 1
ATOM 3511 N N . SER B 1 129 ? 0.85 -5.168 -15.078 1 98.38 129 SER B N 1
ATOM 3512 C CA . SER B 1 129 ? 1.198 -5.016 -13.672 1 98.38 129 SER B CA 1
ATOM 3513 C C . SER B 1 129 ? 1.904 -6.258 -13.141 1 98.38 129 SER B C 1
ATOM 3515 O O . SER B 1 129 ? 2.916 -6.152 -12.438 1 98.38 129 SER B O 1
ATOM 3517 N N . CYS B 1 130 ? 1.432 -7.387 -13.469 1 98.69 130 CYS B N 1
ATOM 3518 C CA . CYS B 1 130 ? 2.043 -8.641 -13.047 1 98.69 130 CYS B CA 1
ATOM 3519 C C . CYS B 1 130 ? 3.41 -8.828 -13.695 1 98.69 130 CYS B C 1
ATOM 3521 O O . CYS B 1 130 ? 4.387 -9.148 -13.016 1 98.69 130 CYS B O 1
ATOM 3523 N N . GLU B 1 131 ? 3.467 -8.594 -14.992 1 98.62 131 GLU B N 1
ATOM 3524 C CA . GLU B 1 131 ? 4.727 -8.711 -15.719 1 98.62 131 GLU B CA 1
ATOM 3525 C C . GLU B 1 131 ? 5.805 -7.824 -15.109 1 98.62 131 GLU B C 1
ATOM 3527 O O . GLU B 1 131 ? 6.965 -8.227 -15 1 98.62 131 GLU B O 1
ATOM 3532 N N . SER B 1 132 ? 5.383 -6.66 -14.781 1 98.38 132 SER B N 1
ATOM 3533 C CA . SER B 1 132 ? 6.32 -5.699 -14.211 1 98.38 132 SER B CA 1
ATOM 3534 C C . SER B 1 132 ? 6.93 -6.219 -12.914 1 98.38 132 SER B C 1
ATOM 3536 O O . SER B 1 132 ? 8.117 -6.027 -12.664 1 98.38 132 SER B O 1
ATOM 3538 N N . ARG B 1 133 ? 6.168 -6.859 -12.109 1 98.19 133 ARG B N 1
ATOM 3539 C CA . ARG B 1 133 ? 6.672 -7.453 -10.875 1 98.19 133 ARG B CA 1
ATOM 3540 C C . ARG B 1 133 ? 7.699 -8.539 -11.172 1 98.19 133 ARG B C 1
ATOM 3542 O O . ARG B 1 133 ? 8.789 -8.547 -10.586 1 98.19 133 ARG B O 1
ATOM 3549 N N . ILE B 1 134 ? 7.375 -9.398 -12.086 1 98.75 134 ILE B N 1
ATOM 3550 C CA . ILE B 1 134 ? 8.258 -10.508 -12.43 1 98.75 134 ILE B CA 1
ATOM 3551 C C . ILE B 1 134 ? 9.555 -9.969 -13.047 1 98.75 134 ILE B C 1
ATOM 3553 O O . ILE B 1 134 ? 10.641 -10.461 -12.742 1 98.75 134 ILE B O 1
ATOM 3557 N N . ARG B 1 135 ? 9.453 -8.953 -13.859 1 98.56 135 ARG B N 1
ATOM 3558 C CA . ARG B 1 135 ? 10.633 -8.32 -14.445 1 98.56 135 ARG B CA 1
ATOM 3559 C C . ARG B 1 135 ? 11.531 -7.734 -13.359 1 98.56 135 ARG B C 1
ATOM 3561 O O . ARG B 1 135 ? 12.758 -7.766 -13.484 1 98.56 135 ARG B O 1
ATOM 3568 N N . SER B 1 136 ? 10.891 -7.188 -12.375 1 98.25 136 SER B N 1
ATOM 3569 C CA . SER B 1 136 ? 11.672 -6.648 -11.266 1 98.25 136 SER B CA 1
ATOM 3570 C C . SER B 1 136 ? 12.461 -7.746 -10.562 1 98.25 136 SER B C 1
ATOM 3572 O O . SER B 1 136 ? 13.609 -7.539 -10.164 1 98.25 136 SER B O 1
ATOM 3574 N N . TYR B 1 137 ? 11.891 -8.914 -10.422 1 98.38 137 TYR B N 1
ATOM 3575 C CA . TYR B 1 137 ? 12.602 -10.039 -9.836 1 98.38 137 TYR B CA 1
ATOM 3576 C C . TYR B 1 137 ? 13.812 -10.422 -10.695 1 98.38 137 TYR B C 1
ATOM 3578 O O . TYR B 1 137 ? 14.891 -10.688 -10.164 1 98.38 137 TYR B O 1
ATOM 3586 N N . LEU B 1 138 ? 13.578 -10.469 -11.953 1 98.5 138 LEU B N 1
ATOM 3587 C CA . LEU B 1 138 ? 14.656 -10.812 -12.867 1 98.5 138 LEU B CA 1
ATOM 3588 C C . LEU B 1 138 ? 15.797 -9.805 -12.766 1 98.5 138 LEU B C 1
ATOM 3590 O O . LEU B 1 138 ? 16.969 -10.188 -12.75 1 98.5 138 LEU B O 1
ATOM 3594 N N . ARG B 1 139 ? 15.461 -8.539 -12.672 1 97.75 139 ARG B N 1
ATOM 3595 C CA . ARG B 1 139 ? 16.484 -7.508 -12.531 1 97.75 139 ARG B CA 1
ATOM 3596 C C . ARG B 1 139 ? 17.297 -7.715 -11.266 1 97.75 139 ARG B C 1
ATOM 3598 O O . ARG B 1 139 ? 18.531 -7.582 -11.273 1 97.75 139 ARG B O 1
ATOM 3605 N N . GLU B 1 140 ? 16.625 -8.031 -10.25 1 96.75 140 GLU B N 1
ATOM 3606 C CA . GLU B 1 140 ? 17.297 -8.266 -8.984 1 96.75 140 GLU B CA 1
ATOM 3607 C C . GLU B 1 140 ? 18.25 -9.453 -9.078 1 96.75 140 GLU B C 1
ATOM 3609 O O . GLU B 1 140 ? 19.391 -9.391 -8.602 1 96.75 140 GLU B O 1
ATOM 3614 N N . VAL B 1 141 ? 17.812 -10.5 -9.695 1 97.38 141 VAL B N 1
ATOM 3615 C CA . VAL B 1 141 ? 18.641 -11.695 -9.867 1 97.38 141 VAL B CA 1
ATOM 3616 C C . VAL B 1 141 ? 19.828 -11.383 -10.758 1 97.38 141 VAL B C 1
ATOM 3618 O O . VAL B 1 141 ? 20.953 -11.805 -10.484 1 97.38 141 VAL B O 1
ATOM 3621 N N . THR B 1 142 ? 19.609 -10.641 -11.797 1 96.5 142 THR B N 1
ATOM 3622 C CA . THR B 1 142 ? 20.656 -10.266 -12.75 1 96.5 142 THR B CA 1
ATOM 3623 C C . THR B 1 142 ? 21.734 -9.438 -12.07 1 96.5 142 THR B C 1
ATOM 3625 O O . THR B 1 142 ? 22.938 -9.625 -12.32 1 96.5 142 THR B O 1
ATOM 3628 N N . SER B 1 143 ? 21.312 -8.586 -11.195 1 94.56 143 SER B N 1
ATOM 3629 C CA . SER B 1 143 ? 22.234 -7.676 -10.539 1 94.56 143 SER B CA 1
ATOM 3630 C C . SER B 1 143 ? 23.188 -8.422 -9.602 1 94.56 143 SER B C 1
ATOM 3632 O O . SER B 1 143 ? 24.25 -7.906 -9.242 1 94.56 143 SER B O 1
ATOM 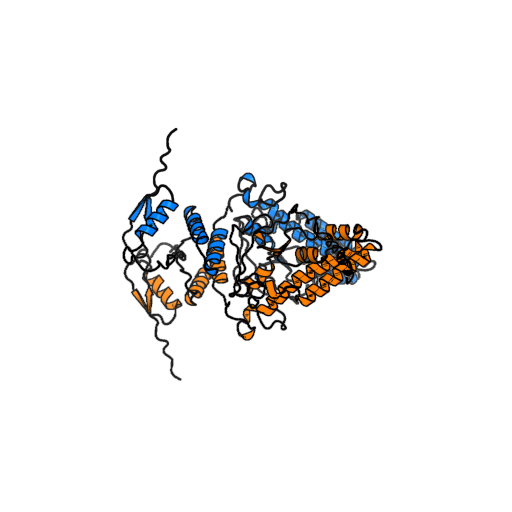3634 N N . CYS B 1 144 ? 22.875 -9.609 -9.273 1 91.75 144 CYS B N 1
ATOM 3635 C CA . CYS B 1 144 ? 23.672 -10.391 -8.336 1 91.75 144 CYS B CA 1
ATOM 3636 C C . CYS B 1 144 ? 24.812 -11.109 -9.055 1 91.75 144 CYS B C 1
ATOM 3638 O O . CYS B 1 144 ? 25.641 -11.75 -8.422 1 91.75 144 CYS B O 1
ATOM 3640 N N . ALA B 1 145 ? 24.891 -11.016 -10.344 1 90.38 145 ALA B N 1
ATOM 3641 C CA . ALA B 1 145 ? 25.969 -11.609 -11.117 1 90.38 145 ALA B CA 1
ATOM 3642 C C . ALA B 1 145 ? 27.328 -11.055 -10.68 1 90.38 145 ALA B C 1
ATOM 3644 O O . ALA B 1 145 ? 28.328 -11.781 -10.656 1 90.38 145 ALA B O 1
ATOM 3645 N N . SER B 1 146 ? 27.281 -9.82 -10.305 1 86.06 146 SER B N 1
ATOM 3646 C CA . SER B 1 146 ? 28.531 -9.156 -9.93 1 86.06 146 SER B CA 1
ATOM 3647 C C . SER B 1 146 ? 29.094 -9.727 -8.633 1 86.06 146 SER B C 1
ATOM 3649 O O . SER B 1 146 ? 30.281 -9.602 -8.359 1 86.06 146 SER B O 1
ATOM 3651 N N . LEU B 1 147 ? 28.219 -10.352 -7.992 1 80.31 147 LEU B N 1
ATOM 3652 C CA . LEU B 1 147 ? 28.641 -10.906 -6.707 1 80.31 147 LEU B CA 1
ATOM 3653 C C . LEU B 1 147 ? 29.344 -12.25 -6.898 1 80.31 147 LEU B C 1
ATOM 3655 O O . LEU B 1 147 ? 30.016 -12.742 -5.988 1 80.31 147 LEU B O 1
ATOM 3659 N N . VAL B 1 148 ? 29.078 -12.75 -8.203 1 84.12 148 VAL B N 1
ATOM 3660 C CA . VAL B 1 148 ? 29.688 -14.039 -8.508 1 84.12 148 VAL B CA 1
ATOM 3661 C C . VAL B 1 148 ? 31 -13.836 -9.266 1 84.12 148 VAL B C 1
ATOM 3663 O O . VAL B 1 148 ? 31.062 -13.031 -10.203 1 84.12 148 VAL B O 1
ATOM 3666 N N . GLY B 1 149 ? 32.188 -13.898 -8.742 1 78.12 149 GLY B N 1
ATOM 3667 C CA . GLY B 1 149 ? 33.5 -13.625 -9.273 1 78.12 149 GLY B CA 1
ATOM 3668 C C . GLY B 1 149 ? 34 -14.703 -10.219 1 78.12 149 GLY B C 1
ATOM 3669 O O . GLY B 1 149 ? 33.531 -15.836 -10.18 1 78.12 149 GLY B O 1
ATOM 3670 N N . GLY B 1 150 ? 34.875 -14.234 -11.227 1 81.25 150 GLY B N 1
ATOM 3671 C CA . GLY B 1 150 ? 35.688 -15.117 -12.047 1 81.25 150 GLY B CA 1
ATOM 3672 C C . GLY B 1 150 ? 34.906 -15.891 -13.07 1 81.25 150 GLY B C 1
ATOM 3673 O O . GLY B 1 150 ? 33.969 -15.352 -13.688 1 81.25 150 GLY B O 1
ATOM 3674 N N . GLU B 1 151 ? 35.25 -17.125 -13.312 1 82.12 151 GLU B N 1
ATOM 3675 C CA . GLU B 1 151 ? 34.625 -18.031 -14.289 1 82.12 151 GLU B CA 1
ATOM 3676 C C . GLU B 1 151 ? 33.188 -18.359 -13.922 1 82.12 151 GLU B C 1
ATOM 3678 O O . GLU B 1 151 ? 32.344 -18.531 -14.797 1 82.12 151 GLU B O 1
ATOM 3683 N N . ALA B 1 152 ? 32.906 -18.266 -12.727 1 90.12 152 ALA B N 1
ATOM 3684 C CA . ALA B 1 152 ? 31.547 -18.562 -12.25 1 90.12 152 ALA B CA 1
ATOM 3685 C C . ALA B 1 152 ? 30.562 -17.484 -12.68 1 90.12 152 ALA B C 1
ATOM 3687 O O . ALA B 1 152 ? 29.375 -17.766 -12.844 1 90.12 152 ALA B O 1
ATOM 3688 N N . GLN B 1 153 ? 31.031 -16.281 -12.906 1 93.5 153 GLN B N 1
ATOM 3689 C CA . GLN B 1 153 ? 30.172 -15.188 -13.328 1 93.5 153 GLN B CA 1
ATOM 3690 C C . GLN B 1 153 ? 29.594 -15.445 -14.719 1 93.5 153 GLN B C 1
ATOM 3692 O O . GLN B 1 153 ? 28.422 -15.141 -14.969 1 93.5 153 GLN B O 1
ATOM 3697 N N . GLU B 1 154 ? 30.453 -15.93 -15.57 1 92.19 154 GLU B N 1
ATOM 3698 C CA . GLU B 1 154 ? 29.969 -16.234 -16.922 1 92.19 154 GLU B CA 1
ATOM 3699 C C . GLU B 1 154 ? 28.891 -17.297 -16.891 1 92.19 154 GLU B C 1
ATOM 3701 O O . GLU B 1 154 ? 27.875 -17.188 -17.594 1 92.19 154 GLU B O 1
ATOM 3706 N N . GLU B 1 155 ? 29.141 -18.297 -16.078 1 93.94 155 GLU B N 1
ATOM 3707 C CA . GLU B 1 155 ? 28.141 -19.359 -15.953 1 93.94 155 GLU B CA 1
ATOM 3708 C C . GLU B 1 155 ? 26.844 -18.828 -15.352 1 93.94 155 GLU B C 1
ATOM 3710 O O . GLU B 1 155 ? 25.75 -19.188 -15.797 1 93.94 155 GLU B O 1
ATOM 3715 N N . TYR B 1 156 ? 26.984 -18 -14.359 1 96.75 156 TYR B N 1
ATOM 3716 C CA . TYR B 1 156 ? 25.812 -17.375 -13.742 1 96.75 156 TYR B CA 1
ATOM 3717 C C . TYR B 1 156 ? 25.016 -16.578 -14.773 1 96.75 156 TYR B C 1
ATOM 3719 O O . TYR B 1 156 ? 23.797 -16.703 -14.844 1 96.75 156 TYR B O 1
ATOM 3727 N N . GLN B 1 157 ? 25.688 -15.82 -15.578 1 96.19 157 GLN B N 1
ATOM 3728 C CA . GLN B 1 157 ? 25.031 -15 -16.609 1 96.19 157 GLN B CA 1
ATOM 3729 C C . GLN B 1 157 ? 24.328 -15.875 -17.641 1 96.19 157 GLN B C 1
ATOM 3731 O O . GLN B 1 157 ? 23.266 -15.523 -18.141 1 96.19 157 GLN B O 1
ATOM 3736 N N . ARG B 1 158 ? 24.984 -16.953 -17.938 1 95.81 158 ARG B N 1
ATOM 3737 C CA . ARG B 1 158 ? 24.359 -17.891 -18.875 1 95.81 158 ARG B CA 1
ATOM 3738 C C . ARG B 1 158 ? 23.062 -18.438 -18.328 1 95.81 158 ARG B C 1
ATOM 3740 O O . ARG B 1 158 ? 22.062 -18.516 -19.047 1 95.81 158 ARG B O 1
ATOM 3747 N N . ILE B 1 159 ? 23.047 -18.781 -17.109 1 97.19 159 ILE B N 1
ATOM 3748 C CA . ILE B 1 159 ? 21.875 -19.328 -16.438 1 97.19 159 ILE B CA 1
ATOM 3749 C C . ILE B 1 159 ? 20.766 -18.281 -16.391 1 97.19 159 ILE B C 1
ATOM 3751 O O . ILE B 1 159 ? 19.609 -18.562 -16.734 1 97.19 159 ILE B O 1
ATOM 3755 N N . VAL B 1 160 ? 21.109 -17.062 -16.016 1 97.88 160 VAL B N 1
ATOM 3756 C CA . VAL B 1 160 ? 20.141 -15.969 -15.969 1 97.88 160 VAL B CA 1
ATOM 3757 C C . VAL B 1 160 ? 19.609 -15.703 -17.375 1 97.88 160 VAL B C 1
ATOM 3759 O O . VAL B 1 160 ? 18.422 -15.414 -17.547 1 97.88 160 VAL B O 1
ATOM 3762 N N . GLY B 1 161 ? 20.5 -15.766 -18.344 1 98 161 GLY B N 1
ATOM 3763 C CA . GLY B 1 161 ? 20.062 -15.641 -19.719 1 98 161 GLY B CA 1
ATOM 3764 C C . GLY B 1 161 ? 19.031 -16.672 -20.125 1 98 161 GLY B C 1
ATOM 3765 O O . GLY B 1 161 ? 18.062 -16.359 -20.812 1 98 161 GLY B O 1
ATOM 3766 N N . ALA B 1 162 ? 19.234 -17.953 -19.703 1 98.19 162 ALA B N 1
ATOM 3767 C CA . ALA B 1 162 ? 18.266 -19.016 -19.969 1 98.19 162 ALA B CA 1
ATOM 3768 C C . ALA B 1 162 ? 16.938 -18.734 -19.297 1 98.19 162 ALA B C 1
ATOM 3770 O O . ALA B 1 162 ? 15.867 -18.938 -19.891 1 98.19 162 ALA B O 1
ATOM 3771 N N . MET B 1 163 ? 16.969 -18.25 -18.109 1 98.5 163 MET B N 1
ATOM 3772 C CA . MET B 1 163 ? 15.742 -17.891 -17.375 1 98.5 163 MET B CA 1
ATOM 3773 C C . MET B 1 163 ? 15 -16.766 -18.078 1 98.5 163 MET B C 1
ATOM 3775 O O . MET B 1 163 ? 13.773 -16.781 -18.172 1 98.5 163 MET B O 1
ATOM 3779 N N . CYS B 1 164 ? 15.789 -15.773 -18.531 1 98.5 164 CYS B N 1
ATOM 3780 C CA . CYS B 1 164 ? 15.203 -14.641 -19.234 1 98.5 164 CYS B CA 1
ATOM 3781 C C . CYS B 1 164 ? 14.453 -15.109 -20.484 1 98.5 164 CYS B C 1
ATOM 3783 O O . CYS B 1 164 ? 13.32 -14.68 -20.719 1 98.5 164 CYS B O 1
ATOM 3785 N N . ARG B 1 165 ? 15.07 -16 -21.25 1 98.5 165 ARG B N 1
ATOM 3786 C CA . ARG B 1 165 ? 14.438 -16.531 -22.453 1 98.5 165 ARG B CA 1
ATOM 3787 C C . ARG B 1 165 ? 13.148 -17.266 -22.109 1 98.5 165 ARG B C 1
ATOM 3789 O O . ARG B 1 165 ? 12.133 -17.094 -22.781 1 98.5 165 ARG B O 1
ATOM 3796 N N . LYS B 1 166 ? 13.227 -18.078 -21.078 1 98.75 166 LYS B N 1
ATOM 3797 C CA . LYS B 1 166 ? 12.031 -18.797 -20.656 1 98.75 166 LYS B CA 1
ATOM 3798 C C . LYS B 1 166 ? 10.93 -17.844 -20.219 1 98.75 166 LYS B C 1
ATOM 3800 O O . LYS B 1 166 ? 9.75 -18.062 -20.5 1 98.75 166 LYS B O 1
ATOM 3805 N N . LEU B 1 167 ? 11.227 -16.734 -19.5 1 98.81 167 LEU B N 1
ATOM 3806 C CA . LEU B 1 167 ? 10.273 -15.734 -19.047 1 98.81 167 LEU B CA 1
ATOM 3807 C C . LEU B 1 167 ? 9.625 -15.023 -20.234 1 98.81 167 LEU B C 1
ATOM 3809 O O . LEU B 1 167 ? 8.43 -14.742 -20.219 1 98.81 167 LEU B O 1
ATOM 3813 N N . GLN B 1 168 ? 10.469 -14.719 -21.219 1 98.56 168 GLN B N 1
ATOM 3814 C CA . GLN B 1 168 ? 9.945 -14.078 -22.422 1 98.56 168 GLN B CA 1
ATOM 3815 C C . GLN B 1 168 ? 8.922 -14.977 -23.109 1 98.56 168 GLN B C 1
ATOM 3817 O O . GLN B 1 168 ? 7.859 -14.508 -23.531 1 98.56 168 GLN B O 1
ATOM 3822 N N . GLU B 1 169 ? 9.227 -16.281 -23.172 1 98.25 169 GLU B N 1
ATOM 3823 C CA . GLU B 1 169 ? 8.305 -17.25 -23.766 1 98.25 169 GLU B CA 1
ATOM 3824 C C . GLU B 1 169 ? 7.012 -17.344 -22.969 1 98.25 169 GLU B C 1
ATOM 3826 O O . GLU B 1 169 ? 5.934 -17.516 -23.531 1 98.25 169 GLU B O 1
ATOM 3831 N N . ALA B 1 170 ? 7.156 -17.234 -21.719 1 97.88 170 ALA B N 1
ATOM 3832 C CA . ALA B 1 170 ? 6.008 -17.344 -20.828 1 97.88 170 ALA B CA 1
ATOM 3833 C C . ALA B 1 170 ? 5.324 -15.992 -20.656 1 97.88 170 ALA B C 1
ATOM 3835 O O . ALA B 1 170 ? 4.406 -15.852 -19.844 1 97.88 170 ALA B O 1
ATOM 3836 N N . ARG B 1 171 ? 5.781 -14.977 -21.328 1 97.81 171 ARG B N 1
ATOM 3837 C CA . ARG B 1 171 ? 5.258 -13.617 -21.25 1 97.81 171 ARG B CA 1
ATOM 3838 C C . ARG B 1 171 ? 5.266 -13.102 -19.812 1 97.81 171 ARG B C 1
ATOM 3840 O O . ARG B 1 171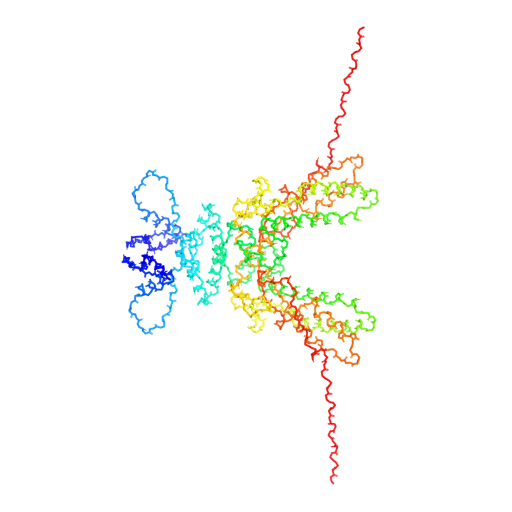 ? 4.266 -12.555 -19.344 1 97.81 171 ARG B O 1
ATOM 3847 N N . TYR B 1 172 ? 6.316 -13.469 -19.141 1 98.56 172 TYR B N 1
ATOM 3848 C CA . TYR B 1 172 ? 6.609 -13.023 -17.781 1 98.56 172 TYR B CA 1
ATOM 3849 C C . TYR B 1 172 ? 5.457 -13.352 -16.844 1 98.56 172 TYR B C 1
ATOM 3851 O O . TYR B 1 172 ? 5.191 -12.609 -15.891 1 98.56 172 TYR B O 1
ATOM 3859 N N . HIS B 1 173 ? 4.723 -14.359 -17.156 1 98.38 173 HIS B N 1
ATOM 3860 C CA . HIS B 1 173 ? 3.646 -14.914 -16.344 1 98.38 173 HIS B CA 1
ATOM 3861 C C . HIS B 1 173 ? 2.592 -13.852 -16.031 1 98.38 173 HIS B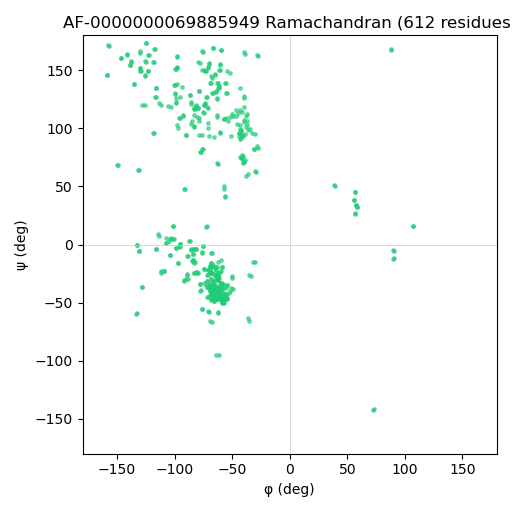 C 1
ATOM 3863 O O . HIS B 1 173 ? 2.031 -13.836 -14.938 1 98.38 173 HIS B O 1
ATOM 3869 N N . GLY B 1 174 ? 2.334 -12.938 -16.906 1 98.44 174 GLY B N 1
ATOM 3870 C CA . GLY B 1 174 ? 1.309 -11.922 -16.766 1 98.44 174 GLY B CA 1
ATOM 3871 C C . GLY B 1 174 ? -0.083 -12.492 -16.578 1 98.44 174 GLY B C 1
ATOM 3872 O O . GLY B 1 174 ? -0.978 -11.82 -16.062 1 98.44 174 GLY B O 1
ATOM 3873 N N . SER B 1 175 ? -0.26 -13.781 -16.969 1 98.25 175 SER B N 1
ATOM 3874 C CA . SER B 1 175 ? -1.562 -14.438 -16.922 1 98.25 175 SER B CA 1
ATOM 3875 C C . SER B 1 175 ? -2.053 -14.562 -15.477 1 98.25 175 SER B C 1
ATOM 3877 O O . SER B 1 175 ? -3.256 -14.68 -15.234 1 98.25 175 SER B O 1
ATOM 3879 N N . TYR B 1 176 ? -1.177 -14.516 -14.508 1 98.62 176 TYR B N 1
ATOM 3880 C CA . TYR B 1 176 ? -1.556 -14.648 -13.109 1 98.62 176 TYR B CA 1
ATOM 3881 C C . TYR B 1 176 ? -2.631 -13.633 -12.734 1 98.62 176 TYR B C 1
ATOM 3883 O O . TYR B 1 176 ? -3.521 -13.93 -11.938 1 98.62 176 TYR B O 1
ATOM 3891 N N . PHE B 1 177 ? -2.586 -12.391 -13.344 1 98.75 177 PHE B N 1
ATOM 3892 C CA . PHE B 1 177 ? -3.488 -11.32 -12.938 1 98.75 177 PHE B CA 1
ATOM 3893 C C . PHE B 1 177 ? -4.559 -11.086 -14 1 98.75 177 PHE B C 1
ATOM 3895 O O . PHE B 1 177 ? -5.367 -10.164 -13.883 1 98.75 177 PHE B O 1
ATOM 3902 N N . ASP B 1 178 ? -4.527 -11.891 -15.086 1 98.38 178 ASP B N 1
ATOM 3903 C CA . ASP B 1 178 ? -5.465 -11.766 -16.203 1 98.38 178 ASP B CA 1
ATOM 3904 C C . ASP B 1 178 ? -6.672 -12.68 -16.016 1 98.38 178 ASP B C 1
ATOM 3906 O O . ASP B 1 178 ? -6.559 -13.898 -16.141 1 98.38 178 ASP B O 1
ATOM 3910 N N . ARG B 1 179 ? -7.797 -12.062 -15.773 1 98.06 179 ARG B N 1
ATOM 3911 C CA . ARG B 1 179 ? -8.977 -12.883 -15.523 1 98.06 179 ARG B CA 1
ATOM 3912 C C . ARG B 1 179 ? -9.383 -13.656 -16.766 1 98.06 179 ARG B C 1
ATOM 3914 O O . ARG B 1 179 ? -10.117 -14.641 -16.688 1 98.06 179 ARG B O 1
ATOM 3921 N N . GLY B 1 180 ? -8.906 -13.25 -17.938 1 96.81 180 GLY B N 1
ATOM 3922 C CA . GLY B 1 180 ? -9.211 -13.914 -19.188 1 96.81 180 GLY B CA 1
ATOM 3923 C C . GLY B 1 180 ? -8.312 -15.109 -19.469 1 96.81 180 GLY B C 1
ATOM 3924 O O . GLY B 1 180 ? -8.523 -15.844 -20.438 1 96.81 180 GLY B O 1
ATOM 3925 N N . ALA B 1 181 ? -7.363 -15.328 -18.609 1 97.38 181 ALA B N 1
ATOM 3926 C CA . ALA B 1 181 ? -6.457 -16.453 -18.797 1 97.38 181 ALA B CA 1
ATOM 3927 C C . ALA B 1 181 ? -7.137 -17.766 -18.422 1 97.38 181 ALA B C 1
ATOM 3929 O O . ALA B 1 181 ? -8.203 -17.766 -17.812 1 97.38 181 ALA B O 1
ATOM 3930 N N . LYS B 1 182 ? -6.512 -18.859 -18.812 1 95 182 LYS B N 1
ATOM 3931 C CA . LYS B 1 182 ? -7.027 -20.188 -18.469 1 95 182 LYS B CA 1
ATOM 3932 C C . LYS B 1 182 ? -6.984 -20.422 -16.969 1 95 182 LYS B C 1
ATOM 3934 O O . LYS B 1 182 ? -6.102 -19.906 -16.281 1 95 182 LYS B O 1
ATOM 3939 N N . ALA B 1 183 ? -7.875 -21.141 -16.359 1 91.62 183 ALA B N 1
ATOM 3940 C CA . ALA B 1 183 ? -8.086 -21.344 -14.93 1 91.62 183 ALA B CA 1
ATOM 3941 C C . ALA B 1 183 ? -6.785 -21.75 -14.234 1 91.62 183 ALA B C 1
ATOM 3943 O O . ALA B 1 183 ? -6.484 -21.281 -13.141 1 91.62 183 ALA B O 1
ATOM 3944 N N . GLY B 1 184 ? -6.008 -22.5 -14.82 1 91.25 184 GLY B N 1
ATOM 3945 C CA . GLY B 1 184 ? -4.766 -22.938 -14.195 1 91.25 184 GLY B CA 1
ATOM 3946 C C . GLY B 1 184 ? -3.654 -21.906 -14.305 1 91.25 184 GLY B C 1
ATOM 3947 O O . GLY B 1 184 ? -2.641 -22.016 -13.609 1 91.25 184 GLY B O 1
ATOM 3948 N N . GLY B 1 185 ? -3.908 -20.859 -14.969 1 94.94 185 GLY B N 1
ATOM 3949 C CA . GLY B 1 185 ? -2.857 -19.891 -15.211 1 94.94 185 GLY B CA 1
ATOM 3950 C C . GLY B 1 185 ? -3.127 -18.547 -14.562 1 94.94 185 GLY B C 1
ATOM 3951 O O . GLY B 1 185 ? -2.307 -17.625 -14.656 1 94.94 185 GLY B O 1
ATOM 3952 N N . ARG B 1 186 ? -4.316 -18.422 -13.93 1 97.88 186 ARG B N 1
ATOM 3953 C CA . ARG B 1 186 ? -4.68 -17.156 -13.289 1 97.88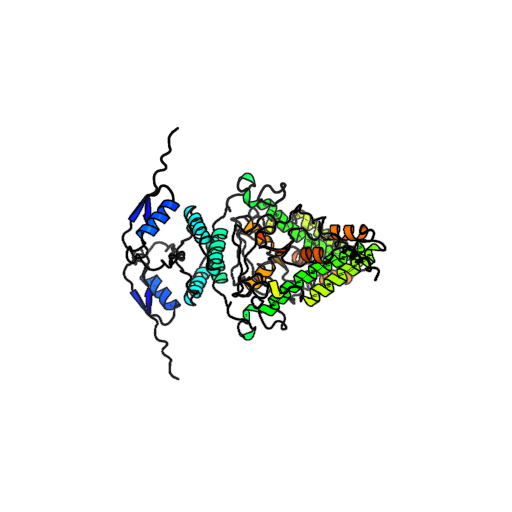 186 ARG B CA 1
ATOM 3954 C C . ARG B 1 186 ? -4.883 -17.344 -11.789 1 97.88 186 ARG B C 1
ATOM 3956 O O . ARG B 1 186 ? -5.156 -18.469 -11.328 1 97.88 186 ARG B O 1
ATOM 3963 N N . LEU B 1 187 ? -4.742 -16.281 -11.055 1 98.19 187 LEU B N 1
ATOM 3964 C CA . LEU B 1 187 ? -4.867 -16.344 -9.602 1 98.19 187 LEU B CA 1
ATOM 3965 C C . LEU B 1 187 ? -6.219 -15.789 -9.148 1 98.19 187 LEU B C 1
ATOM 3967 O O . LEU B 1 187 ? -6.449 -15.609 -7.953 1 98.19 187 LEU B O 1
ATOM 3971 N N . CYS B 1 188 ? -7.082 -15.453 -10.102 1 98 188 CYS B N 1
ATOM 3972 C CA . CYS B 1 188 ? -8.383 -14.898 -9.758 1 98 188 CYS B CA 1
ATOM 3973 C C . CYS B 1 188 ? -9.508 -15.734 -10.359 1 98 188 CYS B C 1
ATOM 3975 O O . CYS B 1 188 ? -9.258 -16.625 -11.164 1 98 188 CYS B O 1
ATOM 3977 N N . THR B 1 189 ? -10.734 -15.57 -9.859 1 96.62 189 THR B N 1
ATOM 3978 C CA . THR B 1 189 ? -11.914 -16.172 -10.477 1 96.62 189 THR B CA 1
ATOM 3979 C C . THR B 1 189 ? -12.18 -15.555 -11.844 1 96.62 189 THR B C 1
ATOM 3981 O O . THR B 1 189 ? -11.578 -14.531 -12.203 1 96.62 189 THR B O 1
ATOM 3984 N N . PRO B 1 190 ? -13.055 -16.172 -12.555 1 96.12 190 PRO B N 1
ATOM 3985 C CA . PRO B 1 190 ? -13.367 -15.602 -13.867 1 96.12 190 PRO B CA 1
ATOM 3986 C C . PRO B 1 190 ? -13.914 -14.18 -13.781 1 96.12 190 PRO B C 1
ATOM 3988 O O . PRO B 1 190 ? -13.789 -13.406 -14.734 1 96.12 190 PRO B O 1
ATOM 3991 N N . GLU B 1 191 ? -14.484 -13.805 -12.617 1 95.94 191 GLU B N 1
ATOM 3992 C CA . GLU B 1 191 ? -15.039 -12.461 -12.438 1 95.94 191 GLU B CA 1
ATOM 3993 C C . GLU B 1 191 ? -13.953 -11.469 -12.031 1 95.94 191 GLU B C 1
ATOM 3995 O O . GLU B 1 191 ? -14.164 -10.258 -12.062 1 95.94 191 GLU B O 1
ATOM 4000 N N . GLY B 1 192 ? -12.758 -12.031 -11.602 1 98.06 192 GLY B N 1
ATOM 4001 C CA . GLY B 1 192 ? -11.656 -11.133 -11.273 1 98.06 192 GLY B CA 1
ATOM 4002 C C . GLY B 1 192 ? -11.406 -11.023 -9.789 1 98.06 192 GLY B C 1
ATOM 4003 O O . GLY B 1 192 ? -10.703 -10.117 -9.336 1 98.06 192 GLY B O 1
ATOM 4004 N N . TRP B 1 193 ? -11.961 -11.977 -9 1 97.81 193 TRP B N 1
ATOM 4005 C CA . TRP B 1 193 ? -11.758 -11.945 -7.559 1 97.81 193 TRP B CA 1
ATOM 4006 C C . TRP B 1 193 ? -10.461 -12.641 -7.176 1 97.81 193 TRP B C 1
ATOM 4008 O O . TRP B 1 193 ? -10.266 -13.82 -7.488 1 97.81 193 TRP B O 1
ATOM 4018 N N . PHE B 1 194 ? -9.609 -11.922 -6.547 1 98.38 194 PHE B N 1
ATOM 4019 C CA . PHE B 1 194 ? -8.367 -12.461 -5.988 1 98.38 194 PHE B CA 1
ATOM 4020 C C . PHE B 1 194 ? -8.516 -12.711 -4.492 1 98.38 194 PHE B C 1
ATOM 4022 O O . PHE B 1 194 ? -9.07 -11.883 -3.77 1 98.38 194 PHE B O 1
ATOM 4029 N N . SER B 1 195 ? -8.031 -13.805 -4.055 1 97 195 SER B N 1
ATOM 4030 C CA . SER B 1 195 ? -8.047 -14.141 -2.637 1 97 195 SER B CA 1
ATOM 4031 C C . SER B 1 195 ? -6.629 -14.242 -2.078 1 97 195 SER B C 1
ATOM 4033 O O . SER B 1 195 ? -5.734 -14.781 -2.736 1 97 195 SER B O 1
ATOM 4035 N N . CYS B 1 196 ? -6.484 -13.633 -0.93 1 97.75 196 CYS B N 1
ATOM 4036 C CA . CYS B 1 196 ? -5.215 -13.75 -0.226 1 97.75 196 CYS B CA 1
ATOM 4037 C C . CYS B 1 196 ? -4.918 -15.195 0.14 1 97.75 196 CYS B C 1
ATOM 4039 O O . CYS B 1 196 ? -5.793 -15.906 0.645 1 97.75 196 CYS B O 1
ATOM 4041 N N . GLN B 1 197 ? -3.713 -15.617 -0.084 1 97.62 197 GLN B N 1
ATOM 4042 C CA . GLN B 1 197 ? -3.338 -17 0.153 1 97.62 197 GLN B CA 1
ATOM 4043 C C . GLN B 1 197 ? -2.705 -17.172 1.532 1 97.62 197 GLN B C 1
ATOM 4045 O O . GLN B 1 197 ? -2.254 -18.266 1.883 1 97.62 197 GLN B O 1
ATOM 4050 N N . GLY B 1 198 ? -2.605 -16.094 2.283 1 96.5 198 GLY B N 1
ATOM 4051 C CA . GLY B 1 198 ? -2.068 -16.141 3.633 1 96.5 198 GLY B CA 1
ATOM 4052 C C . GLY B 1 198 ? -0.561 -15.977 3.682 1 96.5 198 GLY B C 1
ATOM 4053 O O . GLY B 1 198 ? 0.11 -16.047 2.648 1 96.5 198 GLY B O 1
ATOM 4054 N N . PRO B 1 199 ? -0.009 -15.758 4.906 1 96.44 199 PRO B N 1
ATOM 4055 C CA . PRO B 1 199 ? 1.443 -15.648 5.059 1 96.44 199 PRO B CA 1
ATOM 4056 C C . PRO B 1 199 ? 2.184 -16.906 4.613 1 96.44 199 PRO B C 1
ATOM 4058 O O . PRO B 1 199 ? 1.566 -17.953 4.422 1 96.44 199 PRO B O 1
ATOM 4061 N N . PHE B 1 200 ? 3.469 -16.766 4.484 1 96.38 200 PHE B N 1
ATOM 4062 C CA . PHE B 1 200 ? 4.289 -17.812 3.891 1 96.38 200 PHE B CA 1
ATOM 4063 C C . PHE B 1 200 ? 4.219 -19.094 4.719 1 96.38 200 PHE B C 1
ATOM 4065 O O . PHE B 1 200 ? 4.398 -20.188 4.191 1 96.38 200 PHE B O 1
ATOM 4072 N N . ASP B 1 201 ? 3.924 -18.938 6.008 1 95.06 201 ASP B N 1
ATOM 4073 C CA . ASP B 1 201 ? 4.07 -20.062 6.926 1 95.06 201 ASP B CA 1
ATOM 4074 C C . ASP B 1 201 ? 2.723 -20.719 7.223 1 95.06 201 ASP B C 1
ATOM 4076 O O . ASP B 1 201 ? 2.615 -21.562 8.109 1 95.06 201 ASP B O 1
ATOM 4080 N N . VAL B 1 202 ? 1.663 -20.281 6.57 1 94.94 202 VAL B N 1
ATOM 4081 C CA . VAL B 1 202 ? 0.357 -20.906 6.727 1 94.94 202 VAL B CA 1
ATOM 4082 C C . VAL B 1 202 ? -0.242 -21.203 5.355 1 94.94 202 VAL B C 1
ATOM 4084 O O . VAL B 1 202 ? 0.193 -20.656 4.348 1 94.94 202 VAL B O 1
ATOM 4087 N N . ASP B 1 203 ? -1.252 -22.016 5.309 1 92.38 203 ASP B N 1
ATOM 4088 C CA . ASP B 1 203 ? -1.792 -22.5 4.039 1 92.38 203 ASP B CA 1
ATOM 4089 C C . ASP B 1 203 ? -2.863 -21.547 3.504 1 92.38 203 ASP B C 1
ATOM 4091 O O . ASP B 1 203 ? -3.047 -21.438 2.291 1 92.38 203 ASP B O 1
ATOM 4095 N N . ASP B 1 204 ? -3.541 -20.875 4.406 1 93.69 204 ASP B N 1
ATOM 4096 C CA . ASP B 1 204 ? -4.648 -20.031 3.969 1 93.69 204 ASP B CA 1
ATOM 4097 C C . ASP B 1 204 ? -4.703 -18.734 4.773 1 93.69 204 ASP B C 1
ATOM 4099 O O . ASP B 1 204 ? -4.078 -18.625 5.832 1 93.69 204 ASP B O 1
ATOM 4103 N N . CYS B 1 205 ? -5.383 -17.844 4.258 1 95.5 205 CYS B N 1
ATOM 4104 C CA . CYS B 1 205 ? -5.59 -16.547 4.91 1 95.5 205 CYS B CA 1
ATOM 4105 C C . CYS B 1 205 ? -6.707 -16.641 5.941 1 95.5 205 CYS B C 1
ATOM 4107 O O . CYS B 1 205 ? -7.875 -16.797 5.586 1 95.5 205 CYS B O 1
ATOM 4109 N N . ALA B 1 206 ? -6.402 -16.438 7.176 1 90.94 206 ALA B N 1
ATOM 4110 C CA . ALA B 1 206 ? -7.387 -16.531 8.25 1 90.94 206 ALA B CA 1
ATOM 4111 C C . ALA B 1 206 ? -8.406 -15.398 8.164 1 90.94 206 ALA B C 1
ATOM 4113 O O . ALA B 1 206 ? -9.57 -15.57 8.539 1 90.94 206 ALA B O 1
ATOM 4114 N N . SER B 1 207 ? -8.016 -14.273 7.648 1 92.19 207 SER B N 1
ATOM 4115 C CA . SER B 1 207 ? -8.875 -13.094 7.578 1 92.19 207 SER B CA 1
ATOM 4116 C C . SER B 1 207 ? -9.695 -13.094 6.289 1 92.19 207 SER B C 1
ATOM 4118 O O . SER B 1 207 ? -10.547 -12.219 6.094 1 92.19 207 SER B O 1
ATOM 4120 N N . ARG B 1 208 ? -9.359 -14.031 5.348 1 94.12 208 ARG B N 1
ATOM 4121 C CA . ARG B 1 208 ? -10.07 -14.172 4.078 1 94.12 208 ARG B CA 1
ATOM 4122 C C . ARG B 1 208 ? -10.07 -12.859 3.303 1 94.12 208 ARG B C 1
ATOM 4124 O O . ARG B 1 208 ? -11.117 -12.414 2.824 1 94.12 208 ARG B O 1
ATOM 4131 N N . HIS B 1 209 ? -8.93 -12.25 3.258 1 95.81 209 HIS B N 1
ATOM 4132 C CA . HIS B 1 209 ? -8.805 -11.039 2.449 1 95.81 209 HIS B CA 1
ATOM 4133 C C . HIS B 1 209 ? -9.078 -11.328 0.977 1 95.81 209 HIS B C 1
ATOM 4135 O O . HIS B 1 209 ? -8.656 -12.359 0.454 1 95.81 209 HIS B O 1
ATOM 4141 N N . SER B 1 210 ? -9.805 -10.516 0.331 1 97 210 SER B N 1
ATOM 4142 C CA . SER B 1 210 ? -10.07 -10.633 -1.1 1 97 210 SER B CA 1
ATOM 4143 C C . SER B 1 210 ? -10.227 -9.266 -1.75 1 97 210 SER B C 1
ATOM 4145 O O . SER B 1 210 ? -10.43 -8.266 -1.061 1 97 210 SER B O 1
ATOM 4147 N N . ILE B 1 211 ? -10.078 -9.219 -3.039 1 97.81 211 ILE B N 1
ATOM 4148 C CA . ILE B 1 211 ? -10.188 -7.965 -3.777 1 97.81 211 ILE B CA 1
ATOM 4149 C C . ILE B 1 211 ? -10.492 -8.258 -5.242 1 97.81 211 ILE B C 1
ATOM 4151 O O . ILE B 1 211 ? -10.117 -9.305 -5.766 1 97.81 211 ILE B O 1
ATOM 4155 N N . ASN B 1 212 ? -11.242 -7.43 -5.855 1 98.19 212 ASN B N 1
ATOM 4156 C CA . ASN B 1 212 ? -11.438 -7.465 -7.297 1 98.19 212 ASN B CA 1
ATOM 4157 C C . ASN B 1 212 ? -10.953 -6.18 -7.965 1 98.19 212 ASN B C 1
ATOM 4159 O O . ASN B 1 212 ? -11.688 -5.191 -8.031 1 98.19 212 ASN B O 1
ATOM 4163 N N . PRO B 1 213 ? -9.727 -6.207 -8.469 1 98.56 213 PRO B N 1
ATOM 4164 C CA . PRO B 1 213 ? -9.164 -4.996 -9.078 1 98.56 213 PRO B CA 1
ATOM 4165 C C . PRO B 1 213 ? -9.875 -4.613 -10.375 1 98.56 213 PRO B C 1
ATOM 4167 O O . PRO B 1 213 ? -9.641 -3.529 -10.914 1 98.56 213 PRO B O 1
ATOM 4170 N N . TYR B 1 214 ? -10.758 -5.445 -10.859 1 98.5 214 TYR B N 1
ATOM 4171 C CA . TYR B 1 214 ? -11.531 -5.141 -12.062 1 98.5 214 TYR B CA 1
ATOM 4172 C C . TYR B 1 214 ? -12.75 -4.297 -11.719 1 98.5 214 TYR B C 1
ATOM 4174 O O . TYR B 1 214 ? -13.438 -3.795 -12.617 1 98.5 214 TYR B O 1
ATOM 4182 N N . SER B 1 215 ? -13.055 -4.09 -10.492 1 97.25 215 SER B N 1
ATOM 4183 C CA . SER B 1 215 ? -14.305 -3.494 -10.031 1 97.25 215 SER B CA 1
ATOM 4184 C C . SER B 1 215 ? -14.305 -1.983 -10.25 1 97.25 215 SER B C 1
ATOM 4186 O O . SER B 1 215 ? -15.25 -1.432 -10.812 1 97.25 215 SER B O 1
ATOM 4188 N N . ASN B 1 216 ? -13.328 -1.319 -9.727 1 97 216 ASN B N 1
ATOM 4189 C CA . ASN B 1 216 ? -13.227 0.134 -9.812 1 97 216 ASN B CA 1
ATOM 4190 C C . ASN B 1 216 ? -11.789 0.61 -9.625 1 97 216 ASN B C 1
ATOM 4192 O O . ASN B 1 216 ? -10.898 -0.19 -9.336 1 97 216 ASN B O 1
ATOM 4196 N N . ARG B 1 217 ? -11.523 1.848 -9.836 1 97.25 217 ARG B N 1
ATOM 4197 C CA . ARG B 1 217 ? -10.18 2.43 -9.82 1 97.25 217 ARG B CA 1
ATOM 4198 C C . ARG B 1 217 ? -9.516 2.23 -8.461 1 97.25 217 ARG B C 1
ATOM 4200 O O . ARG B 1 217 ? -8.344 1.86 -8.391 1 97.25 217 ARG B O 1
ATOM 4207 N N . GLU B 1 218 ? -10.219 2.479 -7.434 1 96.31 218 GLU B N 1
ATOM 4208 C CA . GLU B 1 218 ? -9.648 2.365 -6.098 1 96.31 218 GLU B CA 1
ATOM 4209 C C . GLU B 1 218 ? -9.188 0.938 -5.812 1 96.31 218 GLU B C 1
ATOM 4211 O O . GLU B 1 218 ? -8.102 0.726 -5.27 1 96.31 218 GLU B O 1
ATOM 4216 N N . SER B 1 219 ? -9.984 -0.005 -6.164 1 97.62 219 SER B N 1
ATOM 4217 C CA . SER B 1 219 ? -9.586 -1.4 -5.992 1 97.62 219 SER B CA 1
ATOM 4218 C C . SER B 1 219 ? -8.344 -1.731 -6.809 1 97.62 219 SER B C 1
ATOM 4220 O O . SER B 1 219 ? -7.484 -2.492 -6.359 1 97.62 219 SER B O 1
ATOM 4222 N N . ARG B 1 220 ? -8.359 -1.2 -8 1 98.25 220 ARG B N 1
ATOM 4223 C CA . ARG B 1 220 ? -7.176 -1.38 -8.836 1 98.25 220 ARG B CA 1
ATOM 4224 C C . ARG B 1 220 ? -5.93 -0.852 -8.141 1 98.25 220 ARG B C 1
ATOM 4226 O O . ARG B 1 220 ? -4.91 -1.543 -8.07 1 98.25 220 ARG B O 1
ATOM 4233 N N . VAL B 1 221 ? -5.992 0.297 -7.598 1 97.25 221 VAL B N 1
ATOM 4234 C CA . VAL B 1 221 ? -4.863 0.924 -6.918 1 97.25 221 VAL B CA 1
ATOM 4235 C C . VAL B 1 221 ? -4.504 0.125 -5.668 1 97.25 221 VAL B C 1
ATOM 4237 O O . VAL B 1 221 ? -3.328 -0.154 -5.418 1 97.25 221 VAL B O 1
ATOM 4240 N N . LEU B 1 222 ? -5.496 -0.249 -4.887 1 97.5 222 LEU B N 1
ATOM 4241 C CA . LEU B 1 222 ? -5.27 -1.008 -3.66 1 97.5 222 LEU B CA 1
ATOM 4242 C C . LEU B 1 222 ? -4.59 -2.34 -3.965 1 97.5 222 LEU B C 1
ATOM 4244 O O . LEU B 1 222 ? -3.777 -2.822 -3.174 1 97.5 222 LEU B O 1
ATOM 4248 N N . PHE B 1 223 ? -4.941 -2.965 -5.125 1 98.56 223 PHE B N 1
ATOM 4249 C CA . PHE B 1 223 ? -4.363 -4.25 -5.508 1 98.56 223 PHE B CA 1
ATOM 4250 C C . PHE B 1 223 ? -2.857 -4.133 -5.695 1 98.56 223 PHE B C 1
ATOM 4252 O O . PHE B 1 223 ? -2.125 -5.105 -5.5 1 98.56 223 PHE B O 1
ATOM 4259 N N . SER B 1 224 ? -2.373 -2.971 -6.062 1 97.06 224 SER B N 1
ATOM 4260 C CA . SER B 1 224 ? -0.938 -2.771 -6.242 1 97.06 224 SER B CA 1
ATOM 4261 C C . SER B 1 224 ? -0.184 -2.947 -4.93 1 97.06 224 SER B C 1
ATOM 4263 O O . SER B 1 224 ? 1.034 -3.139 -4.93 1 97.06 224 SER B O 1
ATOM 4265 N N . THR B 1 225 ? -0.927 -2.852 -3.779 1 97.12 225 THR B N 1
ATOM 4266 C CA . THR B 1 225 ? -0.28 -3.014 -2.48 1 97.12 225 THR B CA 1
ATOM 4267 C C . THR B 1 225 ? -0.164 -4.488 -2.115 1 97.12 225 THR B C 1
ATOM 4269 O O . THR B 1 225 ? 0.488 -4.84 -1.129 1 97.12 225 THR B O 1
ATOM 4272 N N . TRP B 1 226 ? -0.859 -5.32 -2.828 1 98.19 226 TRP B N 1
ATOM 4273 C CA . TRP B 1 226 ? -0.709 -6.758 -2.617 1 98.19 226 TRP B CA 1
ATOM 4274 C C . TRP B 1 226 ? 0.652 -7.242 -3.104 1 98.19 226 TRP B C 1
ATOM 4276 O O . TRP B 1 226 ? 1.267 -6.613 -3.971 1 98.19 226 TRP B O 1
ATOM 4286 N N . ASN B 1 227 ? 1.087 -8.336 -2.549 1 97.19 227 ASN B N 1
ATOM 4287 C CA . ASN B 1 227 ? 2.432 -8.797 -2.873 1 97.19 227 ASN B CA 1
ATOM 4288 C C . ASN B 1 227 ? 2.422 -10.242 -3.367 1 97.19 227 ASN B C 1
ATOM 4290 O O . ASN B 1 227 ? 1.521 -11.008 -3.029 1 97.19 227 ASN B O 1
ATOM 4294 N N . LEU B 1 228 ? 3.279 -10.57 -4.273 1 97.81 228 LEU B N 1
ATOM 4295 C CA . LEU B 1 228 ? 3.697 -11.945 -4.523 1 97.81 228 LEU B CA 1
ATOM 4296 C C . LEU B 1 228 ? 4.914 -12.305 -3.68 1 97.81 228 LEU B C 1
ATOM 4298 O O . LEU B 1 228 ? 6.051 -12.016 -4.062 1 97.81 228 LEU B O 1
ATOM 4302 N N . ASP B 1 229 ? 4.637 -12.891 -2.553 1 97.25 229 ASP B N 1
ATOM 4303 C CA . ASP B 1 229 ? 5.676 -13.156 -1.563 1 97.25 229 ASP B CA 1
ATOM 4304 C C . ASP B 1 229 ? 6.359 -14.492 -1.837 1 97.25 229 ASP B C 1
ATOM 4306 O O . ASP B 1 229 ? 5.691 -15.508 -2.055 1 97.25 229 ASP B O 1
ATOM 4310 N N . HIS B 1 230 ? 7.66 -14.516 -1.897 1 98.12 230 HIS B N 1
ATOM 4311 C CA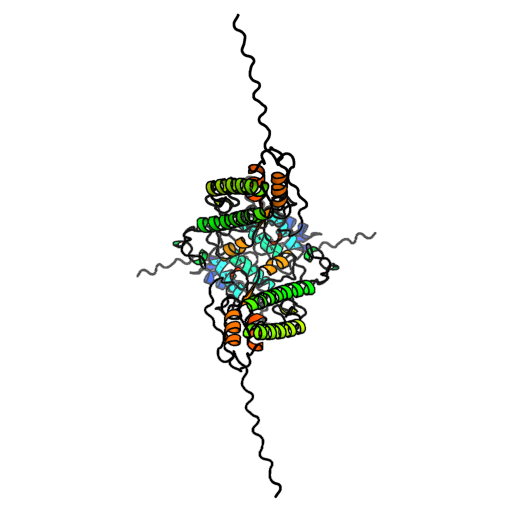 . HIS B 1 230 ? 8.422 -15.758 -2.027 1 98.12 230 HIS B CA 1
ATOM 4312 C C . HIS B 1 230 ? 8.422 -16.547 -0.72 1 98.12 230 HIS B C 1
ATOM 4314 O O . HIS B 1 230 ? 8.906 -16.047 0.303 1 98.12 230 HIS B O 1
ATOM 4320 N N . ILE B 1 231 ? 7.945 -17.734 -0.749 1 97.88 231 ILE B N 1
ATOM 4321 C CA . ILE B 1 231 ? 7.957 -18.594 0.435 1 97.88 231 ILE B CA 1
ATOM 4322 C C . ILE B 1 231 ? 9.398 -18.859 0.864 1 97.88 231 ILE B C 1
ATOM 4324 O O . ILE B 1 231 ? 9.758 -18.641 2.025 1 97.88 231 ILE B O 1
ATOM 4328 N N . ILE B 1 232 ? 10.141 -19.406 -0.036 1 98.44 232 ILE B N 1
ATOM 4329 C CA . ILE B 1 232 ? 11.586 -19.375 0.127 1 98.44 232 ILE B CA 1
ATOM 4330 C C . ILE B 1 232 ? 12.125 -18.031 -0.346 1 98.44 232 ILE B C 1
ATOM 4332 O O . ILE B 1 232 ? 12.023 -17.703 -1.528 1 98.44 232 ILE B O 1
ATOM 4336 N N . GLU B 1 233 ? 12.758 -17.281 0.499 1 97.81 233 GLU B N 1
ATOM 4337 C CA . GLU B 1 233 ? 13.078 -15.875 0.268 1 97.81 233 GLU B CA 1
ATOM 4338 C C . GLU B 1 233 ? 14.016 -15.711 -0.928 1 97.81 233 GLU B C 1
ATOM 4340 O O . GLU B 1 233 ? 14.992 -16.453 -1.062 1 97.81 233 GLU B O 1
ATOM 4345 N N . LYS B 1 234 ? 13.766 -14.719 -1.72 1 97.31 234 LYS B N 1
ATOM 4346 C CA . LYS B 1 234 ? 14.508 -14.438 -2.943 1 97.31 234 LYS B CA 1
ATOM 4347 C C . LYS B 1 234 ? 15.922 -13.945 -2.627 1 97.31 234 LYS B C 1
ATOM 4349 O O . LYS B 1 234 ? 16.891 -14.656 -2.859 1 97.31 234 LYS B O 1
ATOM 4354 N N . ARG B 1 235 ? 16 -12.852 -1.879 1 94.31 235 ARG B N 1
ATOM 4355 C CA . ARG B 1 235 ? 17.25 -12.141 -1.694 1 94.31 235 ARG B CA 1
ATOM 4356 C C . ARG B 1 235 ? 18.141 -12.852 -0.675 1 94.31 235 ARG B C 1
ATOM 4358 O O . ARG B 1 235 ? 19.359 -12.945 -0.86 1 94.31 235 ARG B O 1
ATOM 4365 N N . ARG B 1 236 ? 17.594 -13.453 0.294 1 94.81 236 ARG B N 1
ATOM 4366 C CA . ARG B 1 236 ? 18.375 -13.977 1.409 1 94.81 236 ARG B CA 1
ATOM 4367 C C . ARG B 1 236 ? 18.672 -15.461 1.219 1 94.81 236 ARG B C 1
ATOM 4369 O O . ARG B 1 236 ? 19.578 -16 1.869 1 94.81 236 ARG B O 1
ATOM 4376 N N . THR B 1 237 ? 17.938 -16.109 0.311 1 97.25 237 THR B N 1
ATOM 4377 C CA . THR B 1 237 ? 18.094 -17.562 0.268 1 97.25 237 THR B CA 1
ATOM 4378 C C . THR B 1 237 ? 18.266 -18.047 -1.169 1 97.25 237 THR B C 1
ATOM 4380 O O . THR B 1 237 ? 19.312 -18.609 -1.515 1 97.25 237 THR B O 1
ATOM 4383 N N . VAL B 1 238 ? 17.344 -17.828 -2.061 1 98.12 238 VAL B N 1
ATOM 4384 C CA . VAL B 1 238 ? 17.344 -18.438 -3.385 1 98.12 238 VAL B CA 1
ATOM 4385 C C . VAL B 1 238 ? 18.531 -17.938 -4.195 1 98.12 238 VAL B C 1
ATOM 4387 O O . VAL B 1 238 ? 19.297 -18.734 -4.746 1 98.12 238 VAL B O 1
ATOM 4390 N N . VAL B 1 239 ? 18.719 -16.641 -4.211 1 97.19 239 VAL B N 1
ATOM 4391 C CA . VAL B 1 239 ? 19.75 -16.031 -5.051 1 97.19 239 VAL B CA 1
ATOM 4392 C C . VAL B 1 239 ? 21.141 -16.422 -4.52 1 97.19 239 VAL B C 1
ATOM 4394 O O . VAL B 1 239 ? 21.984 -16.891 -5.273 1 97.19 239 VAL B O 1
ATOM 4397 N N . PRO B 1 240 ? 21.359 -16.297 -3.191 1 95.62 240 PRO B N 1
ATOM 4398 C CA . PRO B 1 240 ? 22.656 -16.734 -2.678 1 95.62 240 PRO B CA 1
ATOM 4399 C C . PRO B 1 240 ? 22.906 -18.234 -2.916 1 95.62 240 PRO B C 1
ATOM 4401 O O . PRO B 1 240 ? 24.031 -18.641 -3.213 1 95.62 240 PRO B O 1
ATOM 4404 N N . THR B 1 241 ? 21.906 -19.047 -2.793 1 97.19 241 THR B N 1
ATOM 4405 C CA . THR B 1 241 ? 22.047 -20.484 -3.031 1 97.19 241 THR B CA 1
ATOM 4406 C C . THR B 1 241 ? 22.391 -20.75 -4.492 1 97.19 241 THR B C 1
ATOM 4408 O O . THR B 1 241 ? 23.234 -21.609 -4.789 1 97.19 241 THR B O 1
ATOM 4411 N N . LEU B 1 242 ? 21.75 -20.094 -5.387 1 97.25 242 LEU B N 1
ATOM 4412 C CA . LEU B 1 242 ? 22.062 -20.203 -6.809 1 97.25 242 LEU B CA 1
ATOM 4413 C C . LEU B 1 242 ? 23.516 -19.828 -7.078 1 97.25 242 LEU B C 1
ATOM 4415 O O . LEU B 1 242 ? 24.234 -20.562 -7.758 1 97.25 242 LEU B O 1
ATOM 4419 N N . ALA B 1 243 ? 23.922 -18.703 -6.504 1 95.56 243 ALA B N 1
ATOM 4420 C CA . ALA B 1 243 ? 25.297 -18.25 -6.672 1 95.56 243 ALA B CA 1
ATOM 4421 C C . ALA B 1 243 ? 26.297 -19.297 -6.141 1 95.56 243 ALA B C 1
ATOM 4423 O O . ALA B 1 243 ? 27.281 -19.609 -6.801 1 95.56 243 ALA B O 1
ATOM 4424 N N . ALA B 1 244 ? 26.016 -19.812 -5.008 1 94.69 244 ALA B N 1
ATOM 4425 C CA . ALA B 1 244 ? 26.875 -20.828 -4.402 1 94.69 244 ALA B CA 1
ATOM 4426 C C . ALA B 1 244 ? 26.906 -22.109 -5.246 1 94.69 244 ALA B C 1
ATOM 4428 O O . ALA B 1 244 ? 27.953 -22.734 -5.398 1 94.69 244 ALA B O 1
ATOM 4429 N N . ALA B 1 245 ? 25.75 -22.484 -5.758 1 96 245 ALA B N 1
ATOM 4430 C CA . ALA B 1 245 ? 25.656 -23.672 -6.602 1 96 245 ALA B CA 1
ATOM 4431 C C . ALA B 1 245 ? 26.5 -23.516 -7.863 1 96 245 ALA B C 1
ATOM 4433 O O . ALA B 1 245 ? 27.156 -24.453 -8.305 1 96 245 ALA B O 1
ATOM 4434 N N . VAL B 1 246 ? 26.5 -22.359 -8.422 1 95.38 246 VAL B N 1
ATOM 4435 C CA . VAL B 1 246 ? 27.266 -22.078 -9.633 1 95.38 246 VAL B CA 1
ATOM 4436 C C . VAL B 1 246 ? 28.766 -22.141 -9.312 1 95.38 246 VAL B C 1
ATOM 4438 O O . VAL B 1 246 ? 29.531 -22.766 -10.055 1 95.38 246 VAL B O 1
ATOM 4441 N N . ARG B 1 247 ? 29.172 -21.578 -8.211 1 93.44 247 ARG B N 1
ATOM 4442 C CA . ARG B 1 247 ? 30.562 -21.578 -7.801 1 93.44 247 ARG B CA 1
ATOM 4443 C C . ARG B 1 247 ? 31.062 -22.984 -7.508 1 93.44 247 ARG B C 1
ATOM 4445 O O . ARG B 1 247 ? 32.188 -23.328 -7.809 1 93.44 247 ARG B O 1
ATOM 4452 N N . GLY B 1 248 ? 30.188 -23.734 -6.996 1 91.75 248 GLY B N 1
ATOM 4453 C CA . GLY B 1 248 ? 30.578 -25.062 -6.539 1 91.75 248 GLY B CA 1
ATOM 4454 C C . GLY B 1 248 ? 30.188 -26.156 -7.508 1 91.75 248 GLY B C 1
ATOM 4455 O O . GLY B 1 248 ? 30.141 -27.328 -7.133 1 91.75 248 GLY B O 1
ATOM 4456 N N . ALA B 1 249 ? 29.875 -25.844 -8.688 1 91.19 249 ALA B N 1
ATOM 4457 C CA . ALA B 1 249 ? 29.312 -26.812 -9.617 1 91.19 249 ALA B CA 1
ATOM 4458 C C . ALA B 1 249 ? 30.297 -27.953 -9.891 1 91.19 249 ALA B C 1
ATOM 4460 O O . ALA B 1 249 ? 29.906 -29.094 -10.078 1 91.19 249 ALA B O 1
ATOM 4461 N N . GLN B 1 250 ? 31.594 -27.719 -9.836 1 88.69 250 GLN B N 1
ATOM 4462 C CA . GLN B 1 250 ? 32.625 -28.734 -10.055 1 88.69 250 GLN B CA 1
ATOM 4463 C C . GLN B 1 250 ? 32.219 -29.688 -11.18 1 88.69 250 GLN B C 1
ATOM 4465 O O . GLN B 1 250 ? 32.219 -30.906 -11 1 88.69 250 GLN B O 1
ATOM 4470 N N . GLY B 1 251 ? 31.828 -29.188 -12.367 1 87.88 251 GLY B N 1
ATOM 4471 C CA . GLY B 1 251 ? 31.516 -29.969 -13.555 1 87.88 251 GLY B CA 1
ATOM 4472 C C . GLY B 1 251 ? 30.062 -30.375 -13.641 1 87.88 251 GLY B C 1
ATOM 4473 O O . GLY B 1 251 ? 29.609 -30.875 -14.68 1 87.88 251 GLY B O 1
ATOM 4474 N N . ARG B 1 252 ? 29.328 -30.219 -12.602 1 93.69 252 ARG B N 1
ATOM 4475 C CA . ARG B 1 252 ? 27.891 -30.484 -12.609 1 93.69 252 ARG B CA 1
ATOM 4476 C C . ARG B 1 252 ? 27.125 -29.344 -13.258 1 93.69 252 ARG B C 1
ATOM 4478 O O . ARG B 1 252 ? 27.641 -28.234 -13.367 1 93.69 252 ARG B O 1
ATOM 4485 N N . GLU B 1 253 ? 25.969 -29.688 -13.734 1 94.75 253 GLU B N 1
ATOM 4486 C CA . GLU B 1 253 ? 25.109 -28.672 -14.328 1 94.75 253 GLU B CA 1
ATOM 4487 C C . GLU B 1 253 ? 24.047 -28.203 -13.336 1 94.75 253 GLU B C 1
ATOM 4489 O O . GLU B 1 253 ? 23.25 -29 -12.836 1 94.75 253 GLU B O 1
ATOM 4494 N N . VAL B 1 254 ? 24.016 -26.969 -13.062 1 96.69 254 VAL B N 1
ATOM 4495 C CA . VAL B 1 254 ? 23.016 -26.391 -12.156 1 96.69 254 VAL B CA 1
ATOM 4496 C C . VAL B 1 254 ? 21.625 -26.562 -12.75 1 96.69 254 VAL B C 1
ATOM 4498 O O . VAL B 1 254 ? 21.422 -26.344 -13.945 1 96.69 254 VAL B O 1
ATOM 4501 N N . ASP B 1 255 ? 20.688 -27.031 -11.969 1 97.81 255 ASP B N 1
ATOM 4502 C CA . ASP B 1 255 ? 19.281 -27.109 -12.398 1 97.81 255 ASP B CA 1
ATOM 4503 C C . ASP B 1 255 ? 18.625 -25.734 -12.359 1 97.81 255 ASP B C 1
ATOM 4505 O O . ASP B 1 255 ? 17.812 -25.453 -11.477 1 97.81 255 ASP B O 1
ATOM 4509 N N . TRP B 1 256 ? 18.828 -24.969 -13.375 1 97.75 256 TRP B N 1
ATOM 4510 C CA . TRP B 1 256 ? 18.344 -23.594 -13.375 1 97.75 256 TRP B CA 1
ATOM 4511 C C . TRP B 1 256 ? 16.828 -23.547 -13.438 1 97.75 256 TRP B C 1
ATOM 4513 O O . TRP B 1 256 ? 16.203 -22.562 -13.039 1 97.75 256 TRP B O 1
ATOM 4523 N N . GLU B 1 257 ? 16.141 -24.609 -13.906 1 98.12 257 GLU B N 1
ATOM 4524 C CA . GLU B 1 257 ? 14.688 -24.641 -13.953 1 98.12 257 GLU B CA 1
ATOM 4525 C C . GLU B 1 257 ? 14.086 -24.719 -12.555 1 98.12 257 GLU B C 1
ATOM 4527 O O . GLU B 1 257 ? 13.008 -24.172 -12.305 1 98.12 257 GLU B O 1
ATOM 4532 N N . TYR B 1 258 ? 14.781 -25.469 -11.695 1 98.44 258 TYR B N 1
ATOM 4533 C CA . TYR B 1 258 ? 14.375 -25.484 -10.289 1 98.44 258 TYR B CA 1
ATOM 4534 C C . TYR B 1 258 ? 14.359 -24.062 -9.719 1 98.44 258 TYR B C 1
ATOM 4536 O O . TYR B 1 258 ? 13.359 -23.641 -9.141 1 98.44 258 TYR B O 1
ATOM 4544 N N . PHE B 1 259 ? 15.391 -23.312 -9.969 1 98.69 259 PHE B N 1
ATOM 4545 C CA . PHE B 1 259 ? 15.508 -21.953 -9.461 1 98.69 259 PHE B CA 1
ATOM 4546 C C . PHE B 1 259 ? 14.516 -21.031 -10.164 1 98.69 259 PHE B C 1
ATOM 4548 O O . PHE B 1 259 ? 13.961 -20.125 -9.539 1 98.69 259 PHE B O 1
ATOM 4555 N N . TYR B 1 260 ? 14.32 -21.297 -11.445 1 98.81 260 TYR B N 1
ATOM 4556 C CA . TYR B 1 260 ? 13.281 -20.578 -12.172 1 98.81 260 TYR B CA 1
ATOM 4557 C C . TYR B 1 260 ? 11.93 -20.703 -11.477 1 98.81 260 TYR B C 1
ATOM 4559 O O . TYR B 1 260 ? 11.234 -19.703 -11.266 1 98.81 260 TYR B O 1
ATOM 4567 N N . GLY B 1 261 ? 11.625 -21.891 -11.094 1 98.69 261 GLY B N 1
ATOM 4568 C CA . GLY B 1 261 ? 10.375 -22.141 -10.398 1 98.69 261 GLY B CA 1
ATOM 4569 C C . GLY B 1 261 ? 10.273 -21.406 -9.078 1 98.69 261 GLY B C 1
ATOM 4570 O O . GLY B 1 261 ? 9.219 -20.859 -8.742 1 98.69 261 GLY B O 1
ATOM 4571 N N . LEU B 1 262 ? 11.336 -21.312 -8.336 1 98.75 262 LEU B N 1
ATOM 4572 C CA . LEU B 1 262 ? 11.367 -20.656 -7.039 1 98.75 262 LEU B CA 1
ATOM 4573 C C . LEU B 1 262 ? 11.273 -19.141 -7.195 1 98.75 262 LEU B C 1
ATOM 4575 O O . LEU B 1 262 ? 10.656 -18.469 -6.371 1 98.75 262 LEU B O 1
ATOM 4579 N N . LEU B 1 263 ? 11.805 -18.594 -8.281 1 98.75 263 LEU B N 1
ATOM 4580 C CA . LEU B 1 263 ? 11.984 -17.156 -8.406 1 98.75 263 LEU B CA 1
ATOM 4581 C C . LEU B 1 263 ? 10.766 -16.516 -9.078 1 98.75 263 LEU B C 1
ATOM 4583 O O . LEU B 1 263 ? 10.406 -15.383 -8.758 1 98.75 263 LEU B O 1
ATOM 4587 N N . PHE B 1 264 ? 10.055 -17.312 -10.016 1 98.75 264 PHE B N 1
ATOM 4588 C CA . PHE B 1 264 ? 9.188 -16.562 -10.922 1 98.75 264 PHE B CA 1
ATOM 4589 C C . PHE B 1 264 ? 7.812 -17.203 -11.008 1 98.75 264 PHE B C 1
ATOM 4591 O O . PHE B 1 264 ? 6.914 -16.672 -11.664 1 98.75 264 PHE B O 1
ATOM 4598 N N . THR B 1 265 ? 7.602 -18.297 -10.297 1 98.56 265 THR B N 1
ATOM 4599 C CA . THR B 1 265 ? 6.328 -18.984 -10.5 1 98.56 265 THR B CA 1
ATOM 4600 C C . THR B 1 265 ? 5.586 -19.156 -9.172 1 98.56 265 THR B C 1
ATOM 4602 O O . THR B 1 265 ? 6.152 -18.906 -8.102 1 98.56 265 THR B O 1
ATOM 4605 N N . SER B 1 266 ? 4.363 -19.641 -9.305 1 96.94 266 SER B N 1
ATOM 4606 C CA . SER B 1 266 ? 3.484 -19.812 -8.156 1 96.94 266 SER B CA 1
ATOM 4607 C C . SER B 1 266 ? 3.895 -21.031 -7.332 1 96.94 266 SER B C 1
ATOM 4609 O O . SER B 1 266 ? 3.305 -21.312 -6.285 1 96.94 266 SER B O 1
ATOM 4611 N N . GLU B 1 267 ? 4.934 -21.719 -7.812 1 96.44 267 GLU B N 1
ATOM 4612 C CA . GLU B 1 267 ? 5.484 -22.781 -6.984 1 96.44 267 GLU B CA 1
ATOM 4613 C C . GLU B 1 267 ? 6.035 -22.234 -5.672 1 96.44 267 GLU B C 1
ATOM 4615 O O . GLU B 1 267 ? 6.012 -22.922 -4.648 1 96.44 267 GLU B O 1
ATOM 4620 N N . ASN B 1 268 ? 6.512 -21.016 -5.723 1 98.31 268 ASN B N 1
ATOM 4621 C CA . ASN B 1 268 ? 7.137 -20.406 -4.547 1 98.31 268 ASN B CA 1
ATOM 4622 C C . ASN B 1 268 ? 6.582 -19.016 -4.266 1 98.31 268 ASN B C 1
ATOM 4624 O O . ASN B 1 268 ? 6.938 -18.391 -3.264 1 98.31 268 ASN B O 1
ATOM 4628 N N . LEU B 1 269 ? 5.723 -18.5 -5.16 1 98.06 269 LEU B N 1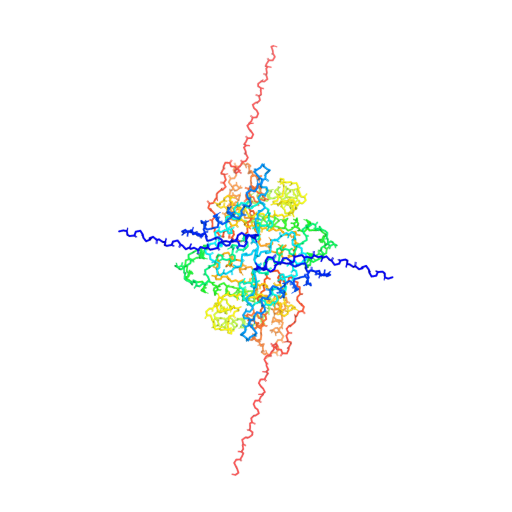
ATOM 4629 C CA . LEU B 1 269 ? 5.113 -17.188 -4.984 1 98.06 269 LEU B CA 1
ATOM 4630 C C . LEU B 1 269 ? 3.697 -17.312 -4.43 1 98.06 269 LEU B C 1
ATOM 4632 O O . LEU B 1 269 ? 2.887 -18.078 -4.953 1 98.06 269 LEU B O 1
ATOM 4636 N N . LYS B 1 270 ? 3.453 -16.578 -3.404 1 97.62 270 LYS B N 1
ATOM 4637 C CA . LYS B 1 270 ? 2.123 -16.5 -2.809 1 97.62 270 LYS B CA 1
ATOM 4638 C C . LYS B 1 270 ? 1.55 -15.086 -2.914 1 97.62 270 LYS B C 1
ATOM 4640 O O . LYS B 1 270 ? 2.217 -14.117 -2.562 1 97.62 270 LYS B O 1
ATOM 4645 N N . LEU B 1 271 ? 0.317 -15 -3.486 1 98.44 271 LEU B N 1
ATOM 4646 C CA . LEU B 1 271 ? -0.361 -13.711 -3.488 1 98.44 271 LEU B CA 1
ATOM 4647 C C . LEU B 1 271 ? -0.893 -13.375 -2.1 1 98.44 271 LEU B C 1
ATOM 4649 O O . LEU B 1 271 ? -1.724 -14.102 -1.554 1 98.44 271 LEU B O 1
ATOM 4653 N N . VAL B 1 272 ? -0.419 -12.258 -1.545 1 98.19 272 VAL B N 1
ATOM 4654 C CA . VAL B 1 272 ? -0.753 -11.984 -0.151 1 98.19 272 VAL B CA 1
ATOM 4655 C C . VAL B 1 272 ? -1.156 -10.523 0.006 1 98.19 272 VAL B C 1
ATOM 4657 O O . VAL B 1 272 ? -0.57 -9.641 -0.625 1 98.19 272 VAL B O 1
ATOM 4660 N N . HIS B 1 273 ? -2.201 -10.328 0.792 1 97.94 273 HIS B N 1
ATOM 4661 C CA . HIS B 1 273 ? -2.561 -9 1.267 1 97.94 273 HIS B CA 1
ATOM 4662 C C . HIS B 1 273 ? -1.443 -8.391 2.107 1 97.94 273 HIS B C 1
ATOM 4664 O O . HIS B 1 273 ? -0.71 -9.109 2.787 1 97.94 273 HIS B O 1
ATOM 4670 N N . ILE B 1 274 ? -1.358 -7.133 2.088 1 97.12 274 ILE B N 1
ATOM 4671 C CA . ILE B 1 274 ? -0.252 -6.445 2.744 1 97.12 274 ILE B CA 1
ATOM 4672 C C . ILE B 1 274 ? -0.259 -6.77 4.238 1 97.12 274 ILE B C 1
ATOM 4674 O O . ILE B 1 274 ? 0.8 -6.879 4.859 1 97.12 274 ILE B O 1
ATOM 4678 N N . ALA B 1 275 ? -1.392 -6.961 4.812 1 95.56 275 ALA B N 1
ATOM 4679 C CA . ALA B 1 275 ? -1.509 -7.281 6.23 1 95.56 275 ALA B CA 1
ATOM 4680 C C . ALA B 1 275 ? -1.019 -8.695 6.516 1 95.56 275 ALA B C 1
ATOM 4682 O O . ALA B 1 275 ? -0.707 -9.039 7.66 1 95.56 275 ALA B O 1
ATOM 4683 N N . CYS B 1 276 ? -1.004 -9.5 5.523 1 96.44 276 CYS B N 1
ATOM 4684 C CA . CYS B 1 276 ? -0.585 -10.891 5.676 1 96.44 276 CYS B CA 1
ATOM 4685 C C . CYS B 1 276 ? 0.863 -11.078 5.238 1 96.44 276 CYS B C 1
ATOM 4687 O O . CYS B 1 276 ? 1.392 -12.188 5.285 1 96.44 276 CYS B O 1
ATOM 4689 N N . HIS B 1 277 ? 1.458 -10.078 4.762 1 96.06 277 HIS B N 1
ATOM 4690 C CA . HIS B 1 277 ? 2.854 -10.141 4.344 1 96.06 277 HIS B CA 1
ATOM 4691 C C . HIS B 1 277 ? 3.793 -9.961 5.531 1 96.06 277 HIS B C 1
ATOM 4693 O O . HIS B 1 277 ? 4.027 -8.836 5.98 1 96.06 277 HIS B O 1
ATOM 4699 N N . LYS B 1 278 ? 4.348 -11.016 6.031 1 90.12 278 LYS B N 1
ATOM 4700 C CA . LYS B 1 278 ? 5.293 -10.969 7.145 1 90.12 278 LYS B CA 1
ATOM 4701 C C . LYS B 1 278 ? 6.684 -10.562 6.664 1 90.12 278 LYS B C 1
ATOM 4703 O O . LYS B 1 278 ? 7.312 -11.289 5.895 1 90.12 278 LYS B O 1
ATOM 4708 N N . LYS B 1 279 ? 7.199 -9.461 7.117 1 83.44 279 LYS B N 1
ATOM 4709 C CA . LYS B 1 279 ? 8.508 -8.961 6.707 1 83.44 279 LYS B CA 1
ATOM 4710 C C . LYS B 1 279 ? 9.609 -9.469 7.641 1 83.44 279 LYS B C 1
ATOM 4712 O O . LYS B 1 279 ? 10.32 -8.68 8.258 1 83.44 279 LYS B O 1
ATOM 4717 N N . THR B 1 280 ? 9.625 -10.703 7.93 1 86.38 280 THR B N 1
ATOM 4718 C CA . THR B 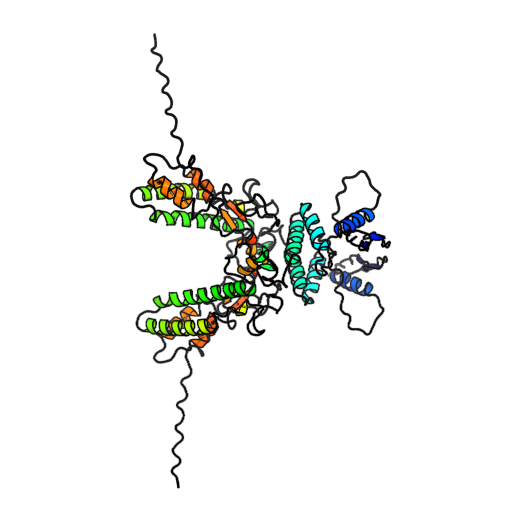1 280 ? 10.625 -11.367 8.758 1 86.38 280 THR B CA 1
ATOM 4719 C C . THR B 1 280 ? 11.383 -12.414 7.953 1 86.38 280 THR B C 1
ATOM 4721 O O . THR B 1 280 ? 11.062 -12.656 6.789 1 86.38 280 THR B O 1
ATOM 4724 N N . THR B 1 281 ? 12.422 -12.859 8.562 1 90.62 281 THR B N 1
ATOM 4725 C CA . THR B 1 281 ? 13.141 -13.969 7.938 1 90.62 281 THR B CA 1
ATOM 4726 C C . THR B 1 281 ? 12.289 -15.234 7.957 1 90.62 281 THR B C 1
ATOM 4728 O O . THR B 1 281 ? 11.719 -15.594 8.992 1 90.62 281 THR B O 1
ATOM 4731 N N . HIS B 1 282 ? 12.172 -15.898 6.797 1 93.94 282 HIS B N 1
ATOM 4732 C CA . HIS B 1 282 ? 11.289 -17.047 6.664 1 93.94 282 HIS B CA 1
ATOM 4733 C C . HIS B 1 282 ? 11.969 -18.328 7.16 1 93.94 282 HIS B C 1
ATOM 4735 O O . HIS B 1 282 ? 11.297 -19.297 7.516 1 93.94 282 HIS B O 1
ATOM 4741 N N . HIS B 1 283 ? 13.195 -18.391 7.168 1 92.56 283 HIS B N 1
ATOM 4742 C CA . HIS B 1 283 ? 13.992 -19.531 7.605 1 92.56 283 HIS B CA 1
ATOM 4743 C C . HIS B 1 283 ? 13.656 -20.781 6.789 1 92.56 283 HIS B C 1
ATOM 4745 O O . HIS B 1 283 ? 13.539 -21.875 7.344 1 92.56 283 HIS B O 1
ATOM 4751 N N . ARG B 1 284 ? 13.297 -20.656 5.531 1 95.5 284 ARG B N 1
ATOM 4752 C CA . ARG B 1 284 ? 13.109 -21.75 4.57 1 95.5 284 ARG B CA 1
ATOM 4753 C C . ARG B 1 284 ? 14.336 -21.891 3.674 1 95.5 284 ARG B C 1
ATOM 4755 O O . ARG B 1 284 ? 15.055 -20.922 3.43 1 95.5 284 ARG B O 1
ATOM 4762 N N . ARG B 1 285 ? 14.531 -23.141 3.234 1 96.94 285 ARG B N 1
ATOM 4763 C CA . ARG B 1 285 ? 15.75 -23.406 2.469 1 96.94 285 ARG B CA 1
ATOM 4764 C C . ARG B 1 285 ? 15.414 -24.047 1.123 1 96.94 285 ARG B C 1
ATOM 4766 O O . ARG B 1 285 ? 14.344 -24.625 0.953 1 96.94 285 ARG B O 1
ATOM 4773 N N . CYS B 1 286 ? 16.375 -23.875 0.235 1 98.06 286 CYS B N 1
ATOM 4774 C CA . CYS B 1 286 ? 16.266 -24.578 -1.035 1 98.06 286 CYS B CA 1
ATOM 4775 C C . CYS B 1 286 ? 16.5 -26.078 -0.846 1 98.06 286 CYS B C 1
ATOM 4777 O O . CYS B 1 286 ? 17.188 -26.484 0.096 1 98.06 286 CYS B O 1
ATOM 4779 N N . ASP B 1 287 ? 15.938 -26.875 -1.701 1 97.5 287 ASP B N 1
ATOM 4780 C CA . ASP B 1 287 ? 16.141 -28.328 -1.689 1 97.5 287 ASP B CA 1
ATOM 4781 C C . ASP B 1 287 ? 17.516 -28.688 -2.248 1 97.5 287 ASP B C 1
ATOM 4783 O O . ASP B 1 287 ? 17.75 -28.562 -3.451 1 97.5 287 ASP B O 1
ATOM 4787 N N . PRO B 1 288 ? 18.391 -29.219 -1.434 1 96.19 288 PRO B N 1
ATOM 4788 C CA . PRO B 1 288 ? 19.75 -29.5 -1.894 1 96.19 288 PRO B CA 1
ATOM 4789 C C . PRO B 1 288 ? 19.781 -30.547 -3.012 1 96.19 288 PRO B C 1
ATOM 4791 O O . PRO B 1 288 ? 20.703 -30.531 -3.836 1 96.19 288 PRO B O 1
ATOM 4794 N N . SER B 1 289 ? 18.828 -31.391 -3.051 1 96.19 289 SER B N 1
ATOM 4795 C CA . SER B 1 289 ? 18.812 -32.469 -4.031 1 96.19 289 SER B CA 1
ATOM 4796 C C . SER B 1 289 ? 18.406 -31.953 -5.41 1 96.19 289 SER B C 1
ATOM 4798 O O . SER B 1 289 ? 18.562 -32.656 -6.406 1 96.19 289 SER B O 1
ATOM 4800 N N . ARG B 1 290 ? 18.016 -30.703 -5.438 1 96.94 290 ARG B N 1
ATOM 4801 C CA . ARG B 1 290 ? 17.5 -30.188 -6.699 1 96.94 290 ARG B CA 1
ATOM 4802 C C . ARG B 1 290 ? 18.406 -29.109 -7.266 1 96.94 290 ARG B C 1
ATOM 4804 O O . ARG B 1 290 ? 18.062 -28.453 -8.242 1 96.94 290 ARG B O 1
ATOM 4811 N N . LEU B 1 291 ? 19.531 -28.922 -6.707 1 97.38 291 LEU B N 1
ATOM 4812 C CA . LEU B 1 291 ? 20.406 -27.828 -7.117 1 97.38 291 LEU B CA 1
ATOM 4813 C C . LEU B 1 291 ? 21.062 -28.141 -8.461 1 97.38 291 LEU B C 1
ATOM 4815 O O . LEU B 1 291 ? 21.375 -27.234 -9.234 1 97.38 291 LEU B O 1
ATOM 4819 N N . TYR B 1 292 ? 21.328 -29.453 -8.695 1 96.94 292 TYR B N 1
ATOM 4820 C CA . TYR B 1 292 ? 22.016 -29.875 -9.906 1 96.94 292 TYR B CA 1
ATOM 4821 C C . TYR B 1 292 ? 21.188 -30.891 -10.68 1 96.94 292 TYR B C 1
ATOM 4823 O O . TYR B 1 292 ? 20.422 -31.656 -10.086 1 96.94 292 TYR B O 1
ATOM 4831 N N . ARG B 1 293 ? 21.297 -30.922 -12.039 1 93.81 293 ARG B N 1
ATOM 4832 C CA . ARG B 1 293 ? 20.594 -31.875 -12.883 1 93.81 293 ARG B CA 1
ATOM 4833 C C . ARG B 1 293 ? 21.141 -33.281 -12.688 1 93.81 293 ARG B C 1
ATOM 4835 O O . ARG B 1 293 ? 22.344 -33.469 -12.516 1 93.81 293 ARG B O 1
ATOM 4842 N N . ALA B 1 294 ? 20.25 -34.25 -12.648 1 84.56 294 ALA B N 1
ATOM 4843 C CA . ALA B 1 294 ? 20.656 -35.656 -12.523 1 84.56 294 ALA B CA 1
ATOM 4844 C C . ALA B 1 294 ? 21.469 -36.094 -13.734 1 84.56 294 ALA B C 1
ATOM 4846 O O . ALA B 1 294 ? 21.188 -35.688 -14.859 1 84.56 294 ALA B O 1
ATOM 4847 N N . ARG B 1 295 ? 22.719 -36.656 -13.562 1 69.5 295 ARG B N 1
ATOM 4848 C CA . ARG B 1 295 ? 23.531 -37.188 -14.633 1 69.5 295 ARG B CA 1
ATOM 4849 C C . ARG B 1 295 ? 22.781 -38.281 -15.398 1 69.5 295 ARG B C 1
ATOM 4851 O O . ARG B 1 295 ? 22.078 -39.094 -14.797 1 69.5 295 ARG B O 1
ATOM 4858 N N . ALA B 1 296 ? 22.359 -37.938 -16.672 1 58.66 296 ALA B N 1
ATOM 4859 C CA . ALA B 1 296 ? 21.766 -39 -17.484 1 58.66 296 ALA B CA 1
ATOM 4860 C C . ALA B 1 296 ? 22.5 -40.312 -17.297 1 58.66 296 ALA B C 1
ATOM 4862 O O . ALA B 1 296 ? 23.734 -40.344 -17.25 1 58.66 296 ALA B O 1
ATOM 4863 N N . ALA B 1 297 ? 21.875 -41.219 -16.562 1 55.56 297 ALA B N 1
ATOM 4864 C CA . ALA B 1 297 ? 22.453 -42.562 -16.484 1 55.56 297 ALA B CA 1
ATOM 4865 C C . ALA B 1 297 ? 23.062 -42.969 -17.828 1 55.56 297 ALA B C 1
ATOM 4867 O O . ALA B 1 297 ? 22.484 -42.688 -18.891 1 55.56 297 ALA B O 1
ATOM 4868 N N . PRO B 1 298 ? 24.375 -43.094 -17.906 1 54.78 298 PRO B N 1
ATOM 4869 C CA . PRO B 1 298 ? 24.906 -43.594 -19.172 1 54.78 298 PRO B CA 1
ATOM 4870 C C . PRO B 1 298 ? 24.031 -44.656 -19.812 1 54.78 298 PRO B C 1
ATOM 4872 O O . PRO B 1 298 ? 23.484 -45.531 -19.109 1 54.78 298 PRO B O 1
ATOM 4875 N N . ARG B 1 299 ? 23.203 -44.344 -20.891 1 54.59 299 ARG B N 1
ATOM 4876 C CA . ARG B 1 299 ? 22.5 -45.375 -21.625 1 54.59 299 ARG B CA 1
ATOM 4877 C C . ARG B 1 299 ? 23.344 -46.656 -21.703 1 54.59 299 ARG B C 1
ATOM 4879 O O . ARG B 1 299 ? 24.484 -46.625 -22.156 1 54.59 299 ARG B O 1
ATOM 4886 N N . ARG B 1 300 ? 23.109 -47.594 -20.922 1 57.47 300 ARG B N 1
ATOM 4887 C CA . ARG B 1 300 ? 23.719 -48.906 -21.078 1 57.47 300 ARG B CA 1
ATOM 4888 C C . ARG B 1 300 ? 23.719 -49.312 -22.547 1 57.47 300 ARG B C 1
ATOM 4890 O O . ARG B 1 300 ? 22.656 -49.375 -23.172 1 57.47 300 ARG B O 1
ATOM 4897 N N . LYS B 1 301 ? 24.766 -49.094 -23.281 1 55.84 301 LYS B N 1
ATOM 4898 C CA . LYS B 1 301 ? 24.922 -49.688 -24.609 1 55.84 301 LYS B CA 1
ATOM 4899 C C . LYS B 1 301 ? 24.469 -51.156 -24.594 1 55.84 301 LYS B C 1
ATOM 4901 O O . LYS B 1 301 ? 24.938 -51.938 -23.781 1 55.84 301 LYS B O 1
ATOM 4906 N N . ARG B 1 302 ? 23.25 -51.375 -25.047 1 57.62 302 ARG B N 1
ATOM 4907 C CA . ARG B 1 302 ? 22.812 -52.75 -25.25 1 57.62 302 ARG B CA 1
ATOM 4908 C C . ARG B 1 302 ? 23.875 -53.562 -25.984 1 57.62 302 ARG B C 1
ATOM 4910 O O . ARG B 1 302 ? 24.359 -53.156 -27.031 1 57.62 302 ARG B O 1
ATOM 4917 N N . PRO B 1 303 ? 24.547 -54.5 -25.406 1 59.59 303 PRO B N 1
ATOM 4918 C CA . PRO B 1 303 ? 25.516 -55.344 -26.125 1 59.59 303 PRO B CA 1
ATOM 4919 C C . PRO B 1 303 ? 24.984 -55.844 -27.469 1 59.59 303 PRO B C 1
ATOM 4921 O O . PRO B 1 303 ? 23.781 -56.062 -27.625 1 59.59 303 PRO B O 1
ATOM 4924 N N . ALA B 1 304 ? 25.531 -55.438 -28.656 1 58.78 304 ALA B N 1
ATOM 4925 C CA . ALA B 1 304 ? 25.219 -55.906 -30.016 1 58.78 304 ALA B CA 1
ATOM 4926 C C . ALA B 1 304 ? 24.984 -57.406 -30.031 1 58.78 304 ALA B C 1
ATOM 4928 O O . ALA B 1 304 ? 25.812 -58.188 -29.547 1 58.78 304 ALA B O 1
ATOM 4929 N N . ARG B 1 305 ? 23.781 -57.781 -29.938 1 52.81 305 ARG B N 1
ATOM 4930 C CA . ARG B 1 305 ? 23.422 -59.219 -30.031 1 52.81 305 ARG B CA 1
ATOM 4931 C C . ARG B 1 305 ? 24.188 -59.875 -31.172 1 52.81 305 ARG B C 1
ATOM 4933 O O . ARG B 1 305 ? 24.109 -59.438 -32.312 1 52.81 305 ARG B O 1
ATOM 4940 N N . LYS B 1 306 ? 25.344 -60.5 -31 1 52.16 306 LYS B N 1
ATOM 4941 C CA . LYS B 1 306 ? 26.031 -61.344 -31.953 1 52.16 306 LYS B CA 1
ATOM 4942 C C . LYS B 1 306 ? 25.047 -62.281 -32.656 1 52.16 306 LYS B C 1
ATOM 4944 O O . LYS B 1 306 ? 24.188 -62.906 -32.031 1 52.16 306 LYS B O 1
ATOM 4949 N N . ARG B 1 307 ? 24.609 -61.938 -33.906 1 52.56 307 ARG B N 1
ATOM 4950 C CA . ARG B 1 307 ? 23.891 -62.875 -34.75 1 52.56 307 ARG B CA 1
ATOM 4951 C C . ARG B 1 307 ? 24.469 -64.25 -34.656 1 52.56 307 ARG B C 1
ATOM 4953 O O . ARG B 1 307 ? 25.688 -64.438 -34.75 1 52.56 307 ARG B O 1
ATOM 4960 N N . PRO B 1 308 ? 23.625 -65.188 -34.188 1 49.22 308 PRO B N 1
ATOM 4961 C CA . PRO B 1 308 ? 24.125 -66.562 -34.281 1 49.22 308 PRO B CA 1
ATOM 4962 C C . PRO B 1 308 ? 24.5 -66.938 -35.719 1 49.22 308 PRO B C 1
ATOM 4964 O O . PRO B 1 308 ? 23.969 -66.375 -36.656 1 49.22 308 PRO B O 1
#

Solvent-accessible surface area (backbone atoms only — not comparable to full-atom values): 34817 Å² total; per-residue (Å²): 133,79,75,72,70,69,70,58,51,67,41,69,36,54,30,97,88,42,87,58,65,39,71,31,69,18,80,44,59,67,51,29,51,52,53,35,53,58,67,42,51,78,80,70,87,84,80,68,81,72,71,70,68,75,69,71,72,9,46,56,57,76,48,78,64,42,74,47,55,53,52,52,47,50,55,50,39,72,72,47,78,53,64,69,59,30,38,54,39,36,51,49,49,57,67,59,60,54,47,47,88,45,47,36,42,88,70,37,51,71,49,49,62,95,54,66,82,83,55,54,33,54,48,58,45,35,17,48,56,38,24,52,52,44,50,50,48,51,50,57,58,58,64,48,37,77,76,37,63,74,74,36,22,58,53,45,48,51,50,52,49,53,48,50,54,51,34,59,75,52,52,39,53,13,38,38,54,14,37,86,38,58,77,91,49,24,61,38,40,80,76,28,45,32,59,30,37,23,32,78,88,47,85,55,32,88,71,50,50,57,50,39,45,52,27,31,39,52,41,37,51,55,52,70,58,40,39,72,44,45,43,49,38,53,80,84,35,50,51,54,48,52,51,50,46,52,66,61,30,85,89,54,50,66,27,58,64,56,53,43,36,46,72,70,33,72,84,21,37,36,49,18,42,58,71,38,56,73,93,63,87,70,88,48,76,81,63,77,83,48,50,45,54,78,74,75,68,76,77,75,75,74,78,79,76,77,75,132,134,77,74,72,70,69,69,59,52,68,41,73,35,54,32,97,89,44,87,58,65,40,72,32,69,18,82,43,57,66,51,30,50,53,53,37,53,58,69,42,50,75,80,68,87,83,78,68,81,72,71,70,68,73,67,68,71,14,42,59,57,75,48,80,64,42,74,47,52,52,51,51,47,50,54,50,40,73,72,46,78,53,63,70,58,30,37,53,40,35,50,48,49,57,66,56,59,55,48,47,90,46,48,37,42,87,70,36,52,72,48,49,63,95,54,64,84,84,56,53,32,54,49,58,45,34,17,48,55,37,22,52,54,45,50,50,49,51,51,56,58,58,62,49,37,76,75,37,63,74,76,35,21,59,54,46,48,51,50,52,49,52,48,50,53,53,32,60,74,53,53,38,54,13,37,38,54,14,37,86,40,58,77,91,48,26,63,38,41,78,76,28,44,31,58,31,36,22,33,78,90,45,84,55,32,90,72,51,50,56,50,39,46,53,26,32,38,54,41,35,52,54,51,69,58,39,39,73,44,46,42,48,37,52,81,83,34,50,51,54,48,50,50,51,46,52,66,63,30,86,90,54,49,67,25,58,64,55,52,42,37,46,72,72,32,71,82,22,36,35,49,18,42,58,72,38,56,74,92,62,88,70,87,47,76,82,63,78,83,49,50,45,54,78,75,74,69,76,76,74,74,72,76,78,77,76,77,128

Nearest PDB structures (foldseek):
  1v0d-assembly1_A-2  TM=9.852E-01  e=1.015E-32  Mus musculus
  1v0d-assembly1_A-2  TM=9.849E-01  e=7.642E-33  Mus musculus

Secondary structure (DSSP, 8-state):
--------EEEEEE-TT---EEEEEESSHHHHHHHHHHHHS-S---SS--------TTB---SS--HHHHHHHHHHHHH---HHHHHHHHHHHHHHS--TT--BTTT-GGGGTTS-TT--BHHHHHHHHHHHHHHHHHHHHHHGGGGS-THHHHHHHHHHHHHHHHHHHTGGGGGGG-TTS-GGG-SB-TT--EE----TTSSS-TT--EE-TTS-HHHHHHHTT-EEEESS-IIIIIHHHHHHHHHT-TTPPB-HHHHHHHHHSTTTEEEE-GGG---S-------GGGSB----------------/--------EEEEEE-TT---EEEEEESSHHHHHHHHHHHHS-S---SS--------TTB---SS--HHHHHHHHHHHHH---HHHHHHHHHHHHHHS--TT--BTTT-HHHHTTS-TT--BHHHHHHHHHHHHHHHHHHHHHHGGGGS-THHHHHHHHHHHHHHHHHHHTGGGGGGG-TTS-GGG-SB-TT--EE----TTSSS-TT--EE-TTS-HHHHHHHTT-EEEESS-IIIIIHHHHHHHHHT-TTPPB-HHHHHHHHHSTTTEEEE-GGG---S-------GGGSB----------------

Radius of gyration: 31.59 Å; Cα contacts (8 Å, |Δi|>4): 825; chains: 2; bounding box: 84×140×78 Å

InterPro domains:
  IPR003508 CIDE-N domain [PF02017] (8-43)
  IPR015311 DNA fragmentation factor 40, C-terminal [PF09230] (70-293)
  IPR039729 DNA fragmentation factor 40 [PTHR13067] (61-306)
  IPR044925 His-Me finger superfamily [SSF54060] (61-295)

pLDDT: mean 81.19, std 23.44, range [24.39, 98.81]

Sequence (616 aa):
MSAVTQKPKTFKLRALHSQKKFGVAGKSCEEVLRKGCLRLQHPRRRGARASHHWPDLAGLVFQKPHAGLIQAARQLLSDERAPLRQKLLADLLHTVSENIAAETRAEDPPWFEGLEARFRNKSGYLRYSCESRIRSYLREVTSCASLVGGEAQEEYQRIVGAMCRKLQEARYHGSYFDRGAKAGGRLCTPEGWFSCQGPFDVDDCASRHSINPYSNRESRVLFSTWNLDHIIEKRRTVVPTLAAAVRGAQGREVDWEYFYGLLFTSENLKLVHIACHKKTTHHRRCDPSRLYRARAAPRRKRPARKRPMSAVTQKPKTFKLRALHSQKKFGVAGKSCEEVLRKGCLRLQHPRRRGARASHHWPDLAGLVFQKPHAGLIQAARQLLSDERAPLRQKLLADLLHTVSENIAAETRAEDPPWFEGLEARFRNKSGYLRYSCESRIRSYLREVTSCASLVGGEAQEEYQRIVGAMCRKLQEARYHGSYFDRGAKAGGRLCTPEGWFSCQGPFDVDDCASRHSINPYSNRESRVLFSTWNLDHIIEKRRTVVPTLAAAVRGAQGREVDWEYFYGLLFTSENLKLVHIACHKKTTHHRRCDPSRLYRARAAPRRKRPARKRP